Protein AF-A0A078AT38-F1 (afdb_monomer)

InterPro domains:
  IPR005821 Ion transport domain [PF00520] (234-382)
  IPR024862 Transient receptor potential cation channel subfamily V [PTHR10582] (185-376)

Structure (mmCIF, N/CA/C/O backbone):
data_AF-A0A078AT38-F1
#
_entry.id   AF-A0A078AT38-F1
#
loop_
_atom_site.group_PDB
_atom_site.id
_atom_site.type_symbol
_atom_site.label_atom_id
_atom_site.label_alt_id
_atom_site.label_comp_id
_atom_site.label_asym_id
_atom_site.label_entity_id
_atom_site.label_seq_id
_atom_site.pdbx_PDB_ins_code
_atom_site.Cartn_x
_atom_site.Cartn_y
_atom_site.Cartn_z
_atom_site.occupancy
_atom_site.B_iso_or_equiv
_atom_site.auth_seq_id
_atom_site.auth_comp_id
_atom_site.auth_asym_id
_atom_site.auth_atom_id
_atom_site.pdbx_PDB_model_num
ATOM 1 N N . MET A 1 1 ? -23.028 19.043 56.232 1.00 36.66 1 MET A N 1
ATOM 2 C CA . MET A 1 1 ? -24.016 18.112 56.811 1.00 36.66 1 MET A CA 1
ATOM 3 C C . MET A 1 1 ? -25.369 18.535 56.250 1.00 36.66 1 MET A C 1
ATOM 5 O O . MET A 1 1 ? -26.002 19.415 56.812 1.00 36.66 1 MET A O 1
ATOM 9 N N . PHE A 1 2 ? -25.711 18.061 55.050 1.00 38.19 2 PHE A N 1
ATOM 10 C CA . PHE A 1 2 ? -26.997 18.354 54.404 1.00 38.19 2 PHE A CA 1
ATOM 11 C C . PHE A 1 2 ? -27.932 17.172 54.669 1.00 38.19 2 PHE A C 1
ATOM 13 O O . PHE A 1 2 ? -27.467 16.034 54.644 1.00 38.19 2 PHE A O 1
ATOM 20 N N . ASN A 1 3 ? -29.206 17.438 54.970 1.00 40.91 3 ASN A N 1
ATOM 21 C CA . ASN A 1 3 ? -30.216 16.391 55.152 1.00 40.91 3 ASN A CA 1
ATOM 22 C C . ASN A 1 3 ? -30.311 15.562 53.863 1.00 40.91 3 ASN A C 1
ATOM 24 O O . ASN A 1 3 ? -30.430 16.143 52.784 1.00 40.91 3 ASN A O 1
ATOM 28 N N . GLU A 1 4 ? -30.290 14.229 53.957 1.00 50.06 4 GLU A N 1
ATOM 29 C CA . GLU A 1 4 ? -30.397 13.343 52.784 1.00 50.06 4 GLU A CA 1
ATOM 30 C C . GLU A 1 4 ? -31.671 13.606 51.969 1.00 50.06 4 GLU A C 1
ATOM 32 O O . GLU A 1 4 ? -31.640 13.516 50.748 1.00 50.06 4 GLU A O 1
ATOM 37 N N . GLU A 1 5 ? -32.752 14.054 52.615 1.00 51.94 5 GLU A N 1
ATOM 38 C CA . GLU A 1 5 ? -33.999 14.465 51.954 1.00 51.94 5 GLU A CA 1
ATOM 39 C C . GLU A 1 5 ? -33.836 15.686 51.031 1.00 51.94 5 GLU A C 1
ATOM 41 O O . GLU A 1 5 ? -34.562 15.824 50.048 1.00 51.94 5 GLU A O 1
ATOM 46 N N . GLN A 1 6 ? -32.871 16.571 51.305 1.00 48.66 6 GLN A N 1
ATOM 47 C CA . GLN A 1 6 ? -32.630 17.767 50.492 1.00 48.66 6 GLN A CA 1
ATOM 48 C C . GLN A 1 6 ? -31.823 17.451 49.227 1.00 48.66 6 GLN A C 1
ATOM 50 O O . GLN A 1 6 ? -32.064 18.064 48.192 1.00 48.66 6 GLN A O 1
ATOM 55 N N . LEU A 1 7 ? -30.946 16.437 49.261 1.00 48.28 7 LEU A N 1
ATOM 56 C CA . LEU A 1 7 ? -30.176 15.972 48.093 1.00 48.28 7 LEU A CA 1
ATOM 57 C C . LEU A 1 7 ? -31.060 15.403 46.970 1.00 48.28 7 LEU A C 1
ATOM 59 O O . LEU A 1 7 ? -30.596 15.234 45.843 1.00 48.28 7 LEU A O 1
ATOM 63 N N . ILE A 1 8 ? -32.329 15.118 47.275 1.00 49.50 8 ILE A N 1
ATOM 64 C CA . ILE A 1 8 ? -33.303 14.550 46.339 1.00 49.50 8 ILE A CA 1
ATOM 65 C C . ILE A 1 8 ? -33.916 15.638 45.436 1.00 49.50 8 ILE A C 1
ATOM 67 O O . ILE A 1 8 ? -34.501 15.342 44.395 1.00 49.50 8 ILE A O 1
ATOM 71 N N . GLN A 1 9 ? -33.760 16.917 45.794 1.00 60.25 9 GLN A N 1
ATOM 72 C CA . GLN A 1 9 ? -34.300 18.020 45.006 1.00 60.25 9 GLN A CA 1
ATOM 73 C C . GLN A 1 9 ? -33.390 18.324 43.801 1.00 60.25 9 GLN A C 1
ATOM 75 O O . GLN A 1 9 ? -32.193 18.534 44.002 1.00 60.25 9 GLN A O 1
ATOM 80 N N . PRO A 1 10 ? -33.926 18.448 42.568 1.00 58.12 10 PRO A N 1
ATOM 81 C CA . PRO A 1 10 ? -33.158 18.744 41.342 1.00 58.12 10 PRO A CA 1
ATOM 82 C C . PRO A 1 10 ? -32.270 19.996 41.416 1.00 58.12 10 PRO A C 1
ATOM 84 O O . PRO A 1 10 ? -31.294 20.130 40.679 1.00 58.12 10 PRO A O 1
ATOM 87 N N . ILE A 1 11 ? -32.589 20.892 42.350 1.00 63.44 11 ILE A N 1
ATOM 88 C CA . ILE A 1 11 ? -31.832 22.097 42.687 1.00 63.44 11 ILE A CA 1
ATOM 89 C C . ILE A 1 11 ? -30.407 21.766 43.172 1.00 63.44 11 ILE A C 1
ATOM 91 O O . ILE A 1 11 ? -29.470 22.476 42.821 1.00 63.44 11 ILE A O 1
ATOM 95 N N . TYR A 1 12 ? -30.205 20.683 43.928 1.00 63.12 12 TYR A N 1
ATOM 96 C CA . TYR A 1 12 ? -28.884 20.330 44.465 1.00 63.12 12 TYR A CA 1
ATOM 97 C C . TYR A 1 12 ? -27.907 19.811 43.399 1.00 63.12 12 TYR A C 1
ATOM 99 O O . TYR A 1 12 ? -26.797 20.342 43.326 1.00 63.12 12 TYR A O 1
ATOM 107 N N . PRO A 1 13 ? -28.291 18.868 42.513 1.00 61.19 13 PRO A N 1
ATOM 108 C CA . PRO A 1 13 ? -27.490 18.499 41.346 1.00 61.19 13 PRO A CA 1
ATOM 109 C C . PRO A 1 13 ? -27.089 19.697 40.478 1.00 61.19 13 PRO A C 1
ATOM 111 O O . PRO A 1 13 ? -25.979 19.716 39.952 1.00 61.19 13 PRO A O 1
ATOM 114 N N . ALA A 1 14 ? -27.943 20.724 40.373 1.00 62.25 14 ALA A N 1
ATOM 115 C CA . ALA A 1 14 ? -27.639 21.924 39.598 1.00 62.25 14 ALA A CA 1
ATOM 116 C C . ALA A 1 14 ? -26.412 22.694 40.128 1.00 62.25 14 ALA A C 1
ATOM 118 O O . ALA A 1 14 ? -25.627 23.223 39.344 1.00 62.25 14 ALA A O 1
ATOM 119 N N . PHE A 1 15 ? -26.182 22.699 41.444 1.00 60.78 15 PHE A N 1
ATOM 120 C CA . PHE A 1 15 ? -25.005 23.341 42.040 1.00 60.78 15 PHE A CA 1
ATOM 121 C C . PHE A 1 15 ? -23.693 22.579 41.800 1.00 60.78 15 PHE A C 1
ATOM 123 O O . PHE A 1 15 ? -22.619 23.132 42.030 1.00 60.78 15 PHE A O 1
ATOM 130 N N . HIS A 1 16 ? 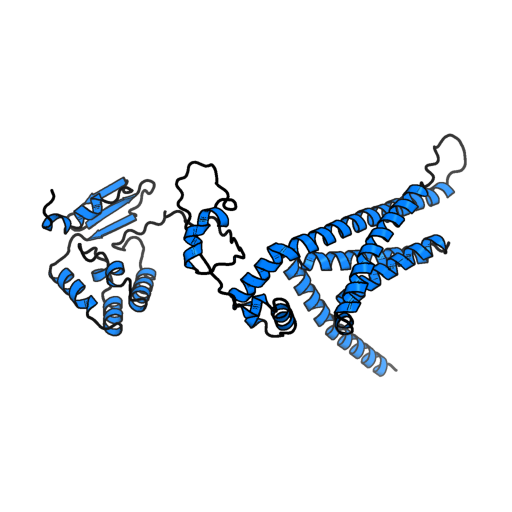-23.753 21.336 41.312 1.00 59.78 16 HIS A N 1
ATOM 131 C CA . HIS A 1 16 ? -22.569 20.533 40.999 1.00 59.78 16 HIS A CA 1
ATOM 132 C C . HIS A 1 16 ? -22.031 20.751 39.576 1.00 59.78 16 HIS A C 1
ATOM 134 O O . HIS A 1 16 ? -20.967 20.226 39.240 1.00 59.78 16 HIS A O 1
ATOM 140 N N . PHE A 1 17 ? -22.693 21.559 38.740 1.00 68.62 17 PHE A N 1
ATOM 141 C CA . PHE A 1 17 ? -22.174 21.905 37.415 1.00 68.62 17 PHE A CA 1
ATOM 142 C C . PHE A 1 17 ? -21.104 22.996 37.517 1.00 68.62 17 PHE A C 1
ATOM 144 O O . PHE A 1 17 ? -21.368 24.168 37.269 1.00 68.62 17 PHE A O 1
ATOM 151 N N . GLY A 1 18 ? -19.865 22.599 37.827 1.00 61.06 18 GLY A N 1
ATOM 152 C CA . GLY A 1 18 ? -18.714 23.510 37.930 1.00 61.06 18 GLY A CA 1
ATOM 153 C C . GLY A 1 18 ? -18.397 24.305 36.652 1.00 61.06 18 GLY A C 1
ATOM 154 O O . GLY A 1 18 ? -17.646 25.275 36.703 1.00 61.06 18 GLY A O 1
ATOM 155 N N . PHE A 1 19 ? -18.988 23.925 35.515 1.00 67.12 19 PHE A N 1
ATOM 156 C CA . PHE A 1 19 ? -18.857 24.610 34.225 1.00 67.12 19 PHE A CA 1
ATOM 157 C C . PHE A 1 19 ? -20.019 25.568 33.904 1.00 67.12 19 PHE A C 1
ATOM 159 O O . PHE A 1 19 ? -19.957 26.289 32.905 1.00 67.12 19 PHE A O 1
ATOM 166 N N . ALA A 1 20 ? -21.075 25.609 34.722 1.00 70.00 20 ALA A N 1
ATOM 167 C CA . ALA A 1 20 ? -22.190 26.525 34.513 1.00 70.00 20 ALA A CA 1
ATOM 168 C C . ALA A 1 20 ? -21.769 27.973 34.827 1.00 70.00 20 ALA A C 1
ATOM 170 O O . ALA A 1 20 ? -21.250 28.275 35.897 1.00 70.00 20 ALA A O 1
ATOM 171 N N . ASN A 1 21 ? -22.008 28.883 33.885 1.00 79.56 21 ASN A N 1
ATOM 172 C CA . ASN A 1 21 ? -21.775 30.319 34.045 1.00 79.56 21 ASN A CA 1
ATOM 173 C C . ASN A 1 21 ? -22.956 31.013 34.731 1.00 79.56 21 ASN A C 1
ATOM 175 O O . ASN A 1 21 ? -22.781 31.947 35.508 1.00 79.56 21 ASN A O 1
ATOM 179 N N . LYS A 1 22 ? -24.175 30.561 34.427 1.00 82.12 22 LYS A N 1
ATOM 180 C CA . LYS A 1 22 ? -25.408 31.089 35.005 1.00 82.12 22 LYS A CA 1
ATOM 181 C C . LYS A 1 22 ? -26.420 29.957 35.132 1.00 82.12 22 LYS A C 1
ATOM 183 O O . LYS A 1 22 ? -26.585 29.167 34.209 1.00 82.12 22 LYS A O 1
ATOM 188 N N . ILE A 1 23 ? -27.095 29.895 36.272 1.00 80.88 23 ILE A N 1
ATOM 189 C CA . ILE A 1 23 ? -28.192 28.961 36.530 1.00 80.88 23 ILE A CA 1
ATOM 190 C C . ILE A 1 23 ? -29.406 29.807 36.904 1.00 80.88 23 ILE A C 1
ATOM 192 O O . ILE A 1 23 ? -29.315 30.645 37.802 1.00 80.88 23 ILE A O 1
ATOM 196 N N . LEU A 1 24 ? -30.520 29.631 36.196 1.00 82.50 24 LEU A N 1
ATOM 197 C CA . LEU A 1 24 ? -31.794 30.268 36.524 1.00 82.50 24 LEU A CA 1
ATOM 198 C C . LEU A 1 24 ? -32.727 29.216 37.115 1.00 82.50 24 LEU A C 1
ATOM 200 O O . LEU A 1 24 ? -32.993 28.195 36.491 1.00 82.50 24 LEU A O 1
ATOM 204 N N . ILE A 1 25 ? -33.206 29.459 38.331 1.00 79.62 25 ILE A N 1
ATOM 205 C CA . ILE A 1 25 ? -34.115 28.553 39.035 1.00 79.62 25 ILE A CA 1
ATOM 206 C C . ILE A 1 25 ? -35.500 29.195 39.031 1.00 79.62 25 ILE A C 1
ATOM 208 O O . ILE A 1 25 ? -35.715 30.217 39.681 1.00 79.62 25 ILE A O 1
ATOM 212 N N . ASN A 1 26 ? -36.425 28.582 38.302 1.00 80.06 26 ASN A N 1
ATOM 213 C CA . ASN A 1 26 ? -37.847 28.906 38.309 1.00 80.06 26 ASN A CA 1
ATOM 214 C C . ASN A 1 26 ? -38.605 27.886 39.174 1.00 80.06 26 ASN A C 1
ATOM 216 O O . ASN A 1 26 ? -38.059 26.856 39.567 1.00 80.06 26 ASN A O 1
ATOM 220 N N . SER A 1 27 ? -39.886 28.144 39.452 1.00 75.69 27 SER A N 1
ATOM 221 C CA . SER A 1 27 ? -40.718 27.249 40.272 1.00 75.69 27 SER A CA 1
ATOM 222 C C . SER A 1 27 ? -40.890 25.845 39.683 1.00 75.69 27 SER A C 1
ATOM 224 O O . SER A 1 27 ? -41.098 24.910 40.444 1.00 75.69 27 SER A O 1
ATOM 226 N N . SER A 1 28 ? -40.786 25.695 38.360 1.00 76.56 28 SER A N 1
ATOM 227 C CA . SER A 1 28 ? -40.982 24.426 37.643 1.00 76.56 28 SER A CA 1
ATOM 228 C C . SER A 1 28 ? -39.733 23.906 36.921 1.00 76.56 28 SER A C 1
ATOM 230 O O . SER A 1 28 ? -39.684 22.730 36.553 1.00 76.56 28 SER A O 1
ATOM 232 N N . GLN A 1 29 ? -38.710 24.743 36.703 1.00 83.12 29 GLN A N 1
ATOM 233 C CA . GLN A 1 29 ? -37.529 24.369 35.918 1.00 83.12 29 GLN A CA 1
ATOM 234 C C . GLN A 1 29 ? -36.234 25.038 36.386 1.00 83.12 29 GLN A C 1
ATOM 236 O O . GLN A 1 29 ? -36.244 26.174 36.852 1.00 83.12 29 GLN A O 1
ATOM 241 N N . VAL A 1 30 ? -35.114 24.340 36.213 1.00 81.50 30 VAL A N 1
ATOM 242 C CA . VAL A 1 30 ? -33.756 24.857 36.405 1.00 81.50 30 VAL A CA 1
ATOM 243 C C . VAL A 1 30 ? -33.079 24.949 35.047 1.00 81.50 30 VAL A C 1
ATOM 245 O O . VAL A 1 30 ? -32.790 23.932 34.431 1.00 81.50 30 VAL A O 1
ATOM 248 N N . GLU A 1 31 ? -32.820 26.159 34.582 1.00 84.38 31 GLU A N 1
ATOM 249 C CA . GLU A 1 31 ? -32.165 26.461 33.310 1.00 84.38 31 GLU A CA 1
ATOM 250 C C . GLU A 1 31 ? -30.663 26.672 33.508 1.00 84.38 31 GLU A C 1
ATOM 252 O O . GLU A 1 31 ? -30.244 27.366 34.440 1.00 84.38 31 GLU A O 1
ATOM 257 N N . ILE A 1 32 ? -29.843 26.106 32.621 1.00 81.00 32 ILE A N 1
ATOM 258 C CA . ILE A 1 32 ? -28.382 26.142 32.734 1.00 81.00 32 ILE A CA 1
ATOM 259 C C . ILE A 1 32 ? -27.754 26.783 31.498 1.00 81.00 32 ILE A C 1
ATOM 261 O O . ILE A 1 32 ? -28.019 26.407 30.354 1.00 81.00 32 ILE A O 1
ATOM 265 N N . PHE A 1 33 ? -26.856 27.727 31.764 1.00 80.31 33 PHE A N 1
ATOM 266 C CA . PHE A 1 33 ? -26.045 28.435 30.782 1.00 80.31 33 PHE A CA 1
ATOM 267 C C . PHE A 1 33 ? -24.569 28.159 31.070 1.00 80.31 33 PHE A C 1
ATOM 269 O O . PHE A 1 33 ? -24.124 28.284 32.214 1.00 80.31 33 PHE A O 1
ATOM 276 N N . ILE A 1 34 ? -23.792 27.812 30.045 1.00 76.12 34 ILE A N 1
ATOM 277 C CA . ILE A 1 34 ? -22.366 27.480 30.177 1.00 76.12 34 ILE A CA 1
ATOM 278 C C . ILE A 1 34 ? -21.498 28.650 29.709 1.00 76.12 34 ILE A C 1
ATOM 280 O O . ILE A 1 34 ? -21.913 29.500 28.923 1.00 76.12 34 ILE A O 1
ATOM 284 N N . LYS A 1 35 ? -20.283 28.743 30.253 1.00 66.25 35 LYS A N 1
ATOM 285 C CA . LYS A 1 35 ? -19.336 29.821 29.961 1.00 66.25 35 LYS A CA 1
ATOM 286 C C . LYS A 1 35 ? -18.927 29.789 28.484 1.00 66.25 35 LYS A C 1
ATOM 288 O O . LYS A 1 35 ? -18.294 28.836 28.048 1.00 66.25 35 LYS A O 1
ATOM 293 N N . GLY A 1 36 ? -19.262 30.849 27.746 1.00 68.19 36 GLY A N 1
ATOM 294 C CA . GLY A 1 36 ? -18.954 30.992 26.316 1.00 68.19 36 GLY A CA 1
ATOM 295 C C . GLY A 1 36 ? -20.154 30.827 25.378 1.00 68.19 36 GLY A C 1
ATOM 296 O O . GLY A 1 36 ? -20.022 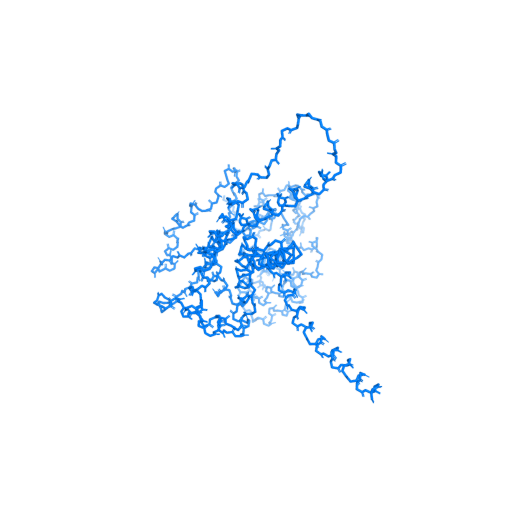31.126 24.197 1.00 68.19 36 GLY A O 1
ATOM 297 N N . GLU A 1 37 ? -21.321 30.425 25.888 1.00 68.31 37 GLU A N 1
ATOM 298 C CA . GLU A 1 37 ? -22.551 30.317 25.099 1.00 68.31 37 GLU A CA 1
ATOM 299 C C . GLU A 1 37 ? -23.601 31.321 25.603 1.00 68.31 37 GLU A C 1
ATOM 301 O O . GLU A 1 37 ? -23.902 31.385 26.794 1.00 68.31 37 GLU A O 1
ATOM 306 N N . GLU A 1 38 ? -24.165 32.132 24.699 1.00 68.69 38 GLU A N 1
ATOM 307 C CA . GLU A 1 38 ? -25.246 33.081 25.029 1.00 68.69 38 GLU A CA 1
ATOM 308 C C . GLU A 1 38 ? -26.623 32.401 25.135 1.00 68.69 38 GLU A C 1
ATOM 310 O O . GLU A 1 38 ? -27.581 32.995 25.630 1.00 68.69 38 GLU A O 1
ATOM 315 N N . LYS A 1 39 ? -26.739 31.154 24.661 1.00 76.25 39 LYS A N 1
ATOM 316 C CA . LYS A 1 39 ? -27.995 30.399 24.590 1.00 76.25 39 LYS A CA 1
ATOM 317 C C . LYS A 1 39 ? -28.100 29.377 25.723 1.00 76.25 39 LYS A C 1
ATOM 319 O O . LYS A 1 39 ? -27.099 28.924 26.269 1.00 76.25 39 LYS A O 1
ATOM 324 N N . LEU A 1 40 ? -29.339 29.026 26.063 1.00 77.94 40 LEU A N 1
ATOM 325 C CA . LEU A 1 40 ? -29.663 27.951 26.999 1.00 77.94 40 LEU A CA 1
ATOM 326 C C . LEU A 1 40 ? -29.079 26.624 26.488 1.00 77.94 40 LEU A C 1
ATOM 328 O O . LEU A 1 40 ? -29.369 26.232 25.358 1.00 77.94 40 LEU A O 1
ATOM 332 N N . VAL A 1 41 ? -28.293 25.937 27.322 1.00 74.00 41 VAL A N 1
ATOM 333 C CA . VAL A 1 41 ? -27.657 24.650 26.964 1.00 74.00 41 VAL A CA 1
ATOM 334 C C . VAL A 1 41 ? -28.533 23.458 27.354 1.00 74.00 41 VAL A C 1
ATOM 336 O O . VAL A 1 41 ? -28.465 22.387 26.755 1.00 74.00 41 VAL A O 1
ATOM 339 N N . GLY A 1 42 ? -29.386 23.646 28.357 1.00 77.44 42 GLY A N 1
ATOM 340 C CA . GLY A 1 42 ? -30.379 22.668 28.774 1.00 77.44 42 GLY A CA 1
ATOM 341 C C . GLY A 1 42 ? -31.110 23.126 30.027 1.00 77.44 42 GLY A C 1
ATOM 342 O O . GLY A 1 42 ? -30.725 24.108 30.669 1.00 77.44 42 GLY A O 1
ATOM 343 N N . TYR A 1 43 ? -32.170 22.407 30.376 1.00 82.38 43 TYR A N 1
ATOM 344 C CA . TYR A 1 43 ? -32.932 22.657 31.592 1.00 82.38 43 TYR A CA 1
ATOM 345 C C . TYR A 1 43 ? -33.342 21.348 32.269 1.00 82.38 43 TYR A C 1
ATOM 347 O O . TYR A 1 43 ? -33.456 20.308 31.629 1.00 82.38 43 TYR A O 1
ATOM 355 N N . PHE A 1 44 ? -33.585 21.408 33.572 1.00 79.06 44 PHE A N 1
ATOM 356 C CA . PHE A 1 44 ? -34.171 20.329 34.356 1.00 79.06 44 PHE A CA 1
ATOM 357 C C . PHE A 1 44 ? -35.575 20.715 34.787 1.00 79.06 44 PHE A C 1
ATOM 359 O O . PHE A 1 44 ? -35.805 21.857 35.169 1.00 79.06 44 PHE A O 1
ATOM 366 N N . GLN A 1 45 ? -36.507 19.769 34.783 1.00 79.31 45 GLN A N 1
ATOM 367 C CA . GLN A 1 45 ? -37.817 19.971 35.399 1.00 79.31 45 GLN A CA 1
ATOM 368 C C . GLN A 1 45 ? -37.736 19.645 36.893 1.00 79.31 45 GLN A C 1
ATOM 370 O O . GLN A 1 45 ? -37.196 18.607 37.274 1.00 79.31 45 GLN A O 1
ATOM 375 N N . VAL A 1 46 ? -38.262 20.541 37.729 1.00 72.31 46 VAL A N 1
ATOM 376 C CA . VAL A 1 46 ? -38.260 20.409 39.198 1.00 72.31 46 VAL A CA 1
ATOM 377 C C . VAL A 1 46 ? -39.502 19.663 39.694 1.00 72.31 46 VAL A C 1
ATOM 379 O O . VAL A 1 46 ? -39.480 19.071 40.771 1.00 72.31 46 VAL A O 1
ATOM 382 N N . ASP A 1 47 ? -40.556 19.621 38.874 1.00 77.31 47 ASP A N 1
ATOM 383 C CA . ASP A 1 47 ? -41.827 18.964 39.180 1.00 77.31 47 ASP A CA 1
ATOM 384 C C . ASP A 1 47 ? -41.706 17.435 39.068 1.00 77.31 47 ASP A C 1
ATOM 386 O O . ASP A 1 47 ? -42.040 16.817 38.045 1.00 77.31 47 ASP A O 1
ATOM 390 N N . ILE A 1 48 ? -41.197 16.828 40.140 1.00 75.88 48 ILE A N 1
ATOM 391 C CA . ILE A 1 48 ? -41.123 15.380 40.331 1.00 75.88 48 ILE A CA 1
ATOM 392 C C . ILE A 1 48 ? -42.158 14.990 41.374 1.00 75.88 48 ILE A C 1
ATOM 394 O O . ILE A 1 48 ? -42.118 15.451 42.513 1.00 75.88 48 ILE A O 1
ATOM 398 N N . THR A 1 49 ? -43.090 14.129 40.981 1.00 81.94 49 THR A N 1
ATOM 399 C CA . THR A 1 49 ? -44.113 13.599 41.884 1.00 81.94 49 THR A CA 1
ATOM 400 C C . THR A 1 49 ? -43.702 12.232 42.429 1.00 81.94 49 THR A C 1
ATOM 402 O O . THR A 1 49 ? -42.971 11.484 41.778 1.00 81.94 49 THR A O 1
ATOM 405 N N . ASP A 1 50 ? -44.243 11.834 43.584 1.00 80.75 50 ASP A N 1
ATOM 406 C CA . ASP A 1 50 ? -44.045 10.477 44.128 1.00 80.75 50 ASP A CA 1
ATOM 407 C C . ASP A 1 50 ? -44.477 9.378 43.143 1.00 80.75 50 ASP A C 1
ATOM 409 O O . ASP A 1 50 ? -43.943 8.265 43.150 1.00 80.75 50 ASP A O 1
ATOM 413 N N . SER A 1 51 ? -45.444 9.686 42.270 1.00 83.56 51 SER A N 1
ATOM 414 C CA . SER A 1 51 ? -45.864 8.781 41.201 1.00 83.56 51 SER A CA 1
ATOM 415 C C . SER A 1 51 ? -44.758 8.554 40.172 1.00 83.56 51 SER A C 1
ATOM 417 O O . SER A 1 51 ? -44.659 7.449 39.644 1.00 83.56 51 SER A O 1
ATOM 419 N N . ASP A 1 52 ? -43.943 9.564 39.871 1.00 82.25 52 ASP A N 1
ATOM 420 C CA . ASP A 1 52 ? -42.847 9.445 38.909 1.00 82.25 52 ASP A CA 1
ATOM 421 C C . ASP A 1 52 ? -41.752 8.532 39.472 1.00 82.25 52 ASP A C 1
ATOM 423 O O . ASP A 1 52 ? -41.299 7.609 38.797 1.00 82.25 52 ASP A O 1
ATOM 427 N N . ILE A 1 53 ? -41.420 8.693 40.756 1.00 81.88 53 ILE A N 1
ATOM 428 C CA . ILE A 1 53 ? -40.429 7.859 41.453 1.00 81.88 53 ILE A CA 1
ATOM 429 C C . ILE A 1 53 ? -40.866 6.388 41.487 1.00 81.88 53 ILE A C 1
ATOM 431 O O . ILE A 1 53 ? -40.066 5.490 41.210 1.00 81.88 53 ILE A O 1
ATOM 435 N N . LYS A 1 54 ? -42.143 6.118 41.798 1.00 85.38 54 LYS A N 1
ATOM 436 C CA . LYS A 1 54 ? -42.682 4.747 41.788 1.00 85.38 54 LYS A CA 1
ATOM 437 C C . LYS A 1 54 ? -42.572 4.108 40.407 1.00 85.38 54 LYS A C 1
ATOM 439 O O . LYS A 1 54 ? -42.137 2.966 40.305 1.00 85.38 54 LYS A O 1
ATOM 444 N N . GLN A 1 55 ? -42.876 4.857 39.352 1.00 85.00 55 GLN A N 1
ATOM 445 C CA . GLN A 1 55 ? -42.792 4.344 37.987 1.00 85.00 55 GLN A CA 1
ATOM 446 C C . GLN A 1 55 ? -41.354 4.082 37.533 1.00 85.00 55 GLN A C 1
ATOM 448 O O . GLN A 1 55 ? -41.108 3.075 36.874 1.00 85.00 55 GLN A O 1
ATOM 453 N N . TYR A 1 56 ? -40.390 4.917 37.932 1.00 85.12 56 TYR A N 1
ATOM 454 C CA . TYR A 1 56 ? -38.965 4.648 37.693 1.00 85.12 56 TYR A CA 1
ATOM 455 C C . TYR A 1 56 ? -38.491 3.365 38.385 1.00 85.12 56 TYR A C 1
ATOM 457 O O . TYR A 1 56 ? -37.668 2.630 37.843 1.00 85.12 56 TYR A O 1
ATOM 465 N N . ARG A 1 57 ? -39.028 3.052 39.569 1.00 85.00 57 ARG A N 1
ATOM 466 C CA . ARG A 1 57 ? -38.739 1.782 40.242 1.00 85.00 57 ARG A CA 1
ATOM 467 C C . ARG A 1 57 ? -39.383 0.607 39.509 1.00 85.00 57 ARG A C 1
ATOM 469 O O . ARG A 1 57 ? -38.723 -0.399 39.272 1.00 85.00 57 ARG A O 1
ATOM 476 N N . GLU A 1 58 ? -40.648 0.732 39.128 1.00 89.19 58 GLU A N 1
ATOM 477 C CA . GLU A 1 58 ? -41.395 -0.344 38.473 1.00 89.19 58 GLU A CA 1
ATOM 47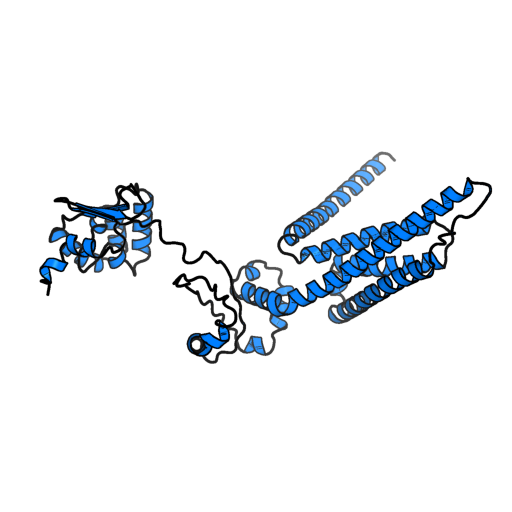8 C C . GLU A 1 58 ? -40.854 -0.678 37.078 1.00 89.19 58 GLU A C 1
ATOM 480 O O . GLU A 1 58 ? -40.727 -1.860 36.758 1.00 89.19 58 GLU A O 1
ATOM 485 N N . ILE A 1 59 ? -40.452 0.317 36.279 1.00 88.38 59 ILE A N 1
ATOM 486 C CA . ILE A 1 59 ? -39.989 0.089 34.900 1.00 88.38 59 ILE A CA 1
ATOM 487 C C . ILE A 1 59 ? -38.720 -0.770 34.828 1.00 88.38 59 ILE A C 1
ATOM 489 O O . ILE A 1 59 ? -38.549 -1.526 33.874 1.00 88.38 59 ILE A O 1
ATOM 493 N N . THR A 1 60 ? -37.867 -0.746 35.861 1.00 83.69 60 THR A N 1
ATOM 494 C CA . THR A 1 60 ? -36.686 -1.631 35.938 1.00 83.69 60 THR A CA 1
ATOM 495 C C . THR A 1 60 ? -37.037 -3.116 36.011 1.00 83.69 60 THR A C 1
ATOM 497 O O . THR A 1 60 ? -36.210 -3.957 35.671 1.00 83.69 60 THR A O 1
ATOM 500 N N . SER A 1 61 ? -38.263 -3.448 36.427 1.00 88.94 61 SER A N 1
ATOM 501 C CA . SER A 1 61 ? -38.750 -4.828 36.526 1.00 88.94 61 SER A CA 1
ATOM 502 C C . SER A 1 61 ? -39.491 -5.309 35.274 1.00 88.94 61 SER A C 1
ATOM 504 O O . SER A 1 61 ? -39.922 -6.462 35.209 1.00 88.94 61 SER A O 1
ATOM 506 N N . TRP A 1 62 ? -39.685 -4.438 34.280 1.00 92.31 62 TRP A N 1
ATOM 507 C CA . TRP A 1 62 ? -40.458 -4.763 33.086 1.00 92.31 62 TRP A CA 1
ATOM 508 C C . TRP A 1 62 ? -39.626 -5.518 32.044 1.00 92.31 62 TRP A C 1
ATOM 510 O O . TRP A 1 62 ? -38.404 -5.429 31.985 1.00 92.31 62 TRP A O 1
ATOM 520 N N . SER A 1 63 ? -40.313 -6.259 31.175 1.00 93.12 63 SER A N 1
ATOM 521 C CA . SER A 1 63 ? -39.706 -6.886 29.999 1.00 93.12 63 SER A CA 1
ATOM 522 C C . SER A 1 63 ? -39.368 -5.845 28.927 1.00 93.12 63 SER A C 1
ATOM 524 O O . SER A 1 63 ? -40.130 -4.894 28.740 1.00 93.12 63 SER A O 1
ATOM 526 N N . ASN A 1 64 ? -38.314 -6.087 28.141 1.00 90.62 64 ASN A N 1
ATOM 527 C CA . ASN A 1 64 ? -37.846 -5.182 27.078 1.00 90.62 64 ASN A CA 1
ATOM 528 C C . ASN A 1 64 ? -38.960 -4.696 26.137 1.00 90.62 64 ASN A C 1
ATOM 530 O O . ASN A 1 64 ? -39.022 -3.511 25.839 1.00 90.62 64 ASN A O 1
ATOM 534 N N . GLU A 1 65 ? -39.884 -5.567 25.725 1.00 91.50 65 GLU A N 1
ATOM 535 C CA . GLU A 1 65 ? -40.999 -5.191 24.838 1.00 91.50 65 GLU A CA 1
ATOM 536 C C . GLU A 1 65 ? -41.924 -4.129 25.451 1.00 91.50 65 GLU A C 1
ATOM 538 O O . GLU A 1 65 ? -42.347 -3.194 24.772 1.00 91.50 65 GLU A O 1
ATOM 543 N N . LYS A 1 66 ? -42.210 -4.245 26.753 1.00 93.06 66 LYS A N 1
ATOM 544 C CA . LYS A 1 66 ? -43.042 -3.278 27.481 1.00 93.06 66 LYS A CA 1
ATOM 545 C C . LYS A 1 66 ? -42.305 -1.960 27.673 1.00 93.06 66 LYS A C 1
ATOM 547 O O . LYS A 1 66 ? -42.914 -0.911 27.512 1.00 93.06 66 LYS A O 1
ATOM 552 N N . ILE A 1 67 ? -41.005 -2.026 27.968 1.00 91.88 67 ILE A N 1
ATOM 553 C CA . ILE A 1 67 ? -40.146 -0.844 28.105 1.00 91.88 67 ILE A CA 1
ATOM 554 C C . ILE A 1 67 ? -40.102 -0.070 26.786 1.00 91.88 67 ILE A C 1
ATOM 556 O O . ILE A 1 67 ? -40.315 1.135 26.783 1.00 91.88 67 ILE A O 1
ATOM 560 N N . ILE A 1 68 ? -39.879 -0.754 25.660 1.00 90.94 68 ILE A N 1
ATOM 561 C CA . ILE A 1 68 ? -39.829 -0.120 24.336 1.00 90.94 68 ILE A CA 1
ATOM 562 C C . ILE A 1 68 ? -41.158 0.566 24.019 1.00 90.94 68 ILE A C 1
ATOM 564 O O . ILE A 1 68 ? -41.151 1.713 23.583 1.00 90.94 68 ILE A O 1
ATOM 568 N N . LYS A 1 69 ? -42.287 -0.106 24.269 1.00 93.19 69 LYS A N 1
ATOM 569 C CA . LYS A 1 69 ? -43.614 0.469 24.027 1.00 93.19 69 LYS A CA 1
ATOM 570 C C . LYS A 1 69 ? -43.865 1.709 24.892 1.00 93.19 69 LYS A C 1
ATOM 572 O O . LYS A 1 69 ? -44.265 2.742 24.374 1.00 93.19 69 LYS A O 1
ATOM 577 N N . GLU A 1 70 ? -43.545 1.634 26.181 1.00 92.56 70 GLU A N 1
ATOM 578 C CA . GLU A 1 70 ? -43.696 2.769 27.097 1.00 92.56 70 GLU A CA 1
ATOM 579 C C . GLU A 1 70 ? -42.795 3.951 26.711 1.00 92.56 70 GLU A C 1
ATOM 581 O O . GLU A 1 70 ? -43.227 5.100 26.735 1.00 92.56 70 GLU A O 1
ATOM 586 N N . LEU A 1 71 ? -41.549 3.686 26.304 1.00 89.69 71 LEU A N 1
ATOM 587 C CA . LEU A 1 71 ? -40.615 4.723 25.862 1.00 89.69 71 LEU A CA 1
ATOM 588 C C . LEU A 1 71 ? -41.022 5.352 24.526 1.00 89.69 71 LEU A C 1
ATOM 590 O O . LEU A 1 71 ? -40.696 6.510 24.287 1.00 89.69 71 LEU A O 1
ATOM 594 N N . GLN A 1 72 ? -41.722 4.623 23.656 1.00 90.31 72 GLN A N 1
ATOM 595 C CA . GLN A 1 72 ? -42.278 5.187 22.424 1.00 90.31 72 GLN A CA 1
ATOM 596 C C . GLN A 1 72 ? -43.440 6.141 22.709 1.00 90.31 72 GLN A C 1
ATOM 598 O O . GLN A 1 72 ? -43.534 7.174 22.049 1.00 90.31 72 GLN A O 1
ATOM 603 N N . ASP A 1 73 ? -44.273 5.818 23.698 1.00 89.81 73 ASP A N 1
ATOM 604 C CA . ASP A 1 73 ? -45.474 6.588 24.017 1.00 89.81 73 ASP A CA 1
ATOM 605 C C . ASP A 1 73 ? -45.177 7.787 24.947 1.00 89.81 73 ASP A C 1
ATOM 607 O O . ASP A 1 73 ? -45.732 8.866 24.751 1.00 89.81 73 ASP A O 1
ATOM 611 N N . ASN A 1 74 ? -44.273 7.637 25.930 1.00 87.56 74 ASN A N 1
ATOM 612 C CA . ASN A 1 74 ? -44.104 8.582 27.048 1.00 87.56 74 ASN A CA 1
ATOM 613 C C . ASN A 1 74 ? -42.638 8.938 27.382 1.00 87.56 74 ASN A C 1
ATOM 615 O O . ASN A 1 74 ? -42.293 9.105 28.557 1.00 87.56 74 ASN A O 1
ATOM 619 N N . VAL A 1 75 ? -41.751 9.088 26.388 1.00 86.44 75 VAL A N 1
ATOM 620 C CA . VAL A 1 75 ? -40.311 9.339 26.637 1.00 86.44 75 VAL A CA 1
ATOM 621 C C . VAL A 1 75 ? -40.045 10.524 27.580 1.00 86.44 75 VAL A C 1
ATOM 623 O O . VAL A 1 75 ? -39.181 10.422 28.447 1.00 86.44 75 VAL A O 1
ATOM 626 N N . ASP A 1 76 ? -40.830 11.605 27.479 1.00 84.81 76 ASP A N 1
ATOM 627 C CA . ASP A 1 76 ? -40.683 12.843 28.267 1.00 84.81 76 ASP A CA 1
ATOM 628 C C . ASP A 1 76 ? -40.646 12.612 29.768 1.00 84.81 76 ASP A C 1
ATOM 630 O O . ASP A 1 76 ? -39.872 13.238 30.495 1.00 84.81 76 ASP A O 1
ATOM 634 N N . LYS A 1 77 ? -41.471 11.673 30.227 1.00 84.31 77 LYS A N 1
ATOM 635 C CA . LYS A 1 77 ? -41.564 11.328 31.636 1.00 84.31 77 LYS A CA 1
ATOM 636 C C . LYS A 1 77 ? -40.237 10.812 32.179 1.00 84.31 77 LYS A C 1
ATOM 638 O O . LYS A 1 77 ? -39.900 11.089 33.327 1.00 84.31 77 LYS A O 1
ATOM 643 N N . TYR A 1 78 ? -39.496 10.099 31.335 1.00 84.44 78 TYR A N 1
ATOM 644 C CA . TYR A 1 78 ? -38.251 9.430 31.683 1.00 84.44 78 TYR A CA 1
ATOM 645 C C . TYR A 1 78 ? -37.000 10.279 31.392 1.00 84.44 78 TYR A C 1
ATOM 647 O O . TYR A 1 78 ? -35.883 9.913 31.768 1.00 84.44 78 TYR A O 1
ATOM 655 N N . LEU A 1 79 ? -37.157 11.436 30.740 1.00 84.31 79 LEU A N 1
ATOM 656 C CA . LEU A 1 79 ? -36.066 12.402 30.569 1.00 84.31 79 LEU A CA 1
ATOM 657 C C . LEU A 1 79 ? -35.840 13.248 31.831 1.00 84.31 79 LEU A C 1
ATOM 659 O O . LEU A 1 79 ? -34.775 13.844 31.978 1.00 84.31 79 LEU A O 1
ATOM 663 N N . LYS A 1 80 ? -36.807 13.272 32.760 1.00 82.75 80 LYS A N 1
ATOM 664 C CA . LYS A 1 80 ? -36.683 13.970 34.044 1.00 82.75 80 LYS A CA 1
ATOM 665 C C . LYS A 1 80 ? -35.535 13.388 34.877 1.00 82.75 80 LYS A C 1
ATOM 667 O O . LYS A 1 80 ? -35.318 12.175 34.927 1.00 82.75 80 LYS A O 1
ATOM 672 N N . LEU A 1 81 ? -34.806 14.264 35.563 1.00 79.06 81 LEU A N 1
ATOM 673 C CA . LEU A 1 81 ? -33.743 13.870 36.483 1.00 79.06 81 LEU A CA 1
ATOM 674 C C . LEU A 1 81 ? -34.353 13.491 37.835 1.00 79.06 81 LEU A C 1
ATOM 676 O O . LEU A 1 81 ? -34.679 14.371 38.622 1.00 79.06 81 LEU A O 1
ATOM 680 N N . VAL A 1 82 ? -34.479 12.197 38.125 1.00 76.06 82 VAL A N 1
ATOM 681 C CA . VAL A 1 82 ? -34.952 11.717 39.429 1.00 76.06 82 VAL A CA 1
ATOM 682 C C . VAL A 1 82 ? -33.748 11.428 40.315 1.00 76.06 82 VAL A C 1
ATOM 684 O O . VAL A 1 82 ? -32.899 10.601 39.983 1.00 76.06 82 VAL A O 1
ATOM 687 N N . ALA A 1 83 ? -33.649 12.096 41.460 1.00 68.62 83 ALA A N 1
ATOM 688 C CA . ALA A 1 83 ? -32.525 11.878 42.359 1.00 68.62 83 ALA A CA 1
ATOM 689 C C . ALA A 1 83 ? -32.464 10.423 42.865 1.00 68.62 83 ALA A C 1
ATOM 691 O O . ALA A 1 83 ? -33.482 9.791 43.146 1.00 68.62 83 ALA A O 1
ATOM 692 N N . GLY A 1 84 ? -31.249 9.873 42.920 1.00 70.19 84 GLY A N 1
ATOM 693 C CA . GLY A 1 84 ? -30.986 8.461 43.225 1.00 70.19 84 GLY A CA 1
ATOM 694 C C . GLY A 1 84 ? -31.104 7.504 42.031 1.00 70.19 84 GLY A C 1
ATOM 695 O O . GLY A 1 84 ? -30.432 6.478 42.032 1.00 70.19 84 GLY A O 1
ATOM 696 N N . PHE A 1 85 ? -31.877 7.845 40.994 1.00 70.88 85 PHE A N 1
ATOM 697 C CA . PHE A 1 85 ? -32.017 7.034 39.771 1.00 70.88 85 PHE A CA 1
ATOM 698 C C . PHE A 1 85 ? -31.333 7.657 38.543 1.00 70.88 85 PHE A C 1
ATOM 700 O O . PHE A 1 85 ? -30.980 6.944 37.606 1.00 70.88 85 PHE A O 1
ATOM 707 N N . GLY A 1 86 ? -31.119 8.975 38.546 1.00 74.56 86 GLY A N 1
ATOM 708 C CA . GLY A 1 86 ? -30.616 9.723 37.398 1.00 74.56 86 GLY A CA 1
ATOM 709 C C . GLY A 1 86 ? -31.709 9.983 36.356 1.00 74.56 86 GLY A C 1
ATOM 710 O O . GLY A 1 86 ? -32.877 10.183 36.688 1.00 74.56 86 GLY A O 1
ATOM 711 N N . THR A 1 87 ? -31.323 10.021 35.084 1.00 78.50 87 THR A N 1
ATOM 712 C CA . THR A 1 87 ? -32.248 10.073 33.937 1.00 78.50 87 THR A CA 1
ATOM 713 C C . THR A 1 87 ? -32.519 8.660 33.407 1.00 78.50 87 THR A C 1
ATOM 715 O O . THR A 1 87 ? -31.891 7.695 33.852 1.00 78.50 87 THR A O 1
ATOM 718 N N . CYS A 1 88 ? -33.403 8.514 32.413 1.00 79.50 88 CYS A N 1
ATOM 719 C CA . CYS A 1 88 ? -33.611 7.242 31.704 1.00 79.50 88 CYS A CA 1
ATOM 720 C C . CYS A 1 88 ? -32.310 6.550 31.271 1.00 79.50 88 CYS A C 1
ATOM 722 O O . CYS A 1 88 ? -32.235 5.326 31.313 1.00 79.50 88 CYS A O 1
ATOM 724 N N . PHE A 1 89 ? -31.271 7.306 30.908 1.00 81.56 89 PHE A N 1
ATOM 725 C CA . PHE A 1 89 ? -29.984 6.742 30.501 1.00 81.56 89 PHE A CA 1
ATOM 726 C C . PHE A 1 89 ? -29.308 5.945 31.619 1.00 81.56 89 PHE A C 1
ATOM 728 O O . PHE A 1 89 ? -28.752 4.885 31.349 1.00 81.56 89 PHE A O 1
ATOM 735 N N . GLY A 1 90 ? -29.399 6.409 32.869 1.00 79.25 90 GLY A N 1
ATOM 736 C CA . GLY A 1 90 ? -28.871 5.670 34.019 1.00 79.25 90 GLY A CA 1
ATOM 737 C C . GLY A 1 90 ? -29.669 4.396 34.288 1.00 79.25 90 GLY A C 1
ATOM 738 O O . GLY A 1 90 ? -29.098 3.330 34.508 1.00 79.25 90 GLY A O 1
ATOM 739 N N . VAL A 1 91 ? -30.998 4.488 34.189 1.00 83.38 91 VAL A N 1
ATOM 740 C CA . VAL A 1 91 ? -31.913 3.357 34.411 1.00 83.38 91 VAL A CA 1
ATOM 741 C C . VAL A 1 91 ? -31.721 2.256 33.359 1.00 83.38 91 VAL A C 1
ATOM 743 O O . VAL A 1 91 ? -31.734 1.073 33.695 1.00 83.38 91 VAL A O 1
ATOM 746 N N . PHE A 1 92 ? -31.504 2.629 32.095 1.00 86.81 92 PHE A N 1
ATOM 747 C CA . PHE A 1 92 ? -31.411 1.696 30.967 1.00 86.81 92 PHE A CA 1
ATOM 748 C C . PHE A 1 92 ? -29.988 1.460 30.455 1.00 86.81 92 PHE A C 1
ATOM 750 O O . PHE A 1 92 ? -29.829 0.895 29.377 1.00 86.81 92 PHE A O 1
ATOM 757 N N . GLN A 1 93 ? -28.951 1.819 31.218 1.00 83.81 93 GLN A N 1
ATOM 758 C CA . GLN A 1 93 ? -27.547 1.697 30.790 1.00 83.81 93 GLN A CA 1
ATOM 759 C C . GLN A 1 93 ? -27.165 0.293 30.276 1.00 83.81 93 GLN A C 1
ATOM 761 O O . GLN A 1 93 ? -26.360 0.163 29.361 1.00 83.81 93 GLN A O 1
ATOM 766 N N . ASN A 1 94 ? -27.789 -0.758 30.820 1.00 83.06 94 ASN A N 1
ATOM 767 C CA . ASN A 1 94 ? -27.526 -2.155 30.457 1.00 83.06 94 ASN A CA 1
ATOM 768 C C . ASN A 1 94 ? -28.529 -2.725 29.432 1.00 83.06 94 ASN A C 1
ATOM 770 O O . ASN A 1 94 ? -28.527 -3.928 29.177 1.00 83.06 94 ASN A O 1
ATOM 774 N N . ASN A 1 95 ? -29.411 -1.897 28.863 1.00 86.50 95 ASN A N 1
ATOM 775 C CA . ASN A 1 95 ? -30.463 -2.318 27.940 1.00 86.50 95 ASN A CA 1
ATOM 776 C C . ASN A 1 95 ? -30.349 -1.585 26.597 1.00 86.50 95 ASN A C 1
ATOM 778 O O . ASN A 1 95 ? -30.963 -0.539 26.380 1.00 86.50 95 ASN A O 1
ATOM 782 N N . LEU A 1 96 ? -29.577 -2.172 25.678 1.00 87.38 96 LEU A N 1
ATOM 783 C CA . LEU A 1 96 ? -29.277 -1.581 24.371 1.00 87.38 96 LEU A CA 1
ATOM 784 C C . LEU A 1 96 ? -30.540 -1.247 23.560 1.00 87.38 96 LEU A C 1
ATOM 786 O O . LEU A 1 96 ? -30.614 -0.180 22.960 1.00 87.38 96 LEU A O 1
ATOM 790 N N . ALA A 1 97 ? -31.553 -2.116 23.585 1.00 86.81 97 ALA A N 1
ATOM 791 C CA . ALA A 1 97 ? -32.782 -1.920 22.814 1.00 86.81 97 ALA A CA 1
ATOM 792 C C . ALA A 1 97 ? -33.610 -0.723 23.321 1.00 86.81 97 ALA A C 1
ATOM 794 O O . ALA A 1 97 ? -34.196 0.028 22.534 1.00 86.81 97 ALA A O 1
ATOM 795 N N . ALA A 1 98 ? -33.635 -0.513 24.641 1.00 87.12 98 ALA A N 1
ATOM 796 C CA . ALA A 1 98 ? -34.263 0.661 25.239 1.00 87.12 98 ALA A CA 1
ATOM 797 C C . ALA A 1 98 ? -33.487 1.943 24.893 1.00 87.12 98 ALA A C 1
ATOM 799 O O . ALA A 1 98 ? -34.097 2.937 24.502 1.00 87.12 98 ALA A O 1
ATOM 800 N N . LEU A 1 99 ? -32.150 1.904 24.958 1.00 86.38 99 LEU A N 1
ATOM 801 C CA . LEU A 1 99 ? -31.291 3.038 24.600 1.00 86.38 99 LEU A CA 1
ATOM 802 C C . LEU A 1 99 ? -31.436 3.437 23.128 1.00 86.38 99 LEU A C 1
ATOM 804 O O . LEU A 1 99 ? -31.586 4.619 22.833 1.00 86.38 99 LEU A O 1
ATOM 808 N N . GLU A 1 100 ? -31.463 2.472 22.209 1.00 87.75 100 GLU A N 1
ATOM 809 C CA . GLU A 1 100 ? -31.677 2.733 20.782 1.00 87.75 100 GLU A CA 1
ATOM 810 C C . GLU A 1 100 ? -33.037 3.403 20.534 1.00 87.75 100 GLU A C 1
ATOM 812 O O . GLU A 1 100 ? -33.138 4.379 19.787 1.00 87.75 100 GLU A O 1
ATOM 817 N N . THR A 1 101 ? -34.079 2.938 21.229 1.00 88.38 101 THR A N 1
ATOM 818 C CA . THR A 1 101 ? -35.421 3.532 21.158 1.00 88.38 101 THR A CA 1
ATOM 819 C C . THR A 1 101 ? -35.422 4.976 21.666 1.00 88.38 101 THR A C 1
ATOM 821 O O . THR A 1 101 ? -35.997 5.850 21.014 1.00 88.38 101 THR A O 1
ATOM 824 N N . ILE A 1 102 ? -34.739 5.251 22.783 1.00 87.44 102 ILE A N 1
ATOM 825 C CA . ILE A 1 102 ? -34.594 6.604 23.343 1.00 87.44 102 ILE A CA 1
ATOM 826 C C . ILE A 1 102 ? -33.861 7.514 22.357 1.00 87.44 102 ILE A C 1
ATOM 828 O O . ILE A 1 102 ? -34.348 8.600 22.053 1.00 87.44 102 ILE A O 1
ATOM 832 N N . VAL A 1 103 ? -32.730 7.069 21.803 1.00 86.12 103 VAL A N 1
ATOM 833 C CA . VAL A 1 103 ? -31.953 7.847 20.824 1.00 86.12 103 VAL A CA 1
ATOM 834 C C . VAL A 1 103 ? -32.796 8.165 19.591 1.00 86.12 103 VAL A C 1
ATOM 836 O O . VAL A 1 103 ? -32.807 9.309 19.135 1.00 86.12 103 VAL A O 1
ATOM 839 N N . LYS A 1 104 ? -33.562 7.194 19.086 1.00 87.88 104 LYS A N 1
ATOM 840 C CA . LYS A 1 104 ? -34.458 7.399 17.945 1.00 87.88 104 LYS A CA 1
ATOM 841 C C . LYS A 1 104 ? -35.520 8.462 18.241 1.00 87.88 104 LYS A C 1
ATOM 843 O O . LYS A 1 104 ? -35.694 9.368 17.431 1.00 87.88 104 LYS A O 1
ATOM 848 N N . GLN A 1 105 ? -36.165 8.406 19.407 1.00 85.56 105 GLN A N 1
ATOM 849 C CA . GLN A 1 105 ? -37.167 9.398 19.825 1.00 85.56 105 GLN A CA 1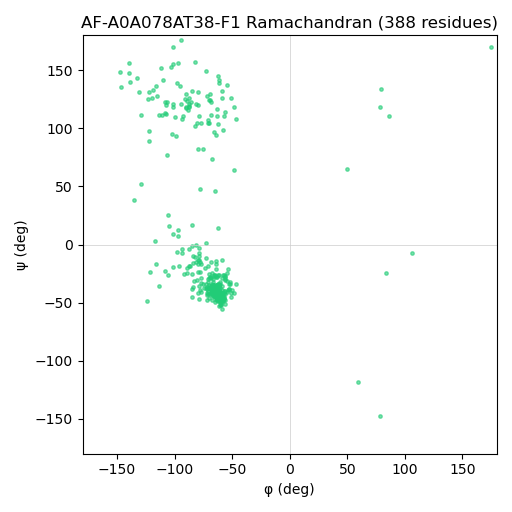
ATOM 850 C C . GLN A 1 105 ? -36.567 10.794 20.059 1.00 85.56 105 GLN A C 1
ATOM 852 O O . GLN A 1 105 ? -37.182 11.811 19.736 1.00 85.56 105 GLN A O 1
ATOM 857 N N . LEU A 1 106 ? -35.342 10.868 20.583 1.00 83.50 106 LEU A N 1
ATOM 858 C CA . LEU A 1 106 ? -34.637 12.134 20.784 1.00 83.50 106 LEU A CA 1
ATOM 859 C C . LEU A 1 106 ? -34.157 12.749 19.465 1.00 83.50 106 LEU A C 1
ATOM 861 O O . LEU A 1 106 ? -34.182 13.968 19.326 1.00 83.50 106 LEU A O 1
ATOM 865 N N . SER A 1 107 ? -33.774 11.930 18.481 1.00 82.81 107 SER A N 1
ATOM 866 C CA . SER A 1 107 ? -33.315 12.407 17.168 1.00 82.81 107 SER A CA 1
ATOM 867 C C . SER A 1 107 ? -34.387 13.178 16.394 1.00 82.81 107 SER A C 1
ATOM 869 O O . SER A 1 107 ? -34.065 14.043 15.584 1.00 82.81 107 SER A O 1
ATOM 871 N N . THR A 1 108 ? -35.663 12.898 16.674 1.00 82.56 108 THR A N 1
ATOM 872 C CA . THR A 1 108 ? -36.808 13.573 16.054 1.00 82.56 108 THR A CA 1
ATOM 873 C C . THR A 1 108 ? -37.203 14.884 16.737 1.00 82.56 108 THR A C 1
ATOM 875 O O . THR A 1 108 ? -38.149 15.528 16.291 1.00 82.56 108 THR A O 1
ATOM 878 N N . ARG A 1 109 ? -36.525 15.286 17.821 1.00 80.31 109 ARG A N 1
ATOM 879 C CA . ARG A 1 109 ? -36.903 16.445 18.643 1.00 80.31 109 ARG A CA 1
ATOM 880 C C . ARG A 1 109 ? -35.911 17.596 18.536 1.00 80.31 109 ARG A C 1
ATOM 882 O O . ARG A 1 109 ? -34.710 17.399 18.359 1.00 80.31 109 ARG A O 1
ATOM 889 N N . ASP A 1 110 ? -36.424 18.808 18.728 1.00 75.50 110 ASP A N 1
ATOM 890 C CA . ASP A 1 110 ? -35.601 20.012 18.797 1.00 75.50 110 ASP A CA 1
ATOM 891 C C . ASP A 1 110 ? -34.755 20.031 20.071 1.00 75.50 110 ASP A C 1
ATOM 893 O O . ASP A 1 110 ? -35.268 19.904 21.185 1.00 75.50 110 ASP A O 1
ATOM 897 N N . ARG A 1 111 ? -33.449 20.267 19.905 1.00 68.81 111 ARG A N 1
ATOM 898 C CA . ARG A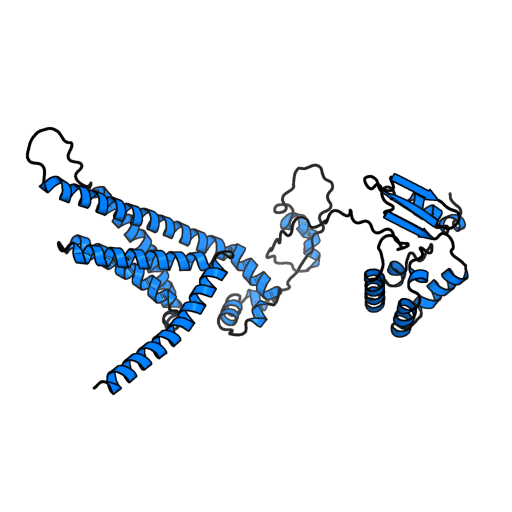 1 111 ? -32.457 20.252 20.995 1.00 68.81 111 ARG A CA 1
ATOM 899 C C . ARG A 1 111 ? -32.785 21.205 22.149 1.00 68.81 111 ARG A C 1
ATOM 901 O O . ARG A 1 111 ? -32.434 20.911 23.282 1.00 68.81 111 ARG A O 1
ATOM 908 N N . LEU A 1 112 ? -33.461 22.321 21.867 1.00 68.25 112 LEU A N 1
ATOM 909 C CA . LEU A 1 112 ? -33.814 23.345 22.859 1.00 68.25 112 LEU A CA 1
ATOM 910 C C . LEU A 1 112 ? -34.953 22.922 23.801 1.00 68.25 112 LEU A C 1
ATOM 912 O O . LEU A 1 112 ? -35.084 23.490 24.879 1.00 68.25 112 LEU A O 1
ATOM 916 N N . ASN A 1 113 ? -35.752 21.926 23.410 1.00 74.12 113 ASN A N 1
ATOM 917 C CA . ASN A 1 113 ? -36.921 21.463 24.165 1.00 74.12 113 ASN A CA 1
ATOM 918 C C . ASN A 1 113 ? -36.644 20.169 24.945 1.00 74.12 113 ASN A C 1
ATOM 920 O O . ASN A 1 113 ? -37.570 19.533 25.446 1.00 74.12 113 ASN A O 1
ATOM 924 N N . LEU A 1 114 ? -35.385 19.730 25.000 1.00 75.56 114 LEU A N 1
ATOM 925 C CA . LEU A 1 114 ? -35.010 18.520 25.714 1.00 75.56 114 LEU A CA 1
ATOM 926 C C . LEU A 1 114 ? -34.637 18.880 27.157 1.00 75.56 114 LEU A C 1
ATOM 928 O O . LEU A 1 114 ? -33.742 19.704 27.355 1.00 75.56 114 LEU A O 1
ATOM 932 N N . PRO A 1 115 ? -35.259 18.250 28.173 1.00 68.50 115 PRO A N 1
ATOM 933 C CA . PRO A 1 115 ? -34.931 18.480 29.579 1.00 68.50 115 PRO A CA 1
ATOM 934 C C . PRO A 1 115 ? -33.639 17.736 29.976 1.00 68.50 115 PRO A C 1
ATOM 936 O O . PRO A 1 115 ? -33.597 16.985 30.949 1.00 68.50 115 PRO A O 1
ATOM 939 N N . ILE A 1 116 ? -32.595 17.870 29.153 1.00 67.00 116 ILE A N 1
ATOM 940 C CA . ILE A 1 116 ? -31.288 17.229 29.291 1.00 67.00 116 ILE A CA 1
ATOM 941 C C . ILE A 1 116 ? -30.224 18.268 28.941 1.00 67.00 116 ILE A C 1
ATOM 943 O O . ILE A 1 116 ? -30.363 19.024 27.983 1.00 67.00 116 ILE A O 1
ATOM 947 N N . LEU A 1 117 ? -29.127 18.278 29.693 1.00 61.31 117 LEU A N 1
ATOM 948 C CA . LEU A 1 117 ? -27.927 19.017 29.317 1.00 61.31 117 LEU A CA 1
ATOM 949 C C . LEU A 1 117 ? -27.249 18.332 28.126 1.00 61.31 117 LEU A C 1
ATOM 951 O O . LEU A 1 117 ? -26.632 17.279 28.287 1.00 61.31 117 LEU A O 1
ATOM 955 N N . ILE A 1 118 ? -27.335 18.931 26.940 1.00 55.22 118 ILE A N 1
ATOM 956 C CA . ILE A 1 118 ? -26.579 18.478 25.768 1.00 55.22 118 ILE A CA 1
ATOM 957 C C . ILE A 1 118 ? -25.347 19.365 25.650 1.00 55.22 118 ILE A C 1
ATOM 959 O O . ILE A 1 118 ? -25.387 20.438 25.054 1.00 55.22 118 ILE A O 1
ATOM 963 N N . TYR A 1 119 ? -24.239 18.922 26.240 1.00 53.75 119 TYR A N 1
ATOM 964 C CA . TYR A 1 119 ? -22.978 19.639 26.119 1.00 53.75 119 TYR A CA 1
ATOM 965 C C . TYR A 1 119 ? -22.311 19.314 24.780 1.00 53.75 119 TYR A C 1
ATOM 967 O O . TYR A 1 119 ? -21.763 18.229 24.598 1.00 53.75 119 TYR A O 1
ATOM 975 N N . THR A 1 120 ? -22.356 20.246 23.827 1.00 47.50 120 THR A N 1
ATOM 976 C CA . THR A 1 120 ? -21.707 20.088 22.512 1.00 47.50 120 THR A CA 1
ATOM 977 C C . THR A 1 120 ? -20.201 20.347 22.539 1.00 47.50 120 THR A C 1
ATOM 979 O O . THR A 1 120 ? -19.524 20.116 21.542 1.00 47.50 120 THR A O 1
ATOM 982 N N . THR A 1 121 ? -19.670 20.825 23.664 1.00 46.53 121 THR A N 1
ATOM 983 C CA . THR A 1 121 ? -18.285 21.288 23.825 1.00 46.53 121 THR A CA 1
ATOM 984 C C . THR A 1 121 ? -17.407 20.309 24.606 1.00 46.53 121 THR A C 1
ATOM 986 O O . THR A 1 121 ? -16.379 20.701 25.157 1.00 46.53 121 THR A O 1
ATOM 989 N N . PHE A 1 122 ? -17.736 19.012 24.622 1.00 44.97 122 PHE A N 1
ATOM 990 C CA . PHE A 1 122 ? -16.669 18.035 24.825 1.00 44.97 122 PHE A CA 1
ATOM 991 C C . PHE A 1 122 ? -15.722 18.164 23.633 1.00 44.97 122 PHE A C 1
ATOM 993 O O . PHE A 1 122 ? -16.087 17.837 22.504 1.00 44.97 122 PHE A O 1
ATOM 1000 N N . LYS A 1 123 ? -14.506 18.677 23.871 1.00 44.25 123 LYS A N 1
ATOM 1001 C CA . LYS A 1 123 ? -13.415 18.479 22.915 1.00 44.25 123 LYS A CA 1
ATOM 1002 C C . LYS A 1 123 ? -13.366 16.979 22.640 1.00 44.25 123 LYS A C 1
ATOM 1004 O O . LYS A 1 123 ? -13.326 16.203 23.596 1.00 44.25 123 LYS A O 1
ATOM 1009 N N . SER A 1 124 ? -13.419 16.587 21.367 1.00 43.59 124 SER A N 1
ATOM 1010 C CA . SER A 1 124 ? -13.130 15.205 20.988 1.00 43.59 124 SER A CA 1
ATOM 1011 C C . SER A 1 124 ? -11.824 14.820 21.676 1.00 43.59 124 SER A C 1
ATOM 1013 O O . SER A 1 124 ? -10.809 15.478 21.451 1.00 43.59 124 SER A O 1
ATOM 1015 N N . GLN A 1 125 ? -11.858 13.812 22.549 1.00 51.06 125 GLN A N 1
ATOM 1016 C CA . GLN A 1 125 ? -10.635 13.256 23.140 1.00 51.06 125 GLN A CA 1
ATOM 1017 C C . GLN A 1 125 ? -9.748 12.620 22.058 1.00 51.06 125 GLN A C 1
ATOM 1019 O O . GLN A 1 125 ? -8.555 12.439 22.262 1.00 51.06 125 GLN A O 1
ATOM 1024 N N . HIS A 1 126 ? -10.333 12.350 20.889 1.00 50.31 126 HIS A N 1
ATOM 1025 C CA . HIS A 1 126 ? -9.688 11.831 19.695 1.00 50.31 126 HIS A CA 1
ATOM 1026 C C . HIS A 1 126 ? -9.574 12.967 18.670 1.00 50.31 126 HIS A C 1
ATOM 1028 O O . HIS A 1 126 ? -10.413 13.109 17.779 1.00 50.31 126 HIS A O 1
ATOM 1034 N N . GLN A 1 127 ? -8.617 13.877 18.858 1.00 50.19 127 GLN A N 1
ATOM 1035 C CA . GLN A 1 127 ? -8.146 14.714 17.743 1.00 50.19 127 GLN A CA 1
ATOM 1036 C C . GLN A 1 127 ? -7.038 14.014 16.949 1.00 50.19 127 GLN A C 1
ATOM 1038 O O . GLN A 1 127 ? -6.796 14.385 15.803 1.00 50.19 127 GLN A O 1
ATOM 1043 N N . ASP A 1 128 ? -6.402 13.006 17.549 1.00 57.69 128 ASP A N 1
ATOM 1044 C CA . ASP A 1 128 ? -5.372 12.188 16.925 1.00 57.69 128 ASP A CA 1
ATOM 1045 C C . ASP A 1 128 ? -5.922 10.780 16.649 1.00 57.69 128 ASP A C 1
ATOM 1047 O O . ASP A 1 128 ? -6.212 10.023 17.576 1.00 57.69 128 ASP A O 1
ATOM 1051 N N . ASP A 1 129 ? -6.068 10.444 15.366 1.00 58.28 129 ASP A N 1
ATOM 1052 C CA . ASP A 1 129 ? -6.427 9.103 14.875 1.00 58.28 129 ASP A CA 1
ATOM 1053 C C . ASP A 1 129 ? -5.183 8.190 14.747 1.00 58.28 129 ASP A C 1
ATOM 1055 O O . ASP A 1 129 ? -5.192 7.184 14.030 1.00 58.28 129 ASP A O 1
ATOM 1059 N N . GLY A 1 130 ? -4.070 8.558 15.390 1.00 65.19 130 GLY A N 1
ATOM 1060 C CA . GLY A 1 130 ? -2.813 7.823 15.366 1.00 65.19 130 GLY A CA 1
ATOM 1061 C C . GLY A 1 130 ? -2.949 6.376 15.851 1.00 65.19 130 GLY A C 1
ATOM 1062 O O . GLY A 1 130 ? -3.115 6.101 17.036 1.00 65.19 130 GLY A O 1
ATOM 1063 N N . GLU A 1 131 ? -2.809 5.421 14.932 1.00 73.12 131 GLU A N 1
ATOM 1064 C CA . GLU A 1 131 ? -2.778 3.988 15.241 1.00 73.12 131 GLU A CA 1
ATOM 1065 C C . GLU A 1 131 ? -1.329 3.531 15.501 1.00 73.12 131 GLU A C 1
ATOM 1067 O O . GLU A 1 131 ? -0.483 3.557 14.601 1.00 73.12 131 GLU A O 1
ATOM 1072 N N . LEU A 1 132 ? -1.033 3.062 16.720 1.00 76.12 132 LEU A N 1
ATOM 1073 C CA . LEU A 1 132 ? 0.241 2.416 17.051 1.00 76.12 132 LEU A CA 1
ATOM 1074 C C . LEU A 1 132 ? 0.071 0.894 17.083 1.00 76.12 132 LEU A C 1
ATOM 1076 O O . LEU A 1 132 ? -0.645 0.353 17.920 1.00 76.12 132 LEU A O 1
ATOM 1080 N N . ILE A 1 133 ? 0.788 0.189 16.206 1.00 79.19 133 ILE A N 1
ATOM 1081 C CA . ILE A 1 133 ? 0.792 -1.279 16.165 1.00 79.19 133 ILE A CA 1
ATOM 1082 C C . ILE A 1 133 ? 2.139 -1.793 16.675 1.00 79.19 133 ILE A C 1
ATOM 1084 O O . ILE A 1 133 ? 3.185 -1.477 16.105 1.00 79.19 133 ILE A O 1
ATOM 1088 N N . GLN A 1 134 ? 2.120 -2.623 17.720 1.00 74.81 134 GLN A N 1
ATOM 1089 C CA . GLN A 1 134 ? 3.323 -3.214 18.305 1.00 74.81 134 GLN A CA 1
ATOM 1090 C C . GLN A 1 134 ? 3.168 -4.724 18.498 1.00 74.81 134 GLN A C 1
ATOM 1092 O O . GLN A 1 134 ? 2.178 -5.197 19.049 1.00 74.81 134 GLN A O 1
ATOM 1097 N N . GLY A 1 135 ? 4.170 -5.481 18.050 1.00 74.19 135 GLY A N 1
ATOM 1098 C CA . GLY A 1 135 ? 4.257 -6.919 18.286 1.00 74.19 135 GLY A CA 1
ATOM 1099 C C . GLY A 1 135 ? 4.992 -7.197 19.591 1.00 74.19 135 GLY A C 1
ATOM 1100 O O . GLY A 1 135 ? 6.131 -6.756 19.749 1.00 74.19 135 GLY A O 1
ATOM 1101 N N . ILE A 1 136 ? 4.350 -7.923 20.507 1.00 75.50 136 ILE A N 1
ATOM 1102 C CA . ILE A 1 136 ? 4.926 -8.308 21.798 1.00 75.50 136 ILE A CA 1
ATOM 1103 C C . ILE A 1 136 ? 4.567 -9.737 22.171 1.00 75.50 136 ILE A C 1
ATOM 1105 O O . ILE A 1 136 ? 3.477 -10.216 21.866 1.00 75.50 136 ILE A O 1
ATOM 1109 N N . ASN A 1 137 ? 5.487 -10.392 22.877 1.00 75.62 137 ASN A N 1
ATOM 1110 C CA . ASN A 1 137 ? 5.222 -11.666 23.526 1.00 75.62 137 ASN A CA 1
ATOM 1111 C C . ASN A 1 137 ? 4.783 -11.381 24.960 1.00 75.62 137 ASN A C 1
ATOM 1113 O O . ASN A 1 137 ? 5.578 -10.907 25.777 1.00 75.62 137 ASN A O 1
ATOM 1117 N N . LEU A 1 138 ? 3.509 -11.638 25.236 1.00 75.75 138 LEU A N 1
ATOM 1118 C CA . LEU A 1 138 ? 2.943 -11.596 26.576 1.00 75.75 138 LEU A CA 1
ATOM 1119 C C . LEU A 1 138 ? 2.476 -12.992 26.957 1.00 75.75 138 LEU A C 1
ATOM 1121 O O . LEU A 1 138 ? 1.826 -13.660 26.153 1.00 75.75 138 LEU A O 1
ATOM 1125 N N . ASP A 1 139 ? 2.767 -13.394 28.190 1.00 77.69 139 ASP A N 1
ATOM 1126 C CA . ASP A 1 139 ? 2.252 -14.641 28.749 1.00 77.69 139 ASP A CA 1
ATOM 1127 C C . ASP A 1 139 ? 0.767 -14.472 29.106 1.00 77.69 139 ASP A C 1
ATOM 1129 O O . ASP A 1 139 ? -0.054 -15.364 28.859 1.00 77.69 139 ASP A O 1
ATOM 1133 N N . HIS A 1 140 ? 0.386 -13.286 29.604 1.00 77.94 140 HIS A N 1
ATOM 1134 C CA . HIS A 1 140 ? -0.999 -12.918 29.867 1.00 77.94 140 HIS A CA 1
ATOM 1135 C C . HIS A 1 140 ? -1.383 -11.530 29.319 1.00 77.94 140 HIS A C 1
ATOM 1137 O O . HIS A 1 140 ? -0.621 -10.574 29.431 1.00 77.94 140 HIS A O 1
ATOM 1143 N N . PRO A 1 141 ? -2.619 -11.345 28.801 1.00 76.62 141 PRO A N 1
ATOM 1144 C CA . PRO A 1 141 ? -3.096 -10.045 28.306 1.00 76.62 141 PRO A CA 1
ATOM 1145 C C . PRO A 1 141 ? -3.020 -8.899 29.326 1.00 76.62 141 PRO A C 1
ATOM 1147 O O . PRO A 1 141 ? -2.906 -7.738 28.949 1.00 76.62 141 PRO A O 1
ATOM 1150 N N . LYS A 1 142 ? -3.081 -9.214 30.627 1.00 78.31 142 LYS A N 1
ATOM 1151 C CA . LYS A 1 142 ? -2.999 -8.220 31.709 1.00 78.31 142 LYS A CA 1
ATOM 1152 C C . LYS A 1 142 ? -1.601 -7.618 31.864 1.00 78.31 142 LYS A C 1
ATOM 1154 O O . LYS A 1 142 ? -1.473 -6.536 32.436 1.00 78.31 142 LYS A O 1
ATOM 1159 N N . ASP A 1 143 ? -0.582 -8.276 31.322 1.00 80.69 143 ASP A N 1
ATOM 1160 C CA . ASP A 1 143 ? 0.812 -7.844 31.414 1.00 80.69 143 ASP A CA 1
ATOM 1161 C C . ASP A 1 143 ? 1.064 -6.556 30.611 1.00 80.69 143 ASP A C 1
ATOM 1163 O O . ASP A 1 143 ? 2.052 -5.868 30.858 1.00 80.69 143 ASP A O 1
ATOM 1167 N N . VAL A 1 144 ? 0.140 -6.168 29.714 1.00 77.88 144 VAL A N 1
ATOM 1168 C CA . VAL A 1 144 ? 0.156 -4.862 29.026 1.00 77.88 144 VAL A CA 1
ATOM 1169 C C . VAL A 1 144 ? 0.206 -3.711 30.027 1.00 77.88 144 VAL A C 1
ATOM 1171 O O . VAL A 1 144 ? 0.952 -2.761 29.820 1.00 77.88 144 VAL A O 1
ATOM 1174 N N . HIS A 1 145 ? -0.544 -3.799 31.131 1.00 75.69 145 HIS A N 1
ATOM 1175 C CA . HIS A 1 145 ? -0.554 -2.746 32.149 1.00 75.69 145 HIS A CA 1
ATOM 1176 C C . HIS A 1 145 ? 0.754 -2.691 32.937 1.00 75.69 145 HIS A C 1
ATOM 1178 O O . HIS A 1 145 ? 1.173 -1.620 33.356 1.00 75.69 145 HIS A O 1
ATOM 1184 N N . GLN A 1 146 ? 1.407 -3.839 33.131 1.00 78.25 146 GLN A N 1
ATOM 1185 C CA . GLN A 1 146 ? 2.671 -3.915 33.865 1.00 78.25 146 GLN A CA 1
ATOM 1186 C C . GLN A 1 146 ? 3.850 -3.430 33.018 1.00 78.25 146 GLN A C 1
ATOM 1188 O O . GLN A 1 146 ? 4.783 -2.840 33.549 1.00 78.25 146 GLN A O 1
ATOM 1193 N N . LYS A 1 147 ? 3.799 -3.663 31.702 1.00 75.19 147 LYS A N 1
ATOM 1194 C CA . LYS A 1 147 ? 4.820 -3.228 30.742 1.00 75.19 147 LYS A CA 1
ATOM 1195 C C . LYS A 1 147 ? 4.459 -1.924 30.031 1.00 75.19 147 LYS A C 1
ATOM 1197 O O . LYS A 1 147 ? 5.105 -1.582 29.049 1.00 75.19 147 LYS A O 1
ATOM 1202 N N . TYR A 1 148 ? 3.446 -1.197 30.504 1.00 74.62 148 TYR A N 1
ATOM 1203 C CA . TYR A 1 148 ? 2.937 0.005 29.839 1.00 74.62 148 TYR A CA 1
ATOM 1204 C C . TYR A 1 148 ? 4.060 1.001 29.510 1.00 74.62 148 TYR A C 1
ATOM 1206 O O . TYR A 1 148 ? 4.165 1.463 28.372 1.00 74.62 148 TYR A O 1
ATOM 1214 N N . ASP A 1 149 ? 4.954 1.235 30.471 1.00 73.31 149 ASP A N 1
ATOM 1215 C CA . ASP A 1 149 ? 6.059 2.181 30.316 1.00 73.31 149 ASP A CA 1
ATOM 1216 C C . ASP A 1 149 ? 7.053 1.757 29.218 1.00 73.31 149 ASP A C 1
ATOM 1218 O O . ASP A 1 149 ? 7.543 2.578 28.447 1.00 73.31 149 ASP A O 1
ATOM 1222 N N . GLU A 1 150 ? 7.321 0.457 29.081 1.00 74.69 150 GLU A N 1
ATOM 1223 C CA . GLU A 1 150 ? 8.198 -0.079 28.031 1.00 74.69 150 GLU A CA 1
ATOM 1224 C C . GLU A 1 150 ? 7.538 -0.003 26.644 1.00 74.69 150 GLU A C 1
ATOM 1226 O O . GLU A 1 150 ? 8.197 0.241 25.629 1.00 74.69 150 GLU A O 1
ATOM 1231 N N . LEU A 1 151 ? 6.223 -0.222 26.593 1.00 72.38 151 LEU A N 1
ATOM 1232 C CA . LEU A 1 151 ? 5.465 -0.328 25.351 1.00 72.38 151 LEU A CA 1
ATOM 1233 C C . LEU A 1 151 ? 5.168 1.039 24.735 1.00 72.38 151 LEU A C 1
ATOM 1235 O O . LEU A 1 151 ? 5.383 1.235 23.537 1.00 72.38 151 LEU A O 1
ATOM 1239 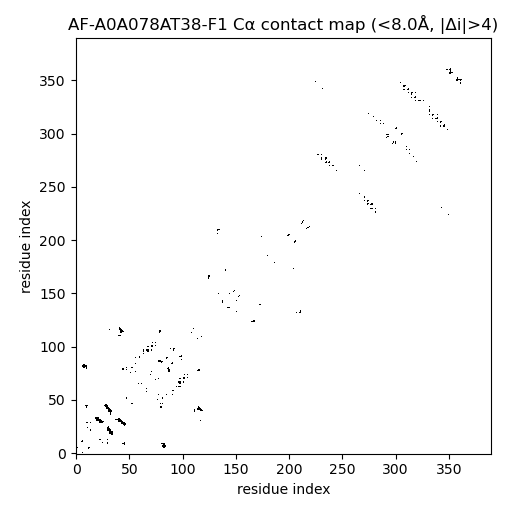N N . PHE A 1 152 ? 4.700 1.980 25.554 1.00 74.44 152 PHE A N 1
ATOM 1240 C CA . PHE A 1 152 ? 4.073 3.206 25.070 1.00 74.44 152 PHE A CA 1
ATOM 1241 C C . PHE A 1 152 ? 4.878 4.468 25.394 1.00 74.44 152 PHE A C 1
ATOM 1243 O O . PHE A 1 152 ? 4.952 5.355 24.548 1.00 74.44 152 PHE A O 1
ATOM 1250 N N . LEU A 1 153 ? 5.549 4.540 26.550 1.00 69.56 153 LEU A N 1
ATOM 1251 C CA . LEU A 1 153 ? 6.157 5.784 27.058 1.00 69.56 153 LEU A CA 1
ATOM 1252 C C . LEU A 1 153 ? 7.227 6.376 26.128 1.00 69.56 153 LEU A C 1
ATOM 1254 O O . LEU A 1 153 ? 7.354 7.585 26.011 1.00 69.56 153 LEU A O 1
ATOM 1258 N N . SER A 1 154 ? 7.991 5.530 25.433 1.00 66.50 154 SER A N 1
ATOM 1259 C CA . SER A 1 154 ? 9.039 5.984 24.502 1.00 66.50 154 SER A CA 1
ATOM 1260 C C . SER A 1 154 ? 8.526 6.365 23.108 1.00 66.50 154 SER A C 1
ATOM 1262 O O . SER A 1 154 ? 9.290 6.884 22.292 1.00 66.50 154 SER A O 1
ATOM 1264 N N . LYS A 1 155 ? 7.262 6.057 22.799 1.00 68.00 155 LYS A N 1
ATOM 1265 C CA . LYS A 1 155 ? 6.691 6.139 21.443 1.00 68.00 155 LYS A CA 1
ATOM 1266 C C . LYS A 1 155 ? 5.494 7.069 21.342 1.00 68.00 155 LYS A C 1
ATOM 1268 O O . LYS A 1 155 ? 5.209 7.551 20.247 1.00 68.00 155 LYS A O 1
ATOM 1273 N N . LEU A 1 156 ? 4.806 7.309 22.453 1.00 69.88 156 LEU A N 1
ATOM 1274 C CA . LEU A 1 156 ? 3.864 8.406 22.573 1.00 69.88 156 LEU A CA 1
ATOM 1275 C C . LEU A 1 156 ? 4.682 9.698 22.563 1.00 69.88 156 LEU A C 1
ATOM 1277 O O . LEU A 1 156 ? 5.645 9.841 23.314 1.00 69.88 156 LEU A O 1
ATOM 1281 N N . LYS A 1 157 ? 4.356 10.608 21.646 1.00 64.62 157 LYS A N 1
ATOM 1282 C CA . LYS A 1 157 ? 4.939 11.945 21.682 1.00 64.62 157 LYS A CA 1
ATOM 1283 C C . LYS A 1 157 ? 4.378 12.629 22.922 1.00 64.62 157 LYS A C 1
ATOM 1285 O O . LYS A 1 157 ? 3.186 12.912 22.959 1.00 64.62 157 LYS A O 1
ATOM 1290 N N . ASP A 1 158 ? 5.226 12.877 23.911 1.00 57.34 158 ASP A N 1
ATOM 1291 C CA . ASP A 1 158 ? 4.918 13.863 24.939 1.00 57.34 158 ASP A CA 1
ATOM 1292 C C . ASP A 1 158 ? 4.875 15.222 24.239 1.00 57.34 158 ASP A C 1
ATOM 1294 O O . ASP A 1 158 ? 5.909 15.849 23.977 1.00 57.34 158 ASP A O 1
ATOM 1298 N N . ASP A 1 159 ? 3.675 15.668 23.876 1.00 54.97 159 ASP A N 1
ATOM 1299 C CA . ASP A 1 159 ? 3.471 17.075 23.589 1.00 54.97 159 ASP A CA 1
ATOM 1300 C C . ASP A 1 159 ? 3.768 17.817 24.895 1.00 54.97 159 ASP A C 1
ATOM 1302 O O . ASP A 1 159 ? 2.990 17.809 25.844 1.00 54.97 159 ASP A O 1
ATOM 1306 N N . ASN A 1 160 ? 4.940 18.453 24.952 1.00 49.44 160 ASN A N 1
ATOM 1307 C CA . ASN A 1 160 ? 5.406 19.294 26.060 1.00 49.44 160 ASN A CA 1
ATOM 1308 C C . ASN A 1 160 ? 4.521 20.541 26.295 1.00 49.44 160 ASN A C 1
ATOM 1310 O O . ASN A 1 160 ? 4.935 21.481 26.978 1.00 49.44 160 ASN A O 1
ATOM 1314 N N . GLU A 1 161 ? 3.321 20.594 25.721 1.00 49.00 161 GLU A N 1
ATOM 1315 C CA . GLU A 1 161 ? 2.354 21.645 25.975 1.00 49.00 161 GLU A CA 1
ATOM 1316 C C . GLU A 1 161 ? 1.503 21.261 27.179 1.00 49.00 161 GLU A C 1
ATOM 1318 O O . GLU A 1 161 ? 0.781 20.269 27.173 1.00 49.00 161 GLU A O 1
ATOM 1323 N N . THR A 1 162 ? 1.607 22.099 28.209 1.00 47.69 162 THR A N 1
ATOM 1324 C CA . THR A 1 162 ? 0.868 22.167 29.477 1.00 47.69 162 THR A CA 1
ATOM 1325 C C . THR A 1 162 ? -0.654 22.082 29.316 1.00 47.69 162 THR A C 1
ATOM 1327 O O . THR A 1 162 ? -1.393 23.024 29.606 1.00 47.69 162 THR A O 1
ATOM 1330 N N . THR A 1 163 ? -1.141 20.957 28.829 1.00 47.97 163 THR A N 1
ATOM 1331 C CA . THR A 1 163 ? -2.547 20.624 28.730 1.00 47.97 163 THR A CA 1
ATOM 1332 C C . THR A 1 163 ? -2.695 19.259 29.367 1.00 47.97 163 THR A C 1
ATOM 1334 O O . THR A 1 163 ? -2.206 18.268 28.837 1.00 47.97 163 THR A O 1
ATOM 1337 N N . ASP A 1 164 ? -3.369 19.215 30.520 1.00 48.59 164 ASP A N 1
ATOM 1338 C CA . ASP A 1 164 ? -3.820 17.997 31.213 1.00 48.59 164 ASP A CA 1
ATOM 1339 C C . ASP A 1 164 ? -4.870 17.241 30.368 1.00 48.59 164 ASP A C 1
ATOM 1341 O O . ASP A 1 164 ? -5.960 16.891 30.828 1.00 48.59 164 ASP A O 1
ATOM 1345 N N . SER A 1 165 ? -4.607 17.065 29.074 1.00 54.59 165 SER A N 1
ATOM 1346 C CA . SER A 1 165 ? -5.469 16.324 28.179 1.00 54.59 165 SER A CA 1
ATOM 1347 C C . SER A 1 165 ? -5.250 14.842 28.451 1.00 54.59 165 SER A C 1
ATOM 1349 O O . SER A 1 165 ? -4.224 14.251 28.131 1.00 54.59 165 SER A O 1
ATOM 1351 N N . VAL A 1 166 ? -6.221 14.242 29.133 1.00 56.97 166 VAL A N 1
ATOM 1352 C CA . VAL A 1 166 ? -6.280 12.794 29.305 1.00 56.97 166 VAL A CA 1
ATOM 1353 C C . VAL A 1 166 ? -6.637 12.201 27.943 1.00 56.97 166 VAL A C 1
ATOM 1355 O O . VAL A 1 166 ? -7.785 12.299 27.508 1.00 56.97 166 VAL A O 1
ATOM 1358 N N . VAL A 1 167 ? -5.648 11.624 27.261 1.00 59.69 167 VAL A N 1
ATOM 1359 C CA . VAL A 1 167 ? -5.848 10.895 26.004 1.00 59.69 167 VAL A CA 1
ATOM 1360 C C . VAL A 1 167 ? -6.318 9.480 26.337 1.00 59.69 167 VAL A C 1
ATOM 1362 O O . VAL A 1 167 ? -5.647 8.737 27.057 1.00 59.69 167 VAL A O 1
ATOM 1365 N N . SER A 1 168 ? -7.494 9.101 25.844 1.00 61.25 168 SER A N 1
ATOM 1366 C CA . SER A 1 168 ? -8.009 7.737 25.956 1.00 61.25 168 SER A CA 1
ATOM 1367 C C . SER A 1 168 ? -7.357 6.852 24.889 1.00 61.25 168 SER A C 1
ATOM 1369 O O . SER A 1 168 ? -7.474 7.103 23.693 1.00 61.25 168 SER A O 1
ATOM 1371 N N . ILE A 1 169 ? -6.653 5.806 25.329 1.00 68.50 169 ILE A N 1
ATOM 1372 C CA . ILE A 1 169 ? -6.019 4.816 24.449 1.00 68.50 169 ILE A CA 1
ATOM 1373 C C . ILE A 1 169 ? -6.891 3.558 24.418 1.00 68.50 169 ILE A C 1
ATOM 1375 O O . ILE A 1 169 ? -7.120 2.926 25.452 1.00 68.50 169 ILE A O 1
ATOM 1379 N N . GLU A 1 170 ? -7.359 3.174 23.230 1.00 69.88 170 GLU A N 1
ATOM 1380 C CA . GLU A 1 170 ? -8.085 1.919 23.021 1.00 69.88 170 GLU A CA 1
ATOM 1381 C C . GLU A 1 170 ? -7.128 0.776 22.660 1.00 69.88 170 GLU A C 1
ATOM 1383 O O . GLU A 1 170 ? -6.469 0.787 21.618 1.00 69.88 170 GLU A O 1
ATOM 1388 N N . TYR A 1 171 ? -7.082 -0.263 23.497 1.00 73.12 171 TYR A N 1
ATOM 1389 C CA . TYR A 1 171 ? -6.228 -1.425 23.255 1.00 73.12 171 TYR A CA 1
ATOM 1390 C C . TYR A 1 171 ? -6.940 -2.482 22.412 1.00 73.12 171 TYR A C 1
ATOM 1392 O O . TYR A 1 171 ? -7.878 -3.138 22.866 1.00 73.12 171 TYR A O 1
ATOM 1400 N N . HIS A 1 172 ? -6.421 -2.725 21.212 1.00 75.75 172 HIS A N 1
ATOM 1401 C CA . HIS A 1 172 ? -6.839 -3.836 20.363 1.00 75.75 172 HIS A CA 1
ATOM 1402 C C . HIS A 1 172 ? -5.807 -4.967 20.442 1.00 75.75 172 HIS A C 1
ATOM 1404 O O . HIS A 1 172 ? -4.805 -4.964 19.728 1.00 75.75 172 HIS A O 1
ATOM 1410 N N . LEU A 1 173 ? -6.039 -5.948 21.324 1.00 79.44 173 LEU A N 1
ATOM 1411 C CA . LEU A 1 173 ? -5.167 -7.120 21.436 1.00 79.44 173 LEU A CA 1
ATOM 1412 C C . LEU A 1 173 ? -5.593 -8.223 20.469 1.00 79.44 173 LEU A C 1
ATOM 1414 O O . LEU A 1 173 ? -6.686 -8.780 20.567 1.00 79.44 173 LEU A O 1
ATOM 1418 N N . ILE A 1 174 ? -4.673 -8.596 19.585 1.00 79.12 174 ILE A N 1
ATOM 1419 C CA . ILE A 1 174 ? -4.821 -9.746 18.697 1.00 79.12 174 ILE A CA 1
ATOM 1420 C C . ILE A 1 174 ? -4.035 -10.906 19.298 1.00 79.12 174 ILE A C 1
ATOM 1422 O O . ILE A 1 174 ? -2.805 -10.899 19.303 1.00 79.12 174 ILE A O 1
ATOM 1426 N N . ASN A 1 175 ? -4.747 -11.919 19.789 1.00 78.38 175 ASN A N 1
ATOM 1427 C CA . ASN A 1 175 ? -4.113 -13.150 20.241 1.00 78.38 175 ASN A CA 1
ATOM 1428 C C . ASN A 1 175 ? -3.770 -14.026 19.029 1.00 78.38 175 ASN A C 1
ATOM 1430 O O . ASN A 1 175 ? -4.663 -14.556 18.364 1.00 78.38 175 ASN A O 1
ATOM 1434 N N . LEU A 1 176 ? -2.477 -14.163 18.736 1.00 78.06 176 LEU A N 1
ATOM 1435 C CA . LEU A 1 176 ? -1.993 -15.025 17.664 1.00 78.06 176 LEU A CA 1
ATOM 1436 C C . LEU A 1 176 ? -1.725 -16.432 18.218 1.00 78.06 176 LEU A C 1
ATOM 1438 O O . LEU A 1 176 ? -1.012 -16.569 19.212 1.00 78.06 176 LEU A O 1
ATOM 1442 N N . PRO A 1 177 ? -2.244 -17.499 17.587 1.00 75.50 177 PRO A N 1
ATOM 1443 C CA . PRO A 1 177 ? -1.975 -18.858 18.034 1.00 75.50 177 PRO A CA 1
ATOM 1444 C C . PRO A 1 177 ? -0.480 -19.179 17.928 1.00 75.50 177 PRO A C 1
ATOM 1446 O O . PRO A 1 177 ? 0.194 -18.784 16.979 1.00 75.50 177 PRO A O 1
ATOM 1449 N N . VAL A 1 178 ? 0.035 -19.980 18.862 1.00 70.06 178 VAL A N 1
ATOM 1450 C CA . VAL A 1 178 ? 1.454 -20.392 18.904 1.00 70.06 178 VAL A CA 1
ATOM 1451 C C . VAL A 1 178 ? 1.893 -21.093 17.605 1.00 70.06 178 VAL A C 1
ATOM 1453 O O . VAL A 1 178 ? 3.050 -21.010 17.193 1.00 70.06 178 VAL A O 1
ATOM 1456 N N . THR A 1 179 ? 0.952 -21.720 16.892 1.00 65.81 179 THR A N 1
ATOM 1457 C CA . THR A 1 179 ? 1.176 -22.333 15.573 1.00 65.81 179 THR A CA 1
ATOM 1458 C C . THR A 1 179 ? 1.639 -21.324 14.520 1.00 65.81 179 THR A C 1
ATOM 1460 O O . THR A 1 179 ? 2.469 -21.666 13.678 1.00 65.81 179 THR A O 1
ATOM 1463 N N . LEU A 1 180 ? 1.194 -20.065 14.601 1.00 67.88 180 LEU A N 1
ATOM 1464 C CA . LEU A 1 180 ? 1.659 -18.986 13.729 1.00 67.88 180 LEU A CA 1
ATOM 1465 C C . LEU A 1 180 ? 3.115 -18.605 14.002 1.00 67.88 180 LEU A C 1
ATOM 1467 O O . LEU A 1 180 ? 3.797 -18.197 13.071 1.00 67.88 180 LEU A O 1
ATOM 1471 N N . GLY A 1 181 ? 3.620 -18.793 15.226 1.00 67.12 181 GLY A N 1
ATOM 1472 C CA . GLY A 1 181 ? 5.024 -18.542 15.566 1.00 67.12 181 GLY A CA 1
ATOM 1473 C C . GLY A 1 181 ? 6.001 -19.480 14.850 1.00 67.12 181 GLY A C 1
ATOM 1474 O O . GLY A 1 181 ? 7.078 -19.045 14.453 1.00 67.12 181 GLY A O 1
ATOM 1475 N N . SER A 1 182 ? 5.608 -20.738 14.631 1.00 69.44 182 SER A N 1
ATOM 1476 C CA . SER A 1 182 ? 6.452 -21.750 13.973 1.00 69.44 182 SER A CA 1
ATOM 1477 C C . SER A 1 182 ? 6.411 -21.691 12.440 1.00 69.44 182 SER A C 1
ATOM 1479 O O . SER A 1 182 ? 7.427 -21.949 11.806 1.00 69.44 182 SER A O 1
ATOM 1481 N N . ASN A 1 183 ? 5.281 -21.294 11.839 1.00 73.00 183 ASN A N 1
ATOM 1482 C CA . ASN A 1 183 ? 5.081 -21.258 10.382 1.00 73.00 183 ASN A CA 1
ATOM 1483 C C . ASN A 1 183 ? 4.547 -19.896 9.887 1.00 73.00 183 ASN A C 1
ATOM 1485 O O . ASN A 1 183 ? 3.560 -19.818 9.154 1.00 73.00 183 ASN A O 1
ATOM 1489 N N . GLN A 1 184 ? 5.214 -18.799 10.264 1.00 71.88 184 GLN A N 1
ATOM 1490 C CA . GLN A 1 184 ? 4.800 -17.420 9.940 1.00 71.88 184 GLN A CA 1
ATOM 1491 C C . GLN A 1 184 ? 4.665 -17.126 8.433 1.00 71.88 184 GLN A C 1
ATOM 1493 O O . GLN A 1 184 ? 3.947 -16.200 8.041 1.00 71.88 184 GLN A O 1
ATOM 1498 N N . GLN A 1 185 ? 5.395 -17.866 7.594 1.00 77.62 185 GLN A N 1
ATOM 1499 C CA . GLN A 1 185 ? 5.403 -17.694 6.139 1.00 77.62 185 GLN A CA 1
ATOM 1500 C C . GLN A 1 185 ? 4.174 -18.330 5.482 1.00 77.62 185 GLN A C 1
ATOM 1502 O O . GLN A 1 185 ? 3.604 -17.725 4.580 1.00 77.62 185 GLN A O 1
ATOM 1507 N N . ASN A 1 186 ? 3.694 -19.470 5.992 1.00 81.62 186 ASN A N 1
ATOM 1508 C CA . ASN A 1 186 ? 2.559 -20.189 5.407 1.00 81.62 186 ASN A CA 1
ATOM 1509 C C . ASN A 1 186 ? 1.280 -19.354 5.402 1.00 81.62 186 ASN A C 1
ATOM 1511 O O . ASN A 1 186 ? 0.551 -19.384 4.421 1.00 81.62 186 ASN A O 1
ATOM 1515 N N . LEU A 1 187 ? 1.025 -18.563 6.450 1.00 83.38 187 LEU A N 1
ATOM 1516 C CA . LEU A 1 187 ? -0.135 -17.667 6.454 1.00 83.38 187 LEU A CA 1
ATOM 1517 C C . LEU A 1 187 ? -0.060 -16.650 5.311 1.00 83.38 187 LEU A C 1
ATOM 1519 O O . LEU A 1 187 ? -1.067 -16.383 4.671 1.00 83.38 187 LEU A O 1
ATOM 1523 N N . MET A 1 188 ? 1.120 -16.080 5.055 1.00 83.75 188 MET A N 1
ATOM 1524 C CA . MET A 1 188 ? 1.272 -15.098 3.978 1.00 83.75 188 MET A CA 1
ATOM 1525 C C . MET A 1 188 ? 1.143 -15.750 2.605 1.00 83.75 188 MET A C 1
ATOM 1527 O O . MET A 1 188 ? 0.532 -15.152 1.731 1.00 83.75 188 MET A O 1
ATOM 1531 N N . ILE A 1 189 ? 1.671 -16.967 2.445 1.00 81.56 189 ILE A N 1
ATOM 1532 C CA . ILE A 1 189 ? 1.541 -17.754 1.213 1.00 81.56 189 ILE A CA 1
ATOM 1533 C C . ILE A 1 189 ? 0.060 -18.039 0.938 1.00 81.56 189 ILE A C 1
ATOM 1535 O O . ILE A 1 189 ? -0.457 -17.647 -0.104 1.00 81.56 189 ILE A O 1
ATOM 1539 N N . VAL A 1 190 ? -0.659 -18.593 1.920 1.00 84.69 190 VAL A N 1
ATOM 1540 C CA . VAL A 1 190 ? -2.091 -18.904 1.790 1.00 84.69 190 VAL A CA 1
ATOM 1541 C C . VAL A 1 190 ? -2.916 -17.646 1.513 1.00 84.69 190 VAL A C 1
ATOM 1543 O O . VAL A 1 190 ? -3.806 -17.675 0.668 1.00 84.69 190 VAL A O 1
ATOM 1546 N N . LEU A 1 191 ? -2.619 -16.525 2.181 1.00 84.88 191 LEU A N 1
ATOM 1547 C CA . LEU A 1 191 ? -3.293 -15.257 1.894 1.00 84.88 191 LEU A CA 1
ATOM 1548 C C . LEU A 1 191 ? -2.988 -14.759 0.476 1.00 84.88 191 LEU A C 1
ATOM 1550 O O . LEU A 1 191 ? -3.897 -14.267 -0.180 1.00 84.88 191 LEU A O 1
ATOM 1554 N N . SER A 1 192 ? -1.754 -14.906 -0.016 1.00 82.81 192 SER A N 1
ATOM 1555 C CA . SER A 1 192 ? -1.394 -14.483 -1.377 1.00 82.81 192 SER A CA 1
ATOM 1556 C C . SER A 1 192 ? -2.015 -15.342 -2.480 1.00 82.81 192 SER A C 1
ATOM 1558 O O . SER A 1 192 ? -2.271 -14.830 -3.562 1.00 82.81 192 SER A O 1
ATOM 1560 N N . GLU A 1 193 ? -2.286 -16.617 -2.200 1.00 83.88 193 GLU A N 1
ATOM 1561 C CA . GLU A 1 193 ? -2.938 -17.553 -3.126 1.00 83.88 193 GLU A CA 1
ATOM 1562 C C . GLU A 1 193 ? -4.471 -17.442 -3.106 1.00 83.88 193 GLU A C 1
ATOM 1564 O O . GLU A 1 193 ? -5.156 -18.053 -3.924 1.00 83.88 193 GLU A O 1
ATOM 1569 N N . THR A 1 194 ? -5.040 -16.703 -2.149 1.00 85.44 194 THR A N 1
ATOM 1570 C CA . THR A 1 194 ? -6.489 -16.646 -1.978 1.00 85.44 194 THR A CA 1
ATOM 1571 C C . THR A 1 194 ? -7.132 -15.590 -2.877 1.00 85.44 194 THR A C 1
ATOM 1573 O O . THR A 1 194 ? -6.901 -14.396 -2.718 1.00 85.44 194 THR A O 1
ATOM 1576 N N . ASP A 1 195 ? -8.068 -16.023 -3.722 1.00 76.75 195 ASP A N 1
ATOM 1577 C CA . ASP A 1 195 ? -8.849 -15.147 -4.610 1.00 76.75 195 ASP A CA 1
ATOM 1578 C C . ASP A 1 195 ? -10.012 -14.404 -3.920 1.00 76.75 195 ASP A C 1
ATOM 1580 O O . ASP A 1 195 ? -10.738 -13.643 -4.562 1.00 76.75 195 ASP A O 1
ATOM 1584 N N . ARG A 1 196 ? -10.257 -14.647 -2.624 1.00 83.00 196 ARG A N 1
ATOM 1585 C CA . ARG A 1 196 ? -11.391 -14.062 -1.888 1.00 83.00 196 ARG A CA 1
ATOM 1586 C C . ARG A 1 196 ? -10.984 -12.768 -1.173 1.00 83.00 196 ARG A C 1
ATOM 1588 O O . ARG A 1 196 ? -10.306 -12.856 -0.145 1.00 83.00 196 ARG A O 1
ATOM 1595 N N . PRO A 1 197 ? -11.429 -11.586 -1.646 1.00 82.31 197 PRO A N 1
ATOM 1596 C CA . PRO A 1 197 ? -11.079 -10.308 -1.028 1.00 82.31 197 PRO A CA 1
ATOM 1597 C C . PRO A 1 197 ? -11.666 -10.156 0.382 1.00 82.31 197 PRO A C 1
ATOM 1599 O O . PRO A 1 197 ? -11.055 -9.499 1.219 1.00 82.31 197 PRO A O 1
ATOM 1602 N N . ASP A 1 198 ? -12.781 -10.830 0.678 1.00 85.69 198 ASP A N 1
ATOM 1603 C CA . ASP A 1 198 ? -13.495 -10.766 1.961 1.00 85.69 198 ASP A CA 1
ATOM 1604 C C . ASP A 1 198 ? -12.592 -11.077 3.168 1.00 85.69 198 ASP A C 1
ATOM 1606 O O . ASP A 1 198 ? -12.765 -10.530 4.257 1.00 85.69 198 ASP A O 1
ATOM 1610 N N . TYR A 1 199 ? -11.583 -11.940 3.000 1.00 85.00 199 TYR A N 1
ATOM 1611 C CA . TYR A 1 199 ? -10.650 -12.246 4.086 1.00 85.00 199 TYR A CA 1
ATOM 1612 C C . TYR A 1 199 ? -9.754 -11.056 4.447 1.00 85.00 199 TYR A C 1
ATOM 1614 O O . TYR A 1 199 ? -9.374 -10.909 5.608 1.00 85.00 199 TYR A O 1
ATOM 1622 N N . PHE A 1 200 ? -9.459 -10.171 3.495 1.00 85.62 200 PHE A N 1
ATOM 1623 C CA . PHE A 1 200 ? -8.677 -8.960 3.732 1.00 85.62 200 PHE A CA 1
ATOM 1624 C C . PHE A 1 200 ? -9.492 -7.837 4.384 1.00 85.62 200 PHE A C 1
ATOM 1626 O O . PHE A 1 200 ? -8.904 -6.862 4.847 1.00 85.62 200 PHE A O 1
ATOM 1633 N N . GLU A 1 201 ? -10.817 -7.966 4.490 1.00 84.94 201 GLU A N 1
ATOM 1634 C CA . GLU A 1 201 ? -11.660 -7.042 5.265 1.00 84.94 201 GLU A CA 1
ATOM 1635 C C . GLU A 1 201 ? -11.569 -7.301 6.777 1.00 84.94 201 GLU A C 1
ATOM 1637 O O . GLU A 1 201 ? -11.921 -6.447 7.594 1.00 84.94 201 GLU A O 1
ATOM 1642 N N . ASN A 1 202 ? -11.062 -8.469 7.183 1.00 86.94 202 ASN A N 1
ATOM 1643 C CA . ASN A 1 202 ? -10.918 -8.802 8.591 1.00 86.94 202 ASN A CA 1
ATOM 1644 C C . ASN A 1 202 ? -9.839 -7.931 9.257 1.00 86.94 202 ASN A C 1
ATOM 1646 O O . ASN A 1 202 ? -8.662 -7.993 8.890 1.00 86.94 202 ASN A O 1
ATOM 1650 N N . LYS A 1 203 ? -10.226 -7.197 10.311 1.00 83.81 203 LYS A N 1
ATOM 1651 C CA . LYS A 1 203 ? -9.329 -6.331 11.096 1.00 83.81 203 LYS A CA 1
ATOM 1652 C C . LYS A 1 203 ? -8.050 -7.042 11.553 1.00 83.81 203 LYS A C 1
ATOM 1654 O O . LYS A 1 203 ? -6.981 -6.453 11.488 1.00 83.81 203 LYS A O 1
ATOM 1659 N N . VAL A 1 204 ? -8.125 -8.314 11.950 1.00 85.06 204 VAL A N 1
ATOM 1660 C CA . VAL A 1 204 ? -6.955 -9.094 12.391 1.00 85.06 204 VAL A CA 1
ATOM 1661 C C . VAL A 1 204 ? -5.941 -9.264 11.260 1.00 85.06 204 VAL A C 1
ATOM 1663 O O . VAL A 1 204 ? -4.748 -9.034 11.456 1.00 85.06 204 VAL A O 1
ATOM 1666 N N . ILE A 1 205 ? -6.409 -9.636 10.066 1.00 85.56 205 ILE A N 1
ATOM 1667 C CA . ILE A 1 205 ? -5.549 -9.821 8.891 1.00 85.56 205 ILE A CA 1
ATOM 1668 C C . ILE A 1 205 ? -4.953 -8.474 8.468 1.00 85.56 205 ILE A C 1
ATOM 1670 O O . ILE A 1 205 ? -3.745 -8.392 8.240 1.00 85.56 205 ILE A O 1
ATOM 1674 N N . GLN A 1 206 ? -5.755 -7.406 8.459 1.00 87.06 206 GLN A N 1
ATOM 1675 C CA . GLN A 1 206 ? -5.279 -6.052 8.164 1.00 87.06 206 GLN A CA 1
ATOM 1676 C C . GLN A 1 206 ? -4.196 -5.591 9.141 1.00 87.06 206 GLN A C 1
ATOM 1678 O O . GLN A 1 206 ? -3.160 -5.099 8.702 1.00 87.06 206 GLN A O 1
ATOM 1683 N N . SER A 1 207 ? -4.380 -5.788 10.448 1.00 86.06 207 SER A N 1
ATOM 1684 C CA . SER A 1 207 ? -3.383 -5.419 11.458 1.00 86.06 207 SER A CA 1
ATOM 1685 C C . SER A 1 207 ? -2.084 -6.216 11.308 1.00 86.06 207 SER A C 1
ATOM 1687 O O . SER A 1 207 ? -1.005 -5.639 11.430 1.00 86.06 207 SER A O 1
ATOM 1689 N N . ILE A 1 208 ? -2.149 -7.514 10.978 1.00 85.75 208 ILE A N 1
ATOM 1690 C CA . ILE A 1 208 ? -0.952 -8.333 10.702 1.00 85.75 208 ILE A CA 1
ATOM 1691 C C . ILE A 1 208 ? -0.207 -7.812 9.463 1.00 85.75 208 ILE A C 1
ATOM 1693 O O . ILE A 1 208 ? 1.022 -7.692 9.487 1.00 85.75 208 ILE A O 1
ATOM 1697 N N . ILE A 1 209 ? -0.932 -7.489 8.387 1.00 86.81 209 ILE A N 1
ATOM 1698 C CA . ILE A 1 209 ? -0.349 -6.945 7.153 1.00 86.81 209 ILE A CA 1
ATOM 1699 C C . ILE A 1 209 ? 0.272 -5.570 7.421 1.00 86.81 209 ILE A C 1
ATOM 1701 O O . ILE A 1 209 ? 1.442 -5.370 7.096 1.00 86.81 209 ILE A O 1
ATOM 1705 N N . LYS A 1 210 ? -0.455 -4.655 8.077 1.00 87.12 210 LYS A N 1
ATOM 1706 C CA . LYS A 1 210 ? 0.043 -3.328 8.476 1.00 87.12 210 LYS A CA 1
ATOM 1707 C C . LYS A 1 210 ? 1.288 -3.429 9.357 1.00 87.12 210 LYS A C 1
ATOM 1709 O O . LYS A 1 210 ? 2.246 -2.690 9.142 1.00 87.12 210 LYS A O 1
ATOM 1714 N N . PHE A 1 211 ? 1.317 -4.365 10.309 1.00 86.38 211 PHE A N 1
ATOM 1715 C CA . PHE A 1 211 ? 2.486 -4.602 11.155 1.00 86.38 211 PHE A CA 1
ATOM 1716 C C . PHE A 1 211 ? 3.710 -5.007 10.326 1.00 86.38 211 PHE A C 1
ATOM 1718 O O . PHE A 1 211 ? 4.762 -4.376 10.428 1.00 86.38 211 PHE A O 1
ATOM 1725 N N . LYS A 1 212 ? 3.578 -6.021 9.458 1.00 85.62 212 LYS A N 1
ATOM 1726 C CA . LYS A 1 212 ? 4.684 -6.462 8.591 1.00 85.62 212 LYS A CA 1
ATOM 1727 C C . LYS A 1 212 ? 5.129 -5.364 7.627 1.00 85.62 212 LYS A C 1
ATOM 1729 O O . LYS A 1 212 ? 6.332 -5.187 7.415 1.00 85.62 212 LYS A O 1
ATOM 1734 N N . TRP A 1 213 ? 4.166 -4.615 7.095 1.00 87.06 213 TRP A N 1
ATOM 1735 C CA . TRP A 1 213 ? 4.407 -3.478 6.222 1.00 87.06 213 TRP A CA 1
ATOM 1736 C C . TRP A 1 213 ? 5.270 -2.418 6.907 1.00 87.06 213 TRP A C 1
ATOM 1738 O O . TRP A 1 213 ? 6.342 -2.079 6.405 1.00 87.06 213 TRP A O 1
ATOM 1748 N N . ASN A 1 214 ? 4.840 -1.949 8.080 1.00 86.69 214 ASN A N 1
ATOM 1749 C CA . ASN A 1 214 ? 5.516 -0.891 8.826 1.00 86.69 214 ASN A CA 1
ATOM 1750 C C . ASN A 1 214 ? 6.884 -1.329 9.361 1.00 86.69 214 ASN A C 1
ATOM 1752 O O . ASN A 1 214 ? 7.822 -0.536 9.329 1.00 86.69 214 ASN A O 1
ATOM 1756 N N . GLN A 1 215 ? 7.011 -2.579 9.811 1.00 84.12 215 GLN A N 1
ATOM 1757 C CA . GLN A 1 215 ? 8.235 -3.067 10.441 1.00 84.12 215 GLN A CA 1
ATOM 1758 C C . GLN A 1 215 ? 9.334 -3.433 9.432 1.00 84.12 215 GLN A C 1
ATOM 1760 O O . GLN A 1 215 ? 10.505 -3.153 9.677 1.00 84.12 215 GLN A O 1
ATOM 1765 N N . TYR A 1 216 ? 8.982 -4.080 8.315 1.00 83.69 216 TYR A N 1
ATOM 1766 C CA . TYR A 1 216 ? 9.973 -4.688 7.416 1.00 83.69 216 TYR A CA 1
ATOM 1767 C C . TYR A 1 216 ? 9.861 -4.185 5.979 1.00 83.69 216 TYR A C 1
ATOM 1769 O O . TYR A 1 216 ? 10.857 -3.824 5.351 1.00 83.69 216 TYR A O 1
ATOM 1777 N N . THR A 1 217 ? 8.647 -4.173 5.434 1.00 84.50 217 THR A N 1
ATOM 1778 C CA . THR A 1 217 ? 8.446 -4.045 3.988 1.00 84.50 217 THR A CA 1
ATOM 1779 C C . THR A 1 217 ? 8.619 -2.606 3.498 1.00 84.50 217 THR A C 1
ATOM 1781 O O . THR A 1 217 ? 9.239 -2.384 2.458 1.00 84.50 217 THR A O 1
ATOM 1784 N N . LYS A 1 218 ? 8.153 -1.614 4.263 1.00 86.88 218 LYS A N 1
ATOM 1785 C CA . LYS A 1 218 ? 8.202 -0.194 3.889 1.00 86.88 218 LYS A CA 1
ATOM 1786 C C . LYS A 1 218 ? 9.631 0.299 3.654 1.00 86.88 218 LYS A C 1
ATOM 1788 O O . LYS A 1 218 ? 9.918 0.836 2.588 1.00 86.88 218 LYS A O 1
ATOM 1793 N N . SER A 1 219 ? 10.532 0.067 4.610 1.00 86.56 219 SER A N 1
ATOM 1794 C CA . SER A 1 219 ? 11.942 0.475 4.496 1.00 86.56 219 SER A CA 1
ATOM 1795 C C . SER A 1 219 ? 12.642 -0.220 3.321 1.00 86.56 219 SER A C 1
ATOM 1797 O O . SER A 1 219 ? 13.334 0.421 2.527 1.00 86.56 219 SER A O 1
ATOM 1799 N N . PHE A 1 220 ? 12.380 -1.520 3.138 1.00 87.75 220 PHE A N 1
ATOM 1800 C CA . PHE A 1 220 ? 12.925 -2.296 2.026 1.00 87.75 220 PHE A CA 1
ATOM 1801 C C . PHE A 1 220 ? 12.542 -1.711 0.656 1.00 87.75 220 PHE A C 1
ATOM 1803 O O . PHE A 1 220 ? 13.410 -1.519 -0.198 1.00 87.75 220 PHE A O 1
ATOM 1810 N N . TYR A 1 221 ? 11.265 -1.377 0.441 1.00 87.56 221 TYR A N 1
ATOM 1811 C CA . TYR A 1 221 ? 10.822 -0.786 -0.825 1.00 87.56 221 TYR A CA 1
ATOM 1812 C C . TYR A 1 221 ? 11.271 0.662 -1.006 1.00 87.56 221 TYR A C 1
ATOM 1814 O O . TYR A 1 221 ? 11.663 1.027 -2.113 1.00 87.56 221 TYR A O 1
ATOM 1822 N N . GLN A 1 222 ? 11.280 1.470 0.058 1.00 88.25 222 GLN A N 1
ATOM 1823 C CA . GLN A 1 222 ? 11.781 2.845 -0.001 1.00 88.25 222 GLN A CA 1
ATOM 1824 C C . GLN A 1 222 ? 13.247 2.884 -0.444 1.00 88.25 222 GLN A C 1
ATOM 1826 O O . GLN A 1 222 ? 13.587 3.632 -1.356 1.00 88.25 222 GLN A O 1
ATOM 1831 N N . ASN A 1 223 ? 14.105 2.024 0.114 1.00 89.38 223 ASN A N 1
ATOM 1832 C CA . ASN A 1 223 ? 15.510 1.957 -0.289 1.00 89.38 223 ASN A CA 1
ATOM 1833 C C . ASN A 1 223 ? 15.685 1.572 -1.772 1.00 89.38 223 ASN A C 1
ATOM 1835 O O . ASN A 1 223 ? 16.502 2.158 -2.487 1.00 89.38 223 ASN A O 1
ATOM 1839 N N . ARG A 1 224 ? 14.879 0.625 -2.271 1.00 89.56 224 ARG A N 1
ATOM 1840 C CA . ARG A 1 224 ? 14.885 0.243 -3.694 1.00 89.56 224 ARG A CA 1
ATOM 1841 C C . ARG A 1 224 ? 14.412 1.384 -4.587 1.00 89.56 224 ARG A C 1
ATOM 1843 O O . ARG A 1 224 ? 15.018 1.625 -5.627 1.00 89.56 224 ARG A O 1
ATOM 1850 N N . PHE A 1 225 ? 13.374 2.100 -4.167 1.00 91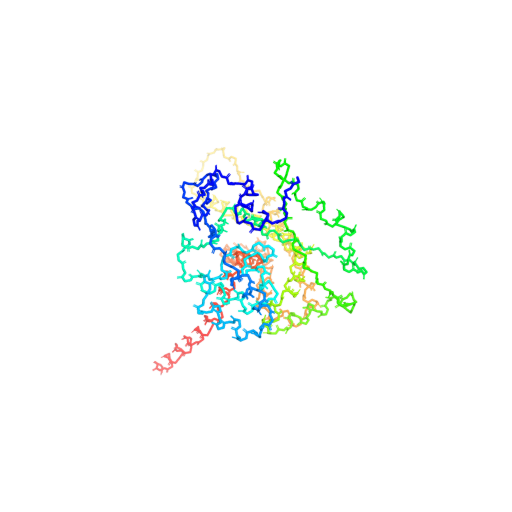.00 225 PHE A N 1
ATOM 1851 C CA . PHE A 1 225 ? 12.864 3.257 -4.890 1.00 91.00 225 PHE A CA 1
ATOM 1852 C C . PHE A 1 225 ? 13.904 4.379 -4.975 1.00 91.00 225 PHE A C 1
ATOM 1854 O O . PHE A 1 225 ? 14.169 4.870 -6.068 1.00 91.00 225 PHE A O 1
ATOM 1861 N N . TYR A 1 226 ? 14.572 4.727 -3.871 1.00 91.38 226 TYR A N 1
ATOM 1862 C CA . TYR A 1 226 ? 15.638 5.737 -3.886 1.00 91.38 226 TYR A CA 1
ATOM 1863 C C . TYR A 1 226 ? 16.823 5.321 -4.759 1.00 91.38 226 TYR A C 1
ATOM 1865 O O . TYR A 1 226 ? 17.315 6.124 -5.550 1.00 91.38 226 TYR A O 1
ATOM 1873 N N . THR A 1 227 ? 17.233 4.053 -4.685 1.00 91.38 227 THR A N 1
ATOM 1874 C CA . THR A 1 227 ? 18.279 3.507 -5.565 1.00 91.38 227 THR A CA 1
ATOM 1875 C C . THR A 1 227 ? 17.880 3.628 -7.042 1.00 91.38 227 THR A C 1
ATOM 1877 O O . THR A 1 227 ? 18.699 3.990 -7.886 1.00 91.38 227 THR A O 1
ATOM 1880 N N . TYR A 1 228 ? 16.605 3.392 -7.365 1.00 92.38 228 TYR A N 1
ATOM 1881 C CA . TYR A 1 228 ? 16.081 3.566 -8.719 1.00 92.38 228 TYR A CA 1
ATOM 1882 C C . TYR A 1 228 ? 16.006 5.038 -9.156 1.00 92.38 228 TYR A C 1
ATOM 1884 O O . TYR A 1 228 ? 16.288 5.351 -10.311 1.00 92.38 228 TYR A O 1
ATOM 1892 N N . LEU A 1 229 ? 15.684 5.964 -8.248 1.00 90.94 229 LEU A N 1
ATOM 1893 C CA . LEU A 1 229 ? 15.707 7.400 -8.543 1.00 90.94 229 LEU A CA 1
ATOM 1894 C C . LEU A 1 229 ? 17.115 7.902 -8.875 1.00 90.94 229 LEU A C 1
ATOM 1896 O O . LEU A 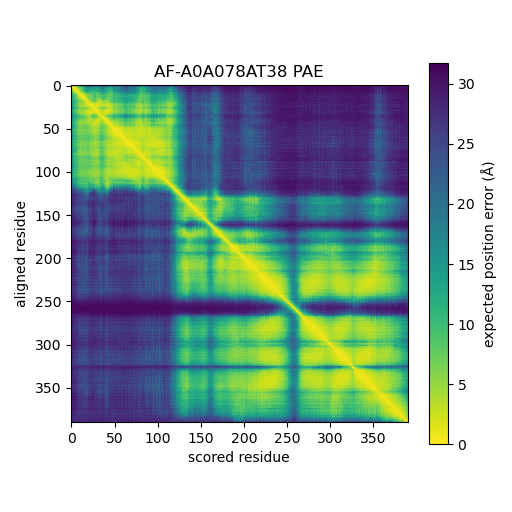1 229 ? 17.259 8.731 -9.771 1.00 90.94 229 LEU A O 1
ATOM 1900 N N . ILE A 1 230 ? 18.148 7.371 -8.212 1.00 91.19 230 ILE A N 1
ATOM 1901 C CA . ILE A 1 230 ? 19.547 7.661 -8.563 1.00 91.19 230 ILE A CA 1
ATOM 1902 C C . ILE A 1 230 ? 19.826 7.216 -10.002 1.00 91.19 230 ILE A C 1
ATOM 1904 O O . ILE A 1 230 ? 20.342 8.006 -10.789 1.00 91.19 230 ILE A O 1
ATOM 1908 N N . PHE A 1 231 ? 19.415 5.998 -10.376 1.00 92.50 231 PHE A N 1
ATOM 1909 C CA . PHE A 1 231 ? 19.515 5.527 -11.760 1.00 92.50 231 PHE A CA 1
ATOM 1910 C C . PHE A 1 231 ? 18.794 6.462 -12.741 1.00 92.50 231 PHE A C 1
ATOM 1912 O O . PHE A 1 231 ? 19.389 6.867 -13.736 1.00 92.50 231 PHE A O 1
ATOM 1919 N N . MET A 1 232 ? 17.551 6.855 -12.449 1.00 91.12 232 MET A N 1
ATOM 1920 C CA . MET A 1 232 ? 16.779 7.760 -13.308 1.00 91.12 232 MET A CA 1
ATOM 1921 C C . MET A 1 232 ? 17.475 9.108 -13.492 1.00 91.12 232 MET A C 1
ATOM 1923 O O . MET A 1 232 ? 17.582 9.589 -14.616 1.00 91.12 232 MET A O 1
ATOM 1927 N N . ALA A 1 233 ? 17.975 9.708 -12.410 1.00 91.50 233 ALA A N 1
ATOM 1928 C CA . ALA A 1 233 ? 18.685 10.980 -12.471 1.00 91.50 233 ALA A CA 1
ATOM 1929 C C . ALA A 1 233 ? 19.975 10.867 -13.298 1.00 91.50 233 ALA A C 1
ATOM 1931 O O . ALA A 1 233 ? 20.218 11.702 -14.169 1.00 91.50 233 ALA A O 1
ATOM 1932 N N . SER A 1 234 ? 20.771 9.813 -13.080 1.00 89.56 234 SER A N 1
ATOM 1933 C CA . SER A 1 234 ? 21.990 9.555 -13.855 1.00 89.56 234 SER A CA 1
ATOM 1934 C C . SER A 1 234 ? 21.701 9.289 -15.334 1.00 89.56 234 SER A C 1
ATOM 1936 O O . SER A 1 234 ? 22.431 9.779 -16.191 1.00 89.56 234 SER A O 1
ATOM 1938 N N . PHE A 1 235 ? 20.628 8.563 -15.650 1.00 89.12 235 PHE A N 1
ATOM 1939 C CA . PHE A 1 235 ? 20.238 8.258 -17.025 1.00 89.12 235 PHE A CA 1
ATOM 1940 C C . PHE A 1 235 ? 19.699 9.487 -17.766 1.00 89.12 235 PHE A C 1
ATOM 1942 O O . PHE A 1 235 ? 20.072 9.741 -18.909 1.00 89.12 235 PHE A O 1
ATOM 1949 N N . ILE A 1 236 ? 18.865 10.293 -17.106 1.00 89.44 236 ILE A N 1
ATOM 1950 C CA . ILE A 1 236 ? 18.387 11.568 -17.649 1.00 89.44 236 ILE A CA 1
ATOM 1951 C C . ILE A 1 236 ? 19.575 12.497 -17.924 1.00 89.44 236 ILE A C 1
ATOM 1953 O O . ILE A 1 236 ? 19.655 13.088 -19.000 1.00 89.44 236 ILE A O 1
ATOM 1957 N N . PHE A 1 237 ? 20.525 12.581 -16.989 1.00 87.81 237 PHE A N 1
ATOM 1958 C CA . PHE A 1 237 ? 21.750 13.354 -17.173 1.00 87.81 237 PHE A CA 1
ATOM 1959 C C . PHE A 1 237 ? 22.584 12.850 -18.366 1.00 87.81 237 PHE A C 1
ATOM 1961 O O . PHE A 1 237 ? 23.037 13.665 -19.167 1.00 87.81 237 PHE A O 1
ATOM 1968 N N . ASP A 1 238 ? 22.722 11.530 -18.542 1.00 86.19 238 ASP A N 1
ATOM 1969 C CA . ASP A 1 238 ? 23.398 10.926 -19.703 1.00 86.19 238 ASP A CA 1
ATOM 1970 C C . ASP A 1 238 ? 22.733 11.321 -21.033 1.00 86.19 238 ASP A C 1
ATOM 1972 O O . ASP A 1 238 ? 23.415 11.725 -21.978 1.00 86.19 238 ASP A O 1
ATOM 1976 N N . ILE A 1 239 ? 21.396 11.284 -21.097 1.00 85.75 239 ILE A N 1
ATOM 1977 C CA . ILE A 1 239 ? 20.636 11.695 -22.286 1.00 85.75 239 ILE A CA 1
ATOM 1978 C C . ILE A 1 239 ? 20.824 13.185 -22.574 1.00 85.75 239 ILE A C 1
ATOM 1980 O O . ILE A 1 239 ? 21.096 13.545 -23.722 1.00 85.75 239 ILE A O 1
ATOM 1984 N N . PHE A 1 240 ? 20.694 14.050 -21.564 1.00 84.75 240 PHE A N 1
ATOM 1985 C CA . PHE A 1 240 ? 20.866 15.495 -21.739 1.00 84.75 240 PHE A CA 1
ATOM 1986 C C . PHE A 1 240 ? 22.268 15.829 -22.237 1.00 84.75 240 PHE A C 1
ATOM 1988 O O . PHE A 1 240 ? 22.411 16.568 -23.211 1.00 84.75 240 PHE A O 1
ATOM 1995 N N . TYR A 1 241 ? 23.292 15.234 -21.624 1.00 81.44 241 TYR A N 1
ATOM 1996 C CA . TYR A 1 241 ? 24.677 15.433 -22.027 1.00 81.44 241 TYR A CA 1
ATOM 1997 C C . TYR A 1 241 ? 24.935 14.937 -23.454 1.00 81.44 241 TYR A C 1
ATOM 1999 O O . TYR A 1 241 ? 25.490 15.664 -24.275 1.00 81.44 241 TYR A O 1
ATOM 2007 N N . SER A 1 242 ? 24.467 13.728 -23.780 1.00 78.19 242 SER A N 1
ATOM 2008 C CA . SER A 1 242 ? 24.596 13.154 -25.121 1.00 78.19 242 SER A CA 1
ATOM 2009 C C . SER A 1 242 ? 23.879 13.982 -26.187 1.00 78.19 242 SER A C 1
ATOM 2011 O O . SER A 1 242 ? 24.361 14.042 -27.313 1.00 78.19 242 SER A O 1
ATOM 2013 N N . THR A 1 243 ? 22.734 14.583 -25.861 1.00 78.19 243 THR A N 1
ATOM 2014 C CA . THR A 1 243 ? 21.941 15.373 -26.814 1.00 78.19 243 THR A CA 1
ATOM 2015 C C . THR A 1 243 ? 22.553 16.754 -27.031 1.00 78.19 243 THR A C 1
ATOM 2017 O O . THR A 1 243 ? 22.624 17.214 -28.165 1.00 78.19 243 THR A O 1
ATOM 2020 N N . TYR A 1 244 ? 23.039 17.400 -25.966 1.00 75.88 244 TYR A N 1
ATOM 2021 C CA . TYR A 1 244 ? 23.705 18.699 -26.065 1.00 75.88 244 TYR A CA 1
ATOM 2022 C C . TYR A 1 244 ? 25.022 18.607 -26.845 1.00 75.88 244 TYR A C 1
ATOM 2024 O O . TYR A 1 244 ? 25.260 19.414 -27.739 1.00 75.88 244 TYR A O 1
ATOM 2032 N N . ALA A 1 245 ? 25.837 17.582 -26.568 1.00 68.00 245 ALA A N 1
ATOM 2033 C CA . ALA A 1 245 ? 27.066 17.333 -27.318 1.00 68.00 245 ALA A CA 1
ATOM 2034 C C . ALA A 1 245 ? 26.786 17.140 -28.820 1.00 68.00 245 ALA A C 1
ATOM 2036 O O . ALA A 1 245 ? 27.459 17.740 -29.651 1.00 68.00 245 ALA A O 1
ATOM 2037 N N . PHE A 1 246 ? 25.739 16.381 -29.162 1.00 66.88 246 PHE A N 1
ATOM 2038 C CA . PHE A 1 246 ? 25.333 16.152 -30.551 1.00 66.88 246 PHE A CA 1
ATOM 2039 C C . PHE A 1 246 ? 24.794 17.416 -31.243 1.00 66.88 246 PHE A C 1
ATOM 2041 O O . PHE A 1 246 ? 25.064 17.651 -32.419 1.00 66.88 246 PHE A O 1
ATOM 2048 N N . ALA A 1 247 ? 24.036 18.253 -30.529 1.00 63.62 247 ALA A N 1
ATOM 2049 C CA . ALA A 1 247 ? 23.533 19.514 -31.072 1.00 63.62 247 ALA A CA 1
ATOM 2050 C C . ALA A 1 247 ? 24.672 20.489 -31.414 1.00 63.62 247 ALA A C 1
ATOM 2052 O O . ALA A 1 247 ? 24.600 21.175 -32.427 1.00 63.62 247 ALA A O 1
ATOM 2053 N N . GLN A 1 248 ? 25.731 20.515 -30.602 1.00 58.78 248 GLN A N 1
ATOM 2054 C CA . GLN A 1 248 ? 26.885 21.385 -30.821 1.00 58.78 248 GLN A CA 1
ATOM 2055 C C . GLN A 1 248 ? 27.795 20.888 -31.958 1.00 58.78 248 GLN A C 1
ATOM 2057 O O . GLN A 1 248 ? 28.339 21.702 -32.702 1.00 58.78 248 GLN A O 1
ATOM 2062 N N . GLU A 1 249 ? 27.924 19.571 -32.142 1.00 58.56 249 GLU A N 1
ATOM 2063 C CA . GLU A 1 249 ? 28.696 18.975 -33.244 1.00 58.56 249 GLU A CA 1
ATOM 2064 C C . GLU A 1 249 ? 28.075 19.310 -34.614 1.00 58.56 249 GLU A C 1
ATOM 2066 O O . GLU A 1 249 ? 28.778 19.762 -35.513 1.00 58.56 249 GLU A O 1
ATOM 2071 N N . ASN A 1 250 ? 26.743 19.238 -34.739 1.00 56.38 250 ASN A N 1
ATOM 2072 C CA . ASN A 1 250 ? 26.037 19.581 -35.984 1.00 56.38 250 ASN A CA 1
ATOM 2073 C C . ASN A 1 250 ? 26.052 21.087 -36.325 1.00 56.38 250 ASN A C 1
ATOM 2075 O O . ASN A 1 250 ? 25.930 21.447 -37.493 1.00 56.38 250 ASN A O 1
ATOM 2079 N N . ASP A 1 251 ? 26.193 21.972 -35.330 1.00 54.81 251 ASP A N 1
ATOM 2080 C CA . ASP A 1 251 ? 26.270 23.433 -35.530 1.00 54.81 251 ASP A CA 1
ATOM 2081 C C . ASP A 1 251 ? 27.703 23.897 -35.886 1.00 54.81 251 ASP A C 1
ATOM 2083 O O . ASP A 1 251 ? 27.921 25.005 -36.386 1.00 54.81 251 ASP A O 1
ATOM 2087 N N . SER A 1 252 ? 28.698 23.029 -35.653 1.00 51.97 252 SER A N 1
ATOM 2088 C CA . SER A 1 252 ? 30.118 23.273 -35.947 1.00 51.97 252 SER A CA 1
ATOM 2089 C C . SER A 1 252 ? 30.455 23.112 -37.433 1.00 51.97 252 SER A C 1
ATOM 2091 O O . SER A 1 252 ? 31.390 23.748 -37.918 1.00 51.97 252 SER A O 1
ATOM 2093 N N . ASP A 1 253 ? 29.658 22.346 -38.182 1.00 49.88 253 ASP A N 1
ATOM 2094 C CA . ASP A 1 253 ? 29.853 22.108 -39.621 1.00 49.88 253 ASP A CA 1
ATOM 2095 C C . ASP A 1 253 ? 29.518 23.328 -40.510 1.00 49.88 253 ASP A C 1
ATOM 2097 O O . ASP A 1 253 ? 29.655 23.269 -41.734 1.00 49.88 253 ASP A O 1
ATOM 2101 N N . GLN A 1 254 ? 29.121 24.471 -39.925 1.00 46.56 254 GLN A N 1
ATOM 2102 C CA . GLN A 1 254 ? 28.836 25.714 -40.661 1.00 46.56 254 GLN A CA 1
ATOM 2103 C C . GLN A 1 254 ? 29.737 26.919 -40.345 1.00 46.56 254 GLN A C 1
ATOM 2105 O O . GLN A 1 254 ? 29.529 27.980 -40.939 1.00 46.56 254 GLN A O 1
ATOM 2110 N N . LYS A 1 255 ? 30.763 26.815 -39.489 1.00 40.78 255 LYS A N 1
ATOM 2111 C CA . LYS A 1 255 ? 31.656 27.962 -39.216 1.00 40.78 255 LYS A CA 1
ATOM 2112 C C . LYS A 1 255 ? 33.119 27.667 -39.522 1.00 40.78 255 LYS A C 1
ATOM 2114 O O . LYS A 1 255 ? 33.861 27.115 -38.721 1.00 40.78 255 LYS A O 1
ATOM 2119 N N . VAL A 1 256 ? 33.509 28.117 -40.713 1.00 46.16 256 VAL A N 1
ATOM 2120 C CA . VAL A 1 256 ? 34.892 28.286 -41.155 1.00 46.16 256 VAL A CA 1
ATOM 2121 C C . VAL A 1 256 ? 35.543 29.447 -40.390 1.00 46.16 256 VAL A C 1
ATOM 2123 O O . VAL A 1 256 ? 35.078 30.581 -40.456 1.00 46.16 256 VAL A O 1
ATOM 2126 N N . ASP A 1 257 ? 36.660 29.103 -39.756 1.00 43.38 257 ASP A N 1
ATOM 2127 C CA . ASP A 1 257 ? 37.837 29.907 -39.412 1.00 43.38 257 ASP A CA 1
ATOM 2128 C C . ASP A 1 257 ? 37.844 30.870 -38.205 1.00 43.38 257 ASP A C 1
ATOM 2130 O O . ASP A 1 257 ? 37.021 31.768 -38.048 1.00 43.38 257 ASP A O 1
ATOM 2134 N N . ASN A 1 258 ? 38.963 30.734 -37.483 1.00 37.22 258 ASN A N 1
ATOM 2135 C CA . ASN A 1 258 ? 39.654 31.666 -36.588 1.00 37.22 258 ASN A CA 1
ATOM 2136 C C . ASN A 1 258 ? 39.261 31.792 -35.099 1.00 37.22 258 ASN A C 1
ATOM 2138 O O . ASN A 1 258 ? 38.305 32.455 -34.714 1.00 37.22 258 ASN A O 1
ATOM 2142 N N . GLN A 1 259 ? 40.222 31.293 -34.308 1.00 38.88 259 GLN A N 1
ATOM 2143 C CA . GLN A 1 259 ? 40.728 31.763 -33.012 1.00 38.88 259 GLN A CA 1
ATOM 2144 C C . GLN A 1 259 ? 39.918 31.464 -31.740 1.00 38.88 259 GLN A C 1
ATOM 2146 O O . GLN A 1 259 ? 38.801 31.922 -31.533 1.00 38.88 259 GLN A O 1
ATOM 2151 N N . ASP A 1 260 ? 40.598 30.715 -30.864 1.00 37.56 260 ASP A N 1
ATOM 2152 C CA . ASP A 1 260 ? 40.424 30.616 -29.415 1.00 37.56 260 ASP A CA 1
ATOM 2153 C C . ASP A 1 260 ? 38.996 30.385 -28.923 1.00 37.56 260 ASP A C 1
ATOM 2155 O O . ASP A 1 260 ? 38.409 31.180 -28.194 1.00 37.56 260 ASP A O 1
ATOM 2159 N N . THR A 1 261 ? 38.450 29.223 -29.264 1.00 33.97 261 THR A N 1
ATOM 2160 C CA . THR A 1 261 ? 37.353 28.636 -28.494 1.00 33.97 261 THR A CA 1
ATOM 2161 C C . THR A 1 261 ? 37.874 27.365 -27.854 1.00 33.97 261 THR A C 1
ATOM 2163 O O . THR A 1 261 ? 38.214 26.407 -28.546 1.00 33.97 261 THR A O 1
ATOM 2166 N N . GLU A 1 262 ? 37.994 27.382 -26.525 1.00 38.81 262 GLU A N 1
ATOM 2167 C CA . GLU A 1 262 ? 38.223 26.192 -25.714 1.00 38.81 262 GLU A CA 1
ATOM 2168 C C . GLU A 1 262 ? 37.258 25.103 -26.176 1.00 38.81 262 GLU A C 1
ATOM 2170 O O . GLU A 1 262 ? 36.041 25.181 -25.995 1.00 38.81 262 GLU A O 1
ATOM 2175 N N . ILE A 1 263 ? 37.832 24.114 -26.851 1.00 40.22 263 ILE A N 1
ATOM 2176 C CA . ILE A 1 263 ? 37.141 22.948 -27.361 1.00 40.22 263 ILE A CA 1
ATOM 2177 C C . ILE A 1 263 ? 36.637 22.196 -26.128 1.00 40.22 263 ILE A C 1
ATOM 2179 O O . ILE A 1 263 ? 37.367 21.402 -25.534 1.00 40.22 263 ILE A O 1
ATOM 2183 N N . PHE A 1 264 ? 35.391 22.440 -25.723 1.00 44.25 264 PHE A N 1
ATOM 2184 C CA . PHE A 1 264 ? 34.648 21.529 -24.859 1.00 44.25 264 PHE A CA 1
ATOM 2185 C C . PHE A 1 264 ? 34.381 20.255 -25.668 1.00 44.25 264 PHE A C 1
ATOM 2187 O O . PHE A 1 264 ? 33.271 20.010 -26.134 1.00 44.25 264 PHE A O 1
ATOM 2194 N N . GLN A 1 265 ? 35.423 19.441 -25.871 1.00 48.66 265 GLN A N 1
ATOM 2195 C CA . GLN A 1 265 ? 35.231 18.058 -26.275 1.00 48.66 265 GLN A CA 1
ATOM 2196 C C . GLN A 1 265 ? 34.301 17.421 -25.241 1.00 48.66 265 GLN A C 1
ATOM 2198 O O . GLN A 1 265 ? 34.477 17.667 -24.040 1.00 48.66 265 GLN A O 1
ATOM 2203 N N . PRO A 1 266 ? 33.308 16.619 -25.657 1.00 55.31 266 PRO A N 1
ATOM 2204 C CA . PRO A 1 266 ? 32.514 15.880 -24.701 1.00 55.31 266 PRO A CA 1
ATOM 2205 C C . PRO A 1 266 ? 33.487 15.042 -23.872 1.00 55.31 266 PRO A C 1
ATOM 2207 O O . PRO A 1 266 ? 34.181 14.182 -24.407 1.00 55.31 266 PRO A O 1
ATOM 2210 N N . ASN A 1 267 ? 33.600 15.332 -22.576 1.00 66.38 267 ASN A N 1
ATOM 2211 C CA . ASN A 1 267 ? 34.451 14.604 -21.654 1.00 66.38 267 ASN A CA 1
ATOM 2212 C C . ASN A 1 267 ? 34.013 13.139 -21.697 1.00 66.38 267 ASN A C 1
ATOM 2214 O O . ASN A 1 267 ? 33.047 12.744 -21.043 1.00 66.38 267 ASN A O 1
ATOM 2218 N N . ILE A 1 268 ? 34.733 12.329 -22.473 1.00 70.00 268 ILE A N 1
ATOM 2219 C CA . ILE A 1 268 ? 34.499 10.891 -22.659 1.00 70.00 268 ILE A CA 1
ATOM 2220 C C . ILE A 1 268 ? 34.413 10.199 -21.292 1.00 70.00 268 ILE A C 1
ATOM 2222 O O . ILE A 1 268 ? 33.589 9.314 -21.078 1.00 70.00 268 ILE A O 1
ATOM 2226 N N . TRP A 1 269 ? 35.190 10.690 -20.327 1.00 76.12 269 TRP A N 1
ATOM 2227 C CA . TRP A 1 269 ? 35.148 10.285 -18.926 1.00 76.12 269 TRP A CA 1
ATOM 2228 C C . TRP A 1 269 ? 33.781 10.483 -18.260 1.00 76.12 269 TRP A C 1
ATOM 2230 O O . TRP A 1 269 ? 33.320 9.592 -17.547 1.00 76.12 269 TRP A O 1
ATOM 2240 N N . ILE A 1 270 ? 33.096 11.601 -18.516 1.00 78.06 270 ILE A N 1
ATOM 2241 C CA . ILE A 1 270 ? 31.753 11.859 -17.979 1.00 78.06 270 ILE A CA 1
ATOM 2242 C C . ILE A 1 270 ? 30.756 10.876 -18.603 1.00 78.06 270 ILE A C 1
ATOM 2244 O O . ILE A 1 270 ? 30.061 10.195 -17.858 1.00 78.06 270 ILE A O 1
ATOM 2248 N N . LYS A 1 271 ? 30.775 10.691 -19.931 1.00 78.06 271 LYS A N 1
ATOM 2249 C CA . LYS A 1 271 ? 29.910 9.719 -20.636 1.00 78.06 271 LYS A CA 1
ATOM 2250 C C . LYS A 1 271 ? 30.118 8.274 -20.154 1.00 78.06 271 LYS A C 1
ATOM 2252 O O . LYS A 1 271 ? 29.166 7.514 -20.003 1.00 78.06 271 LYS A O 1
ATOM 2257 N N . ILE A 1 272 ? 31.363 7.859 -19.921 1.00 82.81 272 ILE A N 1
ATOM 2258 C CA . ILE A 1 272 ? 31.663 6.501 -19.443 1.00 82.81 272 ILE A CA 1
ATOM 2259 C C . ILE A 1 272 ? 31.246 6.337 -17.977 1.00 82.81 272 ILE A C 1
ATOM 2261 O O . ILE A 1 272 ? 30.679 5.308 -17.612 1.00 82.81 272 ILE A O 1
ATOM 2265 N N . SER A 1 273 ? 31.495 7.342 -17.133 1.00 85.56 273 SER A N 1
ATOM 2266 C CA . SER A 1 273 ? 31.173 7.268 -15.702 1.00 85.56 273 SER A CA 1
ATOM 2267 C C . SER A 1 273 ? 29.667 7.226 -15.427 1.00 85.56 273 SER A C 1
ATOM 2269 O O . SER A 1 273 ? 29.231 6.396 -14.630 1.00 85.56 273 SER A O 1
ATOM 2271 N N . THR A 1 274 ? 28.853 8.027 -16.123 1.00 84.56 274 THR A N 1
ATOM 2272 C CA . THR A 1 274 ? 27.382 8.002 -16.003 1.00 84.56 274 THR A CA 1
ATOM 2273 C C . THR A 1 274 ? 26.817 6.637 -16.384 1.00 84.56 274 THR A C 1
ATOM 2275 O O . THR A 1 274 ? 25.980 6.082 -15.666 1.00 84.56 274 THR A O 1
ATOM 2278 N N . LYS A 1 275 ? 27.331 6.038 -17.463 1.00 86.25 275 LYS A N 1
ATOM 2279 C CA . LYS A 1 275 ? 26.945 4.694 -17.913 1.00 86.25 275 LYS A CA 1
ATOM 2280 C C . LYS A 1 275 ? 27.405 3.596 -16.970 1.00 86.25 275 LYS A C 1
ATOM 2282 O O . LYS A 1 275 ? 26.645 2.662 -16.720 1.00 86.25 275 LYS A O 1
ATOM 2287 N N . ALA A 1 276 ? 28.608 3.712 -16.410 1.00 87.69 276 ALA A N 1
ATOM 2288 C CA . ALA A 1 276 ? 29.105 2.775 -15.410 1.00 87.69 276 ALA A CA 1
ATOM 2289 C C . ALA A 1 276 ? 28.210 2.776 -14.161 1.00 87.69 276 ALA A C 1
ATOM 2291 O O . ALA A 1 276 ? 27.809 1.708 -13.703 1.00 87.69 276 ALA A O 1
ATOM 2292 N N . ILE A 1 277 ? 27.820 3.958 -13.668 1.00 89.62 277 ILE A N 1
ATOM 2293 C CA . ILE A 1 277 ? 26.891 4.098 -12.536 1.00 89.62 277 ILE A CA 1
ATOM 2294 C C . ILE A 1 277 ? 25.543 3.442 -12.860 1.00 89.62 277 ILE A C 1
ATOM 2296 O O . ILE A 1 277 ? 25.061 2.614 -12.086 1.00 89.62 277 ILE A O 1
ATOM 2300 N N . CYS A 1 278 ? 24.961 3.747 -14.024 1.00 88.00 278 CYS A N 1
ATOM 2301 C CA . CYS A 1 278 ? 23.685 3.161 -14.441 1.00 88.00 278 CYS A CA 1
ATOM 2302 C C . CYS A 1 278 ? 23.760 1.630 -14.565 1.00 88.00 278 CYS A C 1
ATOM 2304 O O . CYS A 1 278 ? 22.855 0.923 -14.122 1.00 88.00 278 CYS A O 1
ATOM 2306 N N . SER A 1 279 ? 24.862 1.114 -15.114 1.00 87.75 279 SER A N 1
ATOM 2307 C CA . SER A 1 279 ? 25.104 -0.322 -15.266 1.00 87.75 279 SER A CA 1
ATOM 2308 C C . SER A 1 279 ? 25.236 -1.027 -13.913 1.00 87.75 279 SER A C 1
ATOM 2310 O O . SER A 1 279 ? 24.612 -2.062 -13.702 1.00 87.75 279 SER A O 1
ATOM 2312 N N . ILE A 1 280 ? 25.960 -0.443 -12.949 1.00 91.75 280 ILE A N 1
ATOM 2313 C CA . ILE A 1 280 ? 26.085 -0.996 -11.589 1.00 91.75 280 ILE A CA 1
ATOM 2314 C C . ILE A 1 280 ? 24.712 -1.101 -10.914 1.00 91.75 280 ILE A C 1
ATOM 2316 O O . ILE A 1 280 ? 24.387 -2.144 -10.341 1.00 91.75 280 ILE A O 1
ATOM 2320 N N . VAL A 1 281 ? 23.884 -0.055 -11.011 1.00 91.31 281 VAL A N 1
ATOM 2321 C CA . VAL A 1 281 ? 22.538 -0.065 -10.419 1.00 91.31 281 VAL A CA 1
ATOM 2322 C C . VAL A 1 281 ? 21.644 -1.116 -11.082 1.00 91.31 281 VAL A C 1
ATOM 2324 O O . VAL A 1 281 ? 20.930 -1.845 -10.392 1.00 91.31 281 VAL A O 1
ATOM 2327 N N . LEU A 1 282 ? 21.692 -1.260 -12.407 1.00 88.94 282 LEU A N 1
ATOM 2328 C CA . LEU A 1 282 ? 20.907 -2.286 -13.096 1.00 88.94 282 LEU A CA 1
ATOM 2329 C C . LEU A 1 282 ? 21.410 -3.703 -12.824 1.00 88.94 282 LEU A C 1
ATOM 2331 O O . LEU A 1 282 ? 20.591 -4.606 -12.681 1.00 88.94 282 LEU A O 1
ATOM 2335 N N . CYS A 1 283 ? 22.718 -3.902 -12.666 1.00 89.38 283 CYS A N 1
ATOM 2336 C CA . CYS A 1 283 ? 23.280 -5.169 -12.205 1.00 89.38 283 CYS A CA 1
ATOM 2337 C C . CYS A 1 283 ? 22.776 -5.526 -10.802 1.00 89.38 283 CYS A C 1
ATOM 2339 O O . CYS A 1 283 ? 22.402 -6.673 -10.566 1.00 89.38 283 CYS A O 1
ATOM 2341 N N . TYR A 1 284 ? 22.691 -4.553 -9.887 1.00 92.19 284 TYR A N 1
ATOM 2342 C CA . TYR A 1 284 ? 22.055 -4.756 -8.583 1.00 92.19 284 TYR A CA 1
ATOM 2343 C C . TYR A 1 284 ? 20.611 -5.255 -8.752 1.00 92.19 284 TYR A C 1
ATOM 2345 O O . TYR A 1 284 ? 20.277 -6.312 -8.220 1.00 92.19 284 TYR A O 1
ATOM 2353 N N . PHE A 1 285 ? 19.779 -4.597 -9.567 1.00 91.00 285 PHE A N 1
ATOM 2354 C CA . PHE A 1 285 ? 18.408 -5.063 -9.823 1.00 91.00 285 PHE A CA 1
ATOM 2355 C C . PHE A 1 285 ? 18.350 -6.444 -10.492 1.00 91.00 285 PHE A C 1
ATOM 2357 O O . PHE A 1 285 ? 17.542 -7.273 -10.080 1.00 91.00 285 PHE A O 1
ATOM 2364 N N . LEU A 1 286 ? 19.243 -6.736 -11.440 1.00 89.31 286 LEU A N 1
ATOM 2365 C CA . LEU A 1 286 ? 19.348 -8.042 -12.093 1.00 89.31 286 LEU A CA 1
ATOM 2366 C C . LEU A 1 286 ? 19.565 -9.168 -11.070 1.00 89.31 286 LEU A C 1
ATOM 2368 O O . LEU A 1 286 ? 18.927 -10.214 -11.168 1.00 89.31 286 LEU A O 1
ATOM 2372 N N . THR A 1 287 ? 20.425 -8.970 -10.063 1.00 89.75 287 THR A N 1
ATOM 2373 C CA . THR A 1 287 ? 20.653 -10.004 -9.034 1.00 89.75 287 THR A CA 1
ATOM 2374 C C . THR A 1 287 ? 19.397 -10.324 -8.220 1.00 89.75 287 THR A C 1
ATOM 2376 O O . THR A 1 287 ? 19.177 -11.487 -7.862 1.00 89.75 287 THR A O 1
ATOM 2379 N N . TYR A 1 288 ? 18.538 -9.330 -7.976 1.00 88.44 288 TYR A N 1
ATOM 2380 C CA . TYR A 1 288 ? 17.253 -9.54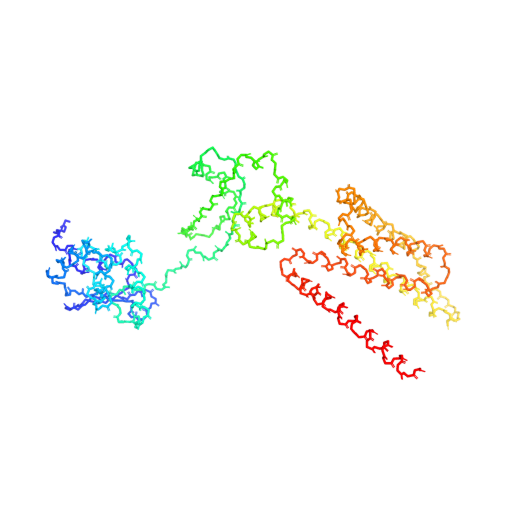5 -7.312 1.00 88.44 288 TYR A CA 1
ATOM 2381 C C . TYR A 1 288 ? 16.258 -10.259 -8.220 1.00 88.44 288 TYR A C 1
ATOM 2383 O O . TYR A 1 288 ? 15.636 -11.212 -7.760 1.00 88.44 288 TYR A O 1
ATOM 2391 N N . GLU A 1 289 ? 16.158 -9.876 -9.495 1.00 88.38 289 GLU A N 1
ATOM 2392 C CA . GLU A 1 289 ? 15.279 -10.554 -10.460 1.00 88.38 289 GLU A CA 1
ATOM 2393 C C . GLU A 1 289 ? 15.668 -12.027 -10.632 1.00 88.38 289 GLU A C 1
ATOM 2395 O O . GLU A 1 289 ? 14.821 -12.913 -10.564 1.00 88.38 289 GLU A O 1
ATOM 2400 N N . ILE A 1 290 ? 16.967 -12.329 -10.744 1.00 87.19 290 ILE A N 1
ATOM 2401 C CA . ILE A 1 290 ? 17.458 -13.714 -10.815 1.00 87.19 290 ILE A CA 1
ATOM 2402 C C . ILE A 1 290 ? 17.096 -14.488 -9.541 1.00 87.19 290 ILE A C 1
ATOM 2404 O O . ILE A 1 290 ? 16.682 -15.648 -9.608 1.00 87.19 290 ILE A O 1
ATOM 2408 N N . SER A 1 291 ? 17.230 -13.854 -8.374 1.00 87.19 291 SER A N 1
ATOM 2409 C CA . SER A 1 291 ? 16.849 -14.469 -7.099 1.00 87.19 291 SER A CA 1
ATOM 2410 C C . SER A 1 291 ? 15.339 -14.718 -7.025 1.00 87.19 291 SER A C 1
ATOM 2412 O O . SER A 1 291 ? 14.917 -15.776 -6.561 1.00 87.19 291 SER A O 1
ATOM 2414 N N . GLN A 1 292 ? 14.527 -13.793 -7.538 1.00 84.44 292 GLN A N 1
ATOM 2415 C CA . GLN A 1 292 ? 13.073 -13.911 -7.584 1.00 84.44 292 GLN A CA 1
ATOM 2416 C C . GLN A 1 292 ? 12.624 -15.031 -8.531 1.00 84.44 292 GLN A C 1
ATOM 2418 O O . GLN A 1 292 ? 11.813 -15.868 -8.133 1.00 84.44 292 GLN A O 1
ATOM 2423 N N . ILE A 1 293 ? 13.220 -15.125 -9.723 1.00 87.00 293 ILE A N 1
ATOM 2424 C CA . ILE A 1 293 ? 12.991 -16.221 -10.677 1.00 87.00 293 ILE A CA 1
ATOM 2425 C C . ILE A 1 293 ? 13.316 -17.573 -10.032 1.00 87.00 293 ILE A C 1
ATOM 2427 O O . ILE A 1 293 ? 12.583 -18.545 -10.215 1.00 87.00 293 ILE A O 1
ATOM 2431 N N . ARG A 1 294 ? 14.391 -17.649 -9.237 1.00 85.88 294 ARG A N 1
ATOM 2432 C CA . ARG A 1 294 ? 14.790 -18.890 -8.558 1.00 85.88 294 ARG A CA 1
ATOM 2433 C C . ARG A 1 294 ? 13.774 -19.354 -7.513 1.00 85.88 294 ARG A C 1
ATOM 2435 O O . ARG A 1 294 ? 13.617 -20.558 -7.340 1.00 85.88 294 ARG A O 1
ATOM 2442 N N . VAL A 1 295 ? 13.124 -18.422 -6.816 1.00 82.81 295 VAL A N 1
ATOM 2443 C CA . VAL A 1 295 ? 12.161 -18.729 -5.744 1.00 82.81 295 VAL A CA 1
ATOM 2444 C C . VAL A 1 295 ? 10.756 -18.986 -6.298 1.00 82.81 295 VAL A C 1
ATOM 2446 O O . VAL A 1 295 ? 10.127 -19.956 -5.896 1.00 82.81 295 VAL A O 1
ATOM 2449 N N . GLN A 1 296 ? 10.272 -18.155 -7.226 1.00 79.00 296 GLN A N 1
ATOM 2450 C CA . GLN A 1 296 ? 8.905 -18.231 -7.773 1.00 79.00 296 GLN A CA 1
ATOM 2451 C C . GLN A 1 296 ? 8.779 -19.187 -8.974 1.00 79.00 296 GLN A C 1
ATOM 2453 O O . GLN A 1 296 ? 7.683 -19.619 -9.331 1.00 79.00 296 GLN A O 1
ATOM 2458 N N . GLY A 1 297 ? 9.891 -19.545 -9.623 1.00 82.69 297 GLY A N 1
ATOM 2459 C CA . GLY A 1 297 ? 9.912 -20.524 -10.706 1.00 82.69 297 GLY A CA 1
ATOM 2460 C C . GLY A 1 297 ? 9.018 -20.137 -11.888 1.00 82.69 297 GLY A C 1
ATOM 2461 O O . GLY A 1 297 ? 9.258 -19.138 -12.562 1.00 82.69 297 GLY A O 1
ATOM 2462 N N . LYS A 1 298 ? 8.000 -20.961 -12.180 1.00 76.25 298 LYS A N 1
ATOM 2463 C CA . LYS A 1 298 ? 7.095 -20.762 -13.329 1.00 76.25 298 LYS A CA 1
ATOM 2464 C C . LYS A 1 298 ? 6.051 -19.672 -13.100 1.00 76.25 298 LYS A C 1
ATOM 2466 O O . LYS A 1 298 ? 5.637 -19.041 -14.068 1.00 76.25 298 LYS A O 1
ATOM 2471 N N . GLU A 1 299 ? 5.645 -19.436 -11.856 1.00 80.00 299 GLU A N 1
ATOM 2472 C CA . GLU A 1 299 ? 4.633 -18.423 -11.528 1.00 80.00 299 GLU A CA 1
ATOM 2473 C C . GLU A 1 299 ? 5.141 -17.004 -11.787 1.00 80.00 299 GLU A C 1
ATOM 2475 O O . GLU A 1 299 ? 4.358 -16.123 -12.137 1.00 80.00 299 GLU A O 1
ATOM 2480 N N . TYR A 1 300 ? 6.461 -16.806 -11.756 1.00 79.31 300 TYR A N 1
ATOM 2481 C CA . TYR A 1 300 ? 7.106 -15.552 -12.150 1.00 79.31 300 TYR A CA 1
ATOM 2482 C C . TYR A 1 300 ? 6.682 -15.079 -13.551 1.00 79.31 300 TYR A C 1
ATOM 2484 O O . TYR A 1 300 ? 6.469 -13.889 -13.765 1.00 79.31 300 TYR A O 1
ATOM 2492 N N . PHE A 1 301 ? 6.506 -16.006 -14.496 1.00 78.56 301 PHE A N 1
ATOM 2493 C CA . PHE A 1 301 ? 6.129 -15.704 -15.880 1.00 78.56 301 PHE A CA 1
ATOM 2494 C C . PHE A 1 301 ? 4.624 -15.470 -16.067 1.00 78.56 301 PHE A C 1
ATOM 2496 O O . PHE A 1 301 ? 4.175 -15.218 -17.181 1.00 78.56 301 PHE A O 1
ATOM 2503 N N . SER A 1 302 ? 3.823 -15.570 -15.005 1.00 78.62 302 SER A N 1
ATOM 2504 C CA . SER A 1 302 ? 2.395 -15.249 -15.078 1.00 78.62 302 SER A CA 1
ATOM 2505 C C . SER A 1 302 ? 2.125 -13.753 -14.894 1.00 78.62 302 SER A C 1
ATOM 2507 O O . SER A 1 302 ? 1.138 -13.242 -15.428 1.00 78.62 302 SER A O 1
ATOM 2509 N N . ASP A 1 303 ? 3.020 -13.037 -14.204 1.00 79.25 303 ASP A N 1
ATOM 2510 C CA . ASP A 1 303 ? 2.887 -11.602 -13.976 1.00 79.25 303 ASP A CA 1
ATOM 2511 C C . ASP A 1 303 ? 3.513 -10.796 -15.126 1.00 79.25 303 ASP A C 1
ATOM 2513 O O . ASP A 1 303 ? 4.715 -10.856 -15.395 1.00 79.25 303 ASP A O 1
ATOM 2517 N N . GLY A 1 304 ? 2.680 -9.996 -15.796 1.00 79.88 304 GLY A N 1
ATOM 2518 C CA . GLY A 1 304 ? 3.091 -9.097 -16.873 1.00 79.88 304 GLY A CA 1
ATOM 2519 C C . GLY A 1 304 ? 4.142 -8.067 -16.447 1.00 79.88 304 GLY A C 1
ATOM 2520 O O . GLY A 1 304 ? 4.960 -7.660 -17.270 1.00 79.88 304 GLY A O 1
ATOM 2521 N N . TRP A 1 305 ? 4.159 -7.663 -15.173 1.00 82.94 305 TRP A N 1
ATOM 2522 C CA . TRP A 1 305 ? 5.093 -6.649 -14.668 1.00 82.94 305 TRP A CA 1
ATOM 2523 C C . TRP A 1 305 ? 6.548 -7.123 -14.681 1.00 82.94 305 TRP A C 1
ATOM 2525 O O . TRP A 1 305 ? 7.438 -6.366 -15.066 1.00 82.94 305 TRP A O 1
ATOM 2535 N N . ASN A 1 306 ? 6.772 -8.402 -14.386 1.00 85.94 306 ASN A N 1
ATOM 2536 C CA . ASN A 1 306 ? 8.102 -9.007 -14.375 1.00 85.94 306 ASN A CA 1
ATOM 2537 C C . ASN A 1 306 ? 8.768 -8.969 -15.763 1.00 85.94 306 ASN A C 1
ATOM 2539 O O . ASN A 1 306 ? 9.975 -8.752 -15.889 1.00 85.94 306 ASN A O 1
ATOM 2543 N N . TYR A 1 307 ? 7.978 -9.112 -16.834 1.00 87.12 307 TYR A N 1
ATOM 2544 C CA . TYR A 1 307 ? 8.487 -8.983 -18.202 1.00 87.12 307 TYR A CA 1
ATOM 2545 C C . TYR A 1 307 ? 8.983 -7.572 -18.503 1.00 87.12 307 TYR A C 1
ATOM 2547 O O . TYR A 1 307 ? 10.017 -7.419 -19.154 1.00 87.12 307 TYR A O 1
ATOM 2555 N N . PHE A 1 308 ? 8.276 -6.546 -18.023 1.00 87.75 308 PHE A N 1
ATOM 2556 C CA . PHE A 1 308 ? 8.705 -5.163 -18.204 1.00 87.75 308 PHE A CA 1
ATOM 2557 C C . PHE A 1 308 ? 10.021 -4.892 -17.474 1.00 87.75 308 PHE A C 1
ATOM 2559 O O . PHE A 1 308 ? 10.930 -4.319 -18.077 1.00 87.75 308 PHE A O 1
ATOM 2566 N N . ASP A 1 309 ? 10.170 -5.378 -16.241 1.00 86.94 309 ASP A N 1
ATOM 2567 C CA . ASP A 1 309 ? 11.404 -5.227 -15.467 1.00 86.94 309 ASP A CA 1
ATOM 2568 C C . ASP A 1 309 ? 12.610 -5.896 -16.138 1.00 86.94 309 ASP A C 1
ATOM 2570 O O . ASP A 1 309 ? 13.668 -5.275 -16.276 1.00 86.94 309 ASP A O 1
ATOM 2574 N N . PHE A 1 310 ? 12.445 -7.124 -16.636 1.00 88.88 310 PHE A N 1
ATOM 2575 C CA . PHE A 1 310 ? 13.507 -7.807 -17.374 1.00 88.88 310 PHE A CA 1
ATOM 2576 C C . PHE A 1 310 ? 13.818 -7.112 -18.709 1.00 88.88 310 PHE A C 1
ATOM 2578 O O . PHE A 1 310 ? 14.985 -6.935 -19.070 1.00 88.88 310 PHE A O 1
ATOM 2585 N N . SER A 1 311 ? 12.783 -6.666 -19.431 1.00 90.69 311 SER A N 1
ATOM 2586 C CA . SER A 1 311 ? 12.945 -5.958 -20.705 1.00 90.69 311 SER A CA 1
ATOM 2587 C C . SER A 1 311 ? 13.685 -4.631 -20.546 1.00 90.69 311 SER A C 1
ATOM 2589 O O . SER A 1 311 ? 14.483 -4.281 -21.410 1.00 90.69 311 SER A O 1
ATOM 2591 N N . HIS A 1 312 ? 13.484 -3.921 -19.430 1.00 91.75 312 HIS A N 1
ATOM 2592 C CA . HIS A 1 312 ? 14.186 -2.676 -19.118 1.00 91.75 312 HIS A CA 1
ATOM 2593 C C . HIS A 1 312 ? 15.691 -2.905 -18.966 1.00 91.75 312 HIS A C 1
ATOM 2595 O O . HIS A 1 312 ? 16.488 -2.200 -19.587 1.00 91.75 312 HIS A O 1
ATOM 2601 N N . ILE A 1 313 ? 16.078 -3.941 -18.215 1.00 91.69 313 ILE A N 1
ATOM 2602 C CA . ILE A 1 313 ? 17.486 -4.308 -18.018 1.00 91.69 313 ILE A CA 1
ATOM 2603 C C . ILE A 1 313 ? 18.123 -4.721 -19.352 1.00 91.69 313 ILE A C 1
ATOM 2605 O O . ILE A 1 313 ? 19.215 -4.258 -19.689 1.00 91.69 313 ILE A O 1
ATOM 2609 N N . LEU A 1 314 ? 17.428 -5.548 -20.139 1.00 91.44 314 LEU A N 1
ATOM 2610 C CA . LEU A 1 314 ? 17.914 -6.004 -21.440 1.00 91.44 314 LEU A CA 1
ATOM 2611 C C . LEU A 1 314 ? 18.053 -4.849 -22.444 1.00 91.44 314 LEU A C 1
ATOM 2613 O O . LEU A 1 314 ? 19.068 -4.757 -23.134 1.00 91.44 314 LEU A O 1
ATOM 2617 N N . ALA A 1 315 ? 17.066 -3.953 -22.511 1.00 91.62 315 ALA A N 1
ATOM 2618 C CA . ALA A 1 315 ? 17.084 -2.797 -23.403 1.00 91.62 315 ALA A CA 1
ATOM 2619 C C . ALA A 1 315 ? 18.227 -1.836 -23.059 1.00 91.62 315 ALA A C 1
ATOM 2621 O O . ALA A 1 315 ? 18.899 -1.337 -23.961 1.00 91.62 315 ALA A O 1
ATOM 2622 N N . PHE A 1 316 ? 18.500 -1.616 -21.770 1.00 91.06 316 PHE A N 1
ATOM 2623 C CA . PHE A 1 316 ? 19.635 -0.796 -21.353 1.00 91.06 316 PHE A CA 1
ATOM 2624 C C . PHE A 1 316 ? 20.981 -1.459 -21.678 1.00 91.06 316 PHE A C 1
ATOM 2626 O O . PHE A 1 316 ? 21.897 -0.795 -22.161 1.00 91.06 316 PHE A O 1
ATOM 2633 N N . ALA A 1 317 ? 21.110 -2.773 -21.472 1.00 89.62 317 ALA A N 1
ATOM 2634 C CA . ALA A 1 317 ? 22.314 -3.504 -21.862 1.00 89.62 317 ALA A CA 1
ATOM 2635 C C . ALA A 1 317 ? 22.560 -3.417 -23.380 1.00 89.62 317 ALA A C 1
ATOM 2637 O O . ALA A 1 317 ? 23.682 -3.144 -23.810 1.00 89.62 317 ALA A O 1
ATOM 2638 N N . ALA A 1 318 ? 21.504 -3.569 -24.186 1.00 89.56 318 ALA A N 1
ATOM 2639 C CA . ALA A 1 318 ? 21.566 -3.389 -25.634 1.00 89.56 318 ALA A CA 1
ATOM 2640 C C . ALA A 1 318 ? 21.955 -1.953 -26.020 1.00 89.56 318 ALA A C 1
ATOM 2642 O O . ALA A 1 318 ? 22.794 -1.772 -26.898 1.00 89.56 318 ALA A O 1
ATOM 2643 N N . PHE A 1 319 ? 21.415 -0.940 -25.334 1.00 89.19 319 PHE A N 1
ATOM 2644 C CA . PHE A 1 319 ? 21.805 0.459 -25.524 1.00 89.19 319 PHE A CA 1
ATOM 2645 C C . PHE A 1 319 ? 23.304 0.678 -25.278 1.00 89.19 319 PHE A C 1
ATOM 2647 O O . PHE A 1 319 ? 23.971 1.298 -26.105 1.00 89.19 319 PHE A O 1
ATOM 2654 N N . CYS A 1 320 ? 23.853 0.131 -24.189 1.00 85.12 320 CYS A N 1
ATOM 2655 C CA . CYS A 1 320 ? 25.285 0.217 -23.910 1.00 85.12 320 CYS A CA 1
ATOM 2656 C C . CYS A 1 320 ? 26.124 -0.434 -25.016 1.00 85.12 320 CYS A C 1
ATOM 2658 O O . CYS A 1 320 ? 27.069 0.183 -25.490 1.00 85.12 320 CYS A O 1
ATOM 2660 N N . ILE A 1 321 ? 25.773 -1.647 -25.459 1.00 85.81 321 ILE A N 1
ATOM 2661 C CA . ILE A 1 321 ? 26.517 -2.355 -26.515 1.00 85.81 321 ILE A CA 1
ATOM 2662 C C . ILE A 1 321 ? 26.449 -1.590 -27.844 1.00 85.81 321 ILE A C 1
ATOM 2664 O O . ILE A 1 321 ? 27.473 -1.406 -28.502 1.00 85.81 321 ILE A O 1
ATOM 2668 N N . LEU A 1 322 ? 25.263 -1.115 -28.234 1.00 84.69 322 LEU A N 1
ATOM 2669 C CA . LEU A 1 322 ? 25.069 -0.395 -29.494 1.00 84.69 322 LEU A CA 1
ATOM 2670 C C . LEU A 1 322 ? 25.829 0.932 -29.531 1.00 84.69 322 LEU A C 1
ATOM 2672 O O . LEU A 1 322 ? 26.379 1.258 -30.580 1.00 84.69 322 LEU A O 1
ATOM 2676 N N . ASP A 1 323 ? 25.920 1.645 -28.406 1.00 82.00 323 ASP A N 1
ATOM 2677 C CA . ASP A 1 323 ? 26.702 2.885 -28.302 1.00 82.00 323 ASP A CA 1
ATOM 2678 C C . ASP A 1 323 ? 28.211 2.660 -28.487 1.00 82.00 323 ASP A C 1
ATOM 2680 O O . ASP A 1 323 ? 28.903 3.572 -28.926 1.00 82.00 323 ASP A O 1
ATOM 2684 N N . PHE A 1 324 ? 28.721 1.459 -28.186 1.00 78.50 324 PHE A N 1
ATOM 2685 C CA . PHE A 1 324 ? 30.126 1.103 -28.425 1.00 78.50 324 PHE A CA 1
ATOM 2686 C C . PHE A 1 324 ? 30.390 0.508 -29.814 1.00 78.50 324 PHE A C 1
ATOM 2688 O O . PHE A 1 324 ? 31.524 0.558 -30.280 1.00 78.50 324 PHE A O 1
ATOM 2695 N N . THR A 1 325 ? 29.381 -0.089 -30.454 1.00 79.38 325 THR A N 1
ATOM 2696 C CA . THR A 1 325 ? 29.583 -0.919 -31.659 1.00 79.38 325 THR A CA 1
ATOM 2697 C C . THR A 1 325 ? 29.131 -0.237 -32.952 1.00 79.38 325 THR A C 1
ATOM 2699 O O . THR A 1 325 ? 29.629 -0.577 -34.021 1.00 79.38 325 THR A O 1
ATOM 2702 N N . THR A 1 326 ? 28.172 0.690 -32.888 1.00 68.94 326 THR A N 1
ATOM 2703 C CA . THR A 1 326 ? 27.443 1.166 -34.076 1.00 68.94 326 THR A CA 1
ATOM 2704 C C . THR A 1 326 ? 27.622 2.664 -34.285 1.00 68.94 326 THR A C 1
ATOM 2706 O O . THR A 1 326 ? 27.271 3.452 -33.415 1.00 68.94 326 THR A O 1
ATOM 2709 N N . GLU A 1 327 ? 28.067 3.062 -35.479 1.00 63.00 327 GLU A N 1
ATOM 2710 C CA . GLU A 1 327 ? 28.099 4.471 -35.913 1.00 63.00 327 GLU A CA 1
ATOM 2711 C C . GLU A 1 327 ? 26.714 4.990 -36.359 1.00 63.00 327 GLU A C 1
ATOM 2713 O O . GLU A 1 327 ? 26.498 6.198 -36.448 1.00 63.00 327 GLU A O 1
ATOM 2718 N N . ASN A 1 328 ? 25.749 4.091 -36.606 1.00 72.06 328 ASN A N 1
ATOM 2719 C CA . ASN A 1 328 ? 24.393 4.454 -37.034 1.00 72.06 328 ASN A CA 1
ATOM 2720 C C . ASN A 1 328 ? 23.595 5.133 -35.908 1.00 72.06 328 ASN A C 1
ATOM 2722 O O . ASN A 1 328 ? 23.071 4.470 -35.007 1.00 72.06 328 ASN A O 1
ATOM 2726 N N . GLN A 1 329 ? 23.443 6.454 -36.022 1.00 74.25 329 GLN A N 1
ATOM 2727 C CA . GLN A 1 329 ? 22.758 7.318 -35.054 1.00 74.25 329 GLN A CA 1
ATOM 2728 C C . GLN A 1 329 ? 21.263 6.989 -34.891 1.00 74.25 329 GLN A C 1
ATOM 2730 O O . GLN A 1 329 ? 20.742 7.032 -33.776 1.00 74.25 329 GLN A O 1
ATOM 2735 N N . ASP A 1 330 ? 20.575 6.574 -35.958 1.00 80.44 330 ASP A N 1
ATOM 2736 C CA . ASP A 1 330 ? 19.125 6.321 -35.921 1.00 80.44 330 ASP A CA 1
ATOM 2737 C C . ASP A 1 330 ? 18.751 5.153 -34.995 1.00 80.44 330 ASP A C 1
ATOM 2739 O O . ASP A 1 330 ? 17.825 5.246 -34.184 1.00 80.44 330 ASP A O 1
ATOM 2743 N N . ASN A 1 331 ? 19.521 4.061 -35.048 1.00 82.69 331 ASN A N 1
ATOM 2744 C CA . ASN A 1 331 ? 19.311 2.898 -34.182 1.00 82.69 331 ASN A CA 1
ATOM 2745 C C . ASN A 1 331 ? 19.588 3.236 -32.710 1.00 82.69 331 ASN A C 1
ATOM 2747 O O . ASN A 1 331 ? 18.905 2.728 -31.817 1.00 82.69 331 ASN A O 1
ATOM 2751 N N . LEU A 1 332 ? 20.564 4.116 -32.459 1.00 83.38 332 LEU A N 1
ATOM 2752 C CA . LEU A 1 332 ? 20.892 4.603 -31.123 1.00 83.38 332 LEU A CA 1
ATOM 2753 C C . LEU A 1 332 ? 19.747 5.445 -30.540 1.00 83.38 332 LEU A C 1
ATOM 2755 O O . LEU A 1 332 ? 19.401 5.300 -29.368 1.00 83.38 332 LEU A O 1
ATOM 2759 N N . ILE A 1 333 ? 19.137 6.313 -31.349 1.00 85.81 333 ILE A N 1
ATOM 2760 C CA . ILE A 1 333 ? 17.992 7.128 -30.925 1.00 85.81 333 ILE A CA 1
ATOM 2761 C C . ILE A 1 333 ? 16.788 6.232 -30.614 1.00 85.81 333 ILE A C 1
ATOM 2763 O O . ILE A 1 333 ? 16.157 6.396 -29.568 1.00 85.81 333 ILE A O 1
ATOM 2767 N N . LEU A 1 334 ? 16.500 5.241 -31.464 1.00 88.50 334 LEU A N 1
ATOM 2768 C CA . LEU A 1 334 ? 15.373 4.328 -31.260 1.00 88.50 334 LEU A CA 1
ATOM 2769 C C . LEU A 1 334 ? 15.512 3.537 -29.954 1.00 88.50 334 LEU A C 1
ATOM 2771 O O . LEU A 1 334 ? 14.574 3.504 -29.152 1.00 88.50 334 LEU A O 1
ATOM 2775 N N . ILE A 1 335 ? 16.684 2.943 -29.695 1.00 89.25 335 ILE A N 1
ATOM 2776 C CA . ILE A 1 335 ? 16.901 2.191 -28.452 1.00 89.25 335 ILE A CA 1
ATOM 2777 C C . ILE A 1 335 ? 16.861 3.112 -27.223 1.00 89.25 335 ILE A C 1
ATOM 2779 O O . ILE A 1 335 ? 16.302 2.721 -26.199 1.00 89.25 335 ILE A O 1
ATOM 2783 N N . LYS A 1 336 ? 17.355 4.358 -27.322 1.00 88.50 336 LYS A N 1
ATOM 2784 C CA . LYS A 1 336 ? 17.234 5.359 -26.246 1.00 88.50 336 LYS A CA 1
ATOM 2785 C C . LYS A 1 336 ? 15.770 5.633 -25.904 1.00 88.50 336 LYS A C 1
ATOM 2787 O O . LYS A 1 336 ? 15.408 5.575 -24.731 1.00 88.50 336 LYS A O 1
ATOM 2792 N N . ILE A 1 337 ? 14.919 5.882 -26.903 1.00 90.75 337 ILE A N 1
ATOM 2793 C CA . ILE A 1 337 ? 13.479 6.118 -26.694 1.00 90.75 337 ILE A CA 1
ATOM 2794 C C . ILE A 1 337 ? 12.826 4.908 -26.016 1.00 90.75 337 ILE A C 1
ATOM 2796 O O . ILE A 1 337 ? 12.068 5.076 -25.059 1.00 90.75 337 ILE A O 1
ATOM 2800 N N . LEU A 1 338 ? 13.156 3.689 -26.456 1.00 92.50 338 LEU A N 1
ATOM 2801 C CA . LEU A 1 338 ? 12.634 2.466 -25.846 1.00 92.50 338 LEU A CA 1
ATOM 2802 C C . LEU A 1 338 ? 13.018 2.361 -24.361 1.00 92.50 338 LEU A C 1
ATOM 2804 O O . LEU A 1 338 ? 12.161 2.092 -23.520 1.00 92.50 338 LEU A O 1
ATOM 2808 N N . VAL A 1 339 ? 14.286 2.615 -24.025 1.00 92.50 339 VAL A N 1
ATOM 2809 C CA . VAL A 1 339 ? 14.765 2.597 -22.635 1.00 92.50 339 VAL A CA 1
ATOM 2810 C C . VAL A 1 339 ? 14.069 3.672 -21.799 1.00 92.50 339 VAL A C 1
ATOM 2812 O O . VAL A 1 339 ? 13.695 3.391 -20.661 1.00 92.50 339 VAL A O 1
ATOM 2815 N N . ILE A 1 340 ? 13.833 4.871 -22.342 1.00 92.25 340 ILE A N 1
ATOM 2816 C CA . ILE A 1 340 ? 13.096 5.938 -21.646 1.00 92.25 340 ILE A CA 1
ATOM 2817 C C . ILE A 1 340 ? 11.681 5.468 -21.294 1.00 92.25 340 ILE A C 1
ATOM 2819 O O . ILE A 1 340 ? 11.287 5.539 -20.129 1.00 92.25 340 ILE A O 1
ATOM 2823 N N . ILE A 1 341 ? 10.938 4.938 -22.270 1.00 92.44 341 ILE A N 1
ATOM 2824 C CA . ILE A 1 341 ? 9.566 4.452 -22.058 1.00 92.44 341 ILE A CA 1
ATOM 2825 C C . ILE A 1 341 ? 9.543 3.359 -20.981 1.00 92.44 341 ILE A C 1
ATOM 2827 O O . ILE A 1 341 ? 8.761 3.443 -20.033 1.00 92.44 341 ILE A O 1
ATOM 2831 N N . LEU A 1 342 ? 10.434 2.369 -21.078 1.00 91.94 342 LEU A N 1
ATOM 2832 C CA . LEU A 1 342 ? 10.530 1.285 -20.095 1.00 91.94 342 LEU A CA 1
ATOM 2833 C C . LEU A 1 342 ? 10.910 1.796 -18.695 1.00 91.94 342 LEU A C 1
ATOM 2835 O O . LEU A 1 342 ? 10.392 1.303 -17.693 1.00 91.94 342 LEU A O 1
ATOM 2839 N N . SER A 1 343 ? 11.749 2.830 -18.614 1.00 91.75 343 SER A N 1
ATOM 2840 C CA . SER A 1 343 ? 12.152 3.431 -17.340 1.00 91.75 343 SER A CA 1
ATOM 2841 C C . SER A 1 343 ? 10.987 4.138 -16.632 1.00 91.75 343 SER A C 1
ATOM 2843 O O . SER A 1 343 ? 10.834 4.018 -15.412 1.00 91.75 343 SER A O 1
ATOM 2845 N N . PHE A 1 344 ? 10.126 4.835 -17.380 1.00 90.81 344 PHE A N 1
ATOM 2846 C CA . PHE A 1 344 ? 8.905 5.434 -16.828 1.00 90.81 344 PHE A CA 1
ATOM 2847 C C . PHE A 1 344 ? 7.863 4.379 -16.439 1.00 90.81 344 PHE A C 1
ATOM 2849 O O . PHE A 1 344 ? 7.229 4.508 -15.392 1.00 90.81 344 PHE A O 1
ATOM 2856 N N . MET A 1 345 ? 7.731 3.297 -17.212 1.00 88.88 345 MET A N 1
ATOM 2857 C CA . MET A 1 345 ? 6.866 2.169 -16.840 1.00 88.88 345 MET A CA 1
ATOM 2858 C C . MET A 1 345 ? 7.274 1.556 -15.494 1.00 88.88 345 MET A C 1
ATOM 2860 O O . MET A 1 345 ? 6.425 1.323 -14.633 1.00 88.88 345 MET A O 1
ATOM 2864 N N . LYS A 1 346 ? 8.579 1.375 -15.266 1.00 89.88 346 LYS A N 1
ATOM 2865 C CA . LYS A 1 346 ? 9.113 0.901 -13.983 1.00 89.88 346 LYS A CA 1
ATOM 2866 C C . LYS A 1 346 ? 8.905 1.897 -12.838 1.00 89.88 346 LYS A C 1
ATOM 2868 O O . LYS A 1 346 ? 8.665 1.496 -11.701 1.00 89.88 346 LYS A O 1
ATOM 2873 N N . LEU A 1 347 ? 8.920 3.200 -13.118 1.00 90.31 347 LEU A N 1
ATOM 2874 C CA . LEU A 1 347 ? 8.574 4.219 -12.123 1.00 90.31 347 LEU A CA 1
ATOM 2875 C C . LEU A 1 347 ? 7.115 4.074 -11.656 1.00 90.31 347 LEU A C 1
ATOM 2877 O O . LEU A 1 347 ? 6.861 4.105 -10.452 1.00 90.31 347 LEU A O 1
ATOM 2881 N N . PHE A 1 348 ? 6.166 3.844 -12.571 1.00 86.94 348 PHE A N 1
ATOM 2882 C CA . PHE A 1 348 ? 4.764 3.604 -12.200 1.00 86.94 348 PHE A CA 1
ATOM 2883 C C . PHE A 1 348 ? 4.584 2.356 -11.332 1.00 86.94 348 PHE A C 1
ATOM 2885 O O . PHE A 1 348 ? 3.765 2.363 -10.411 1.00 86.94 348 PHE A O 1
ATOM 2892 N N . PHE A 1 349 ? 5.383 1.313 -11.565 1.00 85.81 349 PHE A N 1
ATOM 2893 C CA . PHE A 1 349 ? 5.381 0.125 -10.716 1.00 85.81 349 PHE A CA 1
ATOM 2894 C C . PHE A 1 349 ? 5.750 0.451 -9.260 1.00 85.81 349 PHE A C 1
ATOM 2896 O O . PHE A 1 349 ? 5.070 -0.007 -8.341 1.00 85.81 349 PHE A O 1
ATOM 2903 N N . PHE A 1 350 ? 6.765 1.291 -9.027 1.00 87.56 350 PHE A N 1
ATOM 2904 C CA . PHE A 1 350 ? 7.110 1.730 -7.670 1.00 87.56 350 PHE A CA 1
ATOM 2905 C C . PHE A 1 350 ? 6.041 2.633 -7.045 1.00 87.56 350 PHE A C 1
ATOM 2907 O O . PHE A 1 350 ? 5.788 2.536 -5.845 1.00 87.56 350 PHE A O 1
ATOM 2914 N N . LEU A 1 351 ? 5.372 3.474 -7.841 1.00 86.31 351 LEU A N 1
ATOM 2915 C CA . LEU A 1 351 ? 4.285 4.325 -7.343 1.00 86.31 351 LEU A CA 1
ATOM 2916 C C . LEU A 1 351 ? 3.072 3.523 -6.857 1.00 86.31 351 LEU A C 1
ATOM 2918 O O . LEU A 1 351 ? 2.394 3.965 -5.933 1.00 86.31 351 LEU A O 1
ATOM 2922 N N . ARG A 1 352 ? 2.842 2.315 -7.392 1.00 84.75 352 ARG A N 1
ATOM 2923 C CA . ARG A 1 352 ? 1.765 1.402 -6.957 1.00 84.75 352 ARG A CA 1
ATOM 2924 C C . ARG A 1 352 ? 1.787 1.099 -5.455 1.00 84.75 352 ARG A C 1
ATOM 2926 O O . ARG A 1 352 ? 0.768 0.721 -4.889 1.00 84.75 352 ARG A O 1
ATOM 2933 N N . ILE A 1 353 ? 2.951 1.219 -4.828 1.00 85.81 353 ILE A N 1
ATOM 2934 C CA . ILE A 1 353 ? 3.183 0.870 -3.427 1.00 85.81 353 ILE A CA 1
ATOM 2935 C C . ILE A 1 353 ? 2.688 1.963 -2.467 1.00 85.81 353 ILE A C 1
ATOM 2937 O O . ILE A 1 353 ? 2.403 1.688 -1.306 1.00 85.81 353 ILE A O 1
ATOM 2941 N N . TYR A 1 354 ? 2.592 3.206 -2.935 1.00 84.06 354 TYR A N 1
ATOM 2942 C CA . TYR A 1 354 ? 2.164 4.330 -2.113 1.00 84.06 354 TYR A CA 1
ATOM 2943 C C . TYR A 1 354 ? 0.644 4.450 -2.146 1.00 84.06 354 TYR A C 1
ATOM 2945 O O . TYR A 1 354 ? 0.078 4.588 -3.226 1.00 84.06 354 TYR A O 1
ATOM 2953 N N . ASP A 1 355 ? -0.008 4.474 -0.983 1.00 77.19 355 ASP A N 1
ATOM 2954 C CA . ASP A 1 355 ? -1.476 4.441 -0.870 1.00 77.19 355 ASP A CA 1
ATOM 2955 C C . ASP A 1 355 ? -2.185 5.493 -1.741 1.00 77.19 355 ASP A C 1
ATOM 2957 O O . ASP A 1 355 ? -3.150 5.177 -2.436 1.00 77.19 355 ASP A O 1
ATOM 2961 N N . GLY A 1 356 ? -1.657 6.722 -1.803 1.00 79.94 356 GLY A N 1
ATOM 2962 C CA . GLY A 1 356 ? -2.231 7.797 -2.624 1.00 79.94 356 GLY A CA 1
ATOM 2963 C C . GLY A 1 356 ? -2.160 7.560 -4.140 1.00 79.94 356 GLY A C 1
ATOM 2964 O O . GLY A 1 356 ? -3.028 8.022 -4.875 1.00 79.94 356 GLY A O 1
ATOM 2965 N N . PHE A 1 357 ? -1.155 6.822 -4.622 1.00 82.38 357 PHE A N 1
ATOM 2966 C CA . PHE A 1 357 ? -0.971 6.513 -6.047 1.00 82.38 357 PHE A CA 1
ATOM 2967 C C . PHE A 1 357 ? -1.426 5.095 -6.417 1.00 82.38 357 PHE A C 1
ATOM 2969 O O . PHE A 1 357 ? -1.689 4.826 -7.590 1.00 82.38 357 PHE A O 1
ATOM 2976 N N . SER A 1 358 ? -1.553 4.197 -5.437 1.00 83.12 358 SER A N 1
ATOM 2977 C CA . SER A 1 358 ? -1.907 2.791 -5.639 1.00 83.12 358 SER A CA 1
ATOM 2978 C C . SER A 1 358 ? -3.238 2.646 -6.363 1.00 83.12 358 SER A C 1
ATOM 2980 O O . SER A 1 358 ? -3.322 1.945 -7.373 1.00 83.12 358 SER A O 1
ATOM 2982 N N . PHE A 1 359 ? -4.245 3.404 -5.919 1.00 84.50 359 PHE A N 1
ATOM 2983 C CA . PHE A 1 359 ? -5.558 3.444 -6.554 1.00 84.50 359 PHE A CA 1
ATOM 2984 C C . PHE A 1 359 ? -5.470 3.836 -8.036 1.00 84.50 359 PHE A C 1
ATOM 2986 O O . PHE A 1 359 ? -6.040 3.165 -8.896 1.00 84.50 359 PHE A O 1
ATOM 2993 N N . LEU A 1 360 ? -4.705 4.882 -8.362 1.00 84.38 360 LEU A N 1
ATOM 2994 C CA . LEU A 1 360 ? -4.572 5.368 -9.736 1.00 84.38 360 LEU A CA 1
ATOM 2995 C C . LEU A 1 360 ? -3.914 4.323 -10.649 1.00 84.38 360 LEU A C 1
ATOM 2997 O O . LEU A 1 360 ? -4.385 4.086 -11.763 1.00 84.38 360 LEU A O 1
ATOM 3001 N N . VAL A 1 361 ? -2.862 3.654 -10.170 1.00 84.06 361 VAL A N 1
ATOM 3002 C CA . VAL A 1 361 ? -2.176 2.602 -10.935 1.00 84.06 361 VAL A CA 1
ATOM 3003 C C . VAL A 1 361 ? -3.071 1.370 -11.119 1.00 84.06 361 VAL A C 1
ATOM 3005 O O . VAL A 1 361 ? -3.096 0.793 -12.207 1.00 84.06 361 VAL A O 1
ATOM 3008 N N . GLN A 1 362 ? -3.847 0.983 -10.101 1.00 83.38 362 GLN A N 1
ATOM 3009 C CA . GLN A 1 362 ? -4.805 -0.127 -10.196 1.00 83.38 362 GLN A CA 1
ATOM 3010 C C . GLN A 1 362 ? -5.917 0.158 -11.212 1.00 83.38 362 GLN A C 1
ATOM 3012 O O . GLN A 1 362 ? -6.217 -0.700 -12.045 1.00 83.38 362 GLN A O 1
ATOM 3017 N N . MET A 1 363 ? -6.473 1.373 -11.205 1.00 85.75 363 MET A N 1
ATOM 3018 C CA . MET A 1 363 ? -7.473 1.795 -12.190 1.00 85.75 363 MET A CA 1
ATOM 3019 C C . MET A 1 363 ? -6.911 1.739 -13.614 1.00 85.75 363 MET A C 1
ATOM 3021 O O . MET A 1 363 ? -7.554 1.202 -14.514 1.00 85.75 363 MET A O 1
ATOM 3025 N N . MET A 1 364 ? -5.680 2.215 -13.818 1.00 85.31 364 MET A N 1
ATOM 3026 C CA . MET A 1 364 ? -5.010 2.149 -15.117 1.00 85.31 364 MET A CA 1
ATOM 3027 C C . MET A 1 364 ? -4.789 0.699 -15.583 1.00 85.31 364 MET A C 1
ATOM 3029 O O . MET A 1 364 ? -5.038 0.381 -16.746 1.00 85.31 364 MET A O 1
ATOM 3033 N N . ALA A 1 365 ? -4.379 -0.201 -14.685 1.00 82.44 365 ALA A N 1
ATOM 3034 C CA . ALA A 1 365 ? -4.231 -1.623 -14.998 1.00 82.44 365 ALA A CA 1
ATOM 3035 C C . ALA A 1 365 ? -5.569 -2.274 -15.402 1.00 82.44 365 ALA A C 1
ATOM 3037 O O . ALA A 1 365 ? -5.607 -3.061 -16.351 1.00 82.44 365 ALA A O 1
ATOM 3038 N N . GLY A 1 366 ? -6.668 -1.906 -14.732 1.00 83.38 366 GLY A N 1
ATOM 3039 C CA . GLY A 1 366 ? -8.024 -2.312 -15.114 1.00 83.38 366 GLY A CA 1
ATOM 3040 C C . GLY A 1 366 ? -8.386 -1.857 -16.529 1.00 83.38 366 GLY A C 1
ATOM 3041 O O . GLY A 1 366 ? -8.778 -2.674 -17.360 1.00 83.38 366 GLY A O 1
ATOM 3042 N N . VAL A 1 367 ? -8.135 -0.584 -16.849 1.00 86.50 367 VAL A N 1
ATOM 3043 C CA . VAL A 1 367 ? -8.385 -0.028 -18.190 1.00 86.50 367 VAL A CA 1
ATOM 3044 C C . VAL A 1 367 ? -7.583 -0.761 -19.269 1.00 86.50 367 VAL A C 1
ATOM 3046 O O . VAL A 1 367 ? -8.126 -1.074 -20.326 1.00 86.50 367 VAL A O 1
ATOM 3049 N N . PHE A 1 368 ? -6.312 -1.094 -19.024 1.00 82.94 368 PHE A N 1
ATOM 3050 C CA . PHE A 1 368 ? -5.513 -1.864 -19.986 1.00 82.94 368 PHE A CA 1
ATOM 3051 C C . PHE A 1 368 ? -6.048 -3.283 -20.210 1.00 82.94 368 PHE A C 1
ATOM 3053 O O . PHE A 1 368 ? -6.016 -3.784 -21.340 1.00 82.94 368 PHE A O 1
ATOM 3060 N N . LYS A 1 369 ? -6.572 -3.929 -19.161 1.00 84.38 369 LYS A N 1
ATOM 3061 C CA . LYS A 1 369 ? -7.220 -5.242 -19.276 1.00 84.38 369 LYS A CA 1
ATOM 3062 C C . LYS A 1 369 ? -8.450 -5.169 -20.182 1.00 84.38 369 LYS A C 1
ATOM 3064 O O . LYS A 1 369 ? -8.616 -6.037 -21.039 1.00 84.38 369 LYS A O 1
ATOM 3069 N N . ASP A 1 370 ? -9.249 -4.116 -20.051 1.00 86.38 370 ASP A N 1
ATOM 3070 C CA . ASP A 1 370 ? -10.440 -3.903 -20.877 1.00 86.38 370 ASP A CA 1
ATOM 3071 C C . ASP A 1 370 ? -10.079 -3.508 -22.319 1.00 86.38 370 ASP A C 1
ATOM 3073 O O . ASP A 1 370 ? -10.671 -4.011 -23.281 1.00 86.38 370 ASP A O 1
ATOM 3077 N N . LEU A 1 371 ? -9.032 -2.692 -22.494 1.00 88.69 371 LEU A N 1
ATOM 3078 C CA . LEU A 1 371 ? -8.518 -2.288 -23.803 1.00 88.69 371 LEU A CA 1
ATOM 3079 C C . LEU A 1 371 ? -8.085 -3.495 -24.649 1.00 88.69 371 LEU A C 1
ATOM 3081 O O . LEU A 1 371 ? -8.302 -3.502 -25.861 1.00 88.69 371 LEU A O 1
ATOM 3085 N N . LYS A 1 372 ? -7.528 -4.547 -24.033 1.00 86.94 372 LYS A N 1
ATOM 3086 C CA . LYS A 1 372 ? -7.150 -5.783 -24.738 1.00 86.94 372 LYS A CA 1
ATOM 3087 C C . LYS A 1 372 ? -8.340 -6.417 -25.466 1.00 86.94 372 LYS A C 1
ATOM 3089 O O . LYS A 1 372 ? -8.211 -6.806 -26.628 1.00 86.94 372 LYS A O 1
ATOM 3094 N N . TYR A 1 373 ? -9.497 -6.510 -24.810 1.00 88.56 373 TYR A N 1
ATOM 3095 C CA . TYR A 1 373 ? -10.707 -7.066 -25.425 1.00 88.56 373 TYR A CA 1
ATOM 3096 C C . TYR A 1 373 ? -11.247 -6.157 -26.528 1.00 88.56 373 TYR A C 1
ATOM 3098 O O . TYR A 1 373 ? -11.673 -6.642 -27.579 1.00 88.56 373 TYR A O 1
ATOM 3106 N N . PHE A 1 374 ? -11.177 -4.840 -26.315 1.00 89.50 374 PHE A N 1
ATOM 3107 C CA . PHE A 1 374 ? -11.559 -3.857 -27.322 1.00 89.50 374 PHE A CA 1
ATOM 3108 C C . PHE A 1 374 ? -10.702 -3.972 -28.591 1.00 89.50 374 PHE A C 1
ATOM 3110 O O . PHE A 1 374 ? -11.250 -4.086 -29.687 1.00 89.50 374 PHE A O 1
ATOM 3117 N N . LEU A 1 375 ? -9.373 -4.025 -28.457 1.00 88.81 375 LEU A N 1
ATOM 3118 C CA . LEU A 1 375 ? -8.446 -4.167 -29.585 1.00 88.81 375 LEU A CA 1
ATOM 3119 C C . LEU A 1 375 ? -8.643 -5.490 -30.329 1.00 88.81 375 LEU A C 1
ATOM 3121 O O . LEU A 1 375 ? -8.650 -5.501 -31.558 1.00 88.81 375 LEU A O 1
ATOM 3125 N N . PHE A 1 376 ? -8.868 -6.592 -29.608 1.00 91.81 376 PHE A N 1
ATOM 3126 C CA . PHE A 1 376 ? -9.169 -7.882 -30.232 1.00 91.81 376 PHE A CA 1
ATOM 3127 C C . PHE A 1 376 ? -10.441 -7.814 -31.091 1.00 91.81 376 PHE A C 1
ATOM 3129 O O . PHE A 1 376 ? -10.457 -8.269 -32.236 1.00 91.81 376 PHE A O 1
ATOM 3136 N N . LYS A 1 377 ? -11.502 -7.187 -30.571 1.00 89.81 377 LYS A N 1
ATOM 3137 C CA . LYS A 1 377 ? -12.750 -6.982 -31.316 1.00 89.81 377 LYS A CA 1
ATOM 3138 C C . LYS A 1 377 ? -12.553 -6.067 -32.528 1.00 89.81 377 LYS A C 1
ATOM 3140 O O . LYS A 1 377 ? -13.074 -6.363 -33.604 1.00 89.81 377 LYS A O 1
ATOM 3145 N N . LEU A 1 378 ? -11.799 -4.981 -32.370 1.00 90.81 378 LEU A N 1
ATOM 3146 C CA . LEU A 1 378 ? -11.482 -4.037 -33.441 1.00 90.81 378 LEU A CA 1
ATOM 3147 C C . LEU A 1 378 ? -10.714 -4.727 -34.580 1.00 90.81 378 LEU A C 1
ATOM 3149 O O . LEU A 1 378 ? -11.102 -4.609 -35.739 1.00 90.81 378 LEU A O 1
ATOM 3153 N N . MET A 1 379 ? -9.681 -5.504 -34.246 1.00 90.38 379 MET A N 1
ATOM 3154 C CA . MET A 1 379 ? -8.866 -6.236 -35.217 1.00 90.38 379 MET A CA 1
ATOM 3155 C C . MET A 1 379 ? -9.690 -7.282 -35.978 1.00 90.38 379 MET A C 1
ATOM 3157 O O . MET A 1 379 ? -9.609 -7.342 -37.203 1.00 90.38 379 MET A O 1
ATOM 3161 N N . ASN A 1 380 ? -10.545 -8.043 -35.286 1.00 89.69 380 ASN A N 1
ATOM 3162 C CA . ASN A 1 380 ? -11.457 -8.985 -35.945 1.00 89.69 380 ASN A CA 1
ATOM 3163 C C . ASN A 1 380 ? -12.440 -8.280 -36.882 1.00 89.69 380 ASN A C 1
ATOM 3165 O O . ASN A 1 380 ? -12.710 -8.776 -37.972 1.00 89.69 380 ASN A O 1
ATOM 3169 N N . THR A 1 381 ? -12.950 -7.112 -36.486 1.00 90.62 381 THR A N 1
ATOM 3170 C CA . THR A 1 381 ? -13.857 -6.326 -37.333 1.00 90.62 381 THR A CA 1
ATOM 3171 C C . THR A 1 381 ? -13.139 -5.846 -38.593 1.00 90.62 381 THR A C 1
ATOM 3173 O O . THR A 1 381 ? -13.673 -6.017 -39.685 1.00 90.62 381 THR A O 1
ATOM 3176 N N . MET A 1 382 ? -11.908 -5.331 -38.467 1.00 87.88 382 MET A N 1
ATOM 3177 C CA . MET A 1 382 ? -11.099 -4.937 -39.626 1.00 87.88 382 MET A CA 1
ATOM 3178 C C . MET A 1 382 ? -10.793 -6.120 -40.552 1.00 87.88 382 MET A C 1
ATOM 3180 O O . MET A 1 382 ? -10.914 -5.987 -41.770 1.00 87.88 382 MET A O 1
ATOM 3184 N N . ALA A 1 383 ? -10.450 -7.286 -39.995 1.00 87.25 383 ALA A N 1
ATOM 3185 C CA . ALA A 1 383 ? -10.193 -8.495 -40.772 1.00 87.25 383 ALA A CA 1
ATOM 3186 C C . ALA A 1 383 ? -11.438 -8.953 -41.553 1.00 87.25 383 ALA A C 1
ATOM 3188 O O . ALA A 1 383 ? -11.340 -9.241 -42.744 1.00 87.25 383 ALA A O 1
ATOM 3189 N N . LEU A 1 384 ? -12.620 -8.940 -40.924 1.00 84.56 384 LEU A N 1
ATOM 3190 C CA . LEU A 1 384 ? -13.895 -9.246 -41.583 1.00 84.56 384 LEU A CA 1
ATOM 3191 C C . LEU A 1 384 ? -14.246 -8.235 -42.681 1.00 84.56 384 LEU A C 1
ATOM 3193 O O . LEU A 1 384 ? -14.687 -8.635 -43.756 1.00 84.56 384 LEU A O 1
ATOM 3197 N N . THR A 1 385 ? -14.021 -6.939 -42.449 1.00 81.38 385 THR A N 1
ATOM 3198 C CA . THR A 1 385 ? -14.246 -5.924 -43.489 1.00 81.38 385 THR A CA 1
ATOM 3199 C C . THR A 1 385 ? -13.262 -6.061 -44.648 1.00 81.38 385 THR A C 1
ATOM 3201 O O . THR A 1 385 ? -13.671 -5.926 -45.793 1.00 81.38 385 THR A O 1
ATOM 3204 N N . SER A 1 386 ? -11.995 -6.402 -44.385 1.00 77.56 386 SER A N 1
ATOM 3205 C CA . SER A 1 386 ? -11.007 -6.654 -45.439 1.00 77.56 386 SER A CA 1
ATOM 3206 C C . SER A 1 386 ? -11.332 -7.916 -46.241 1.00 77.56 386 SER A C 1
ATOM 3208 O O . SER A 1 386 ? -11.077 -7.941 -47.439 1.00 77.56 386 SER A O 1
ATOM 3210 N N . TRP A 1 387 ? -11.908 -8.942 -45.607 1.00 74.25 387 TRP A N 1
ATOM 3211 C CA . TRP A 1 387 ? -12.338 -10.171 -46.280 1.00 74.25 387 TRP A CA 1
ATOM 3212 C C . TRP A 1 387 ? -13.571 -9.965 -47.166 1.00 74.25 387 TRP A C 1
ATOM 3214 O O . TRP A 1 387 ? -13.724 -10.654 -48.158 1.00 74.25 387 TRP A O 1
ATOM 3224 N N . HIS A 1 388 ? -14.452 -9.020 -46.834 1.00 66.50 388 HIS A N 1
ATOM 3225 C CA . HIS A 1 388 ? -15.615 -8.690 -47.667 1.00 66.50 388 HIS A CA 1
ATOM 3226 C C . HIS A 1 388 ? -15.291 -7.780 -48.864 1.00 66.50 388 HIS A C 1
ATOM 3228 O O . HIS A 1 388 ? -16.145 -7.596 -49.731 1.00 66.50 388 HIS A O 1
ATOM 3234 N N . ILE A 1 389 ? -14.099 -7.174 -48.878 1.00 65.12 389 ILE A N 1
ATOM 3235 C CA . ILE A 1 389 ? -13.625 -6.265 -49.934 1.00 65.12 389 ILE A CA 1
ATOM 3236 C C . ILE A 1 389 ? -12.760 -7.008 -50.978 1.00 65.12 389 ILE A C 1
ATOM 3238 O O . ILE A 1 389 ? -12.616 -6.508 -52.094 1.00 65.12 389 ILE A O 1
ATOM 3242 N N . PHE A 1 390 ? -12.230 -8.190 -50.643 1.00 53.91 390 PHE A N 1
ATOM 3243 C CA . PHE A 1 390 ? -11.591 -9.135 -51.572 1.00 53.91 390 PHE A CA 1
ATOM 3244 C C . PHE A 1 390 ? -12.583 -10.208 -52.024 1.00 53.91 390 PHE A C 1
ATOM 3246 O O . PHE A 1 390 ? -12.455 -10.655 -53.187 1.00 53.91 390 PHE A O 1
#

Solvent-accessible surface area (backbone atoms only — not comparable to full-atom values): 23466 Å² total; per-residue (Å²): 140,76,62,75,78,57,62,49,40,57,70,50,63,59,73,67,48,86,65,52,65,45,75,49,81,56,97,53,34,38,39,36,22,41,73,93,50,98,54,80,45,26,31,39,54,54,82,75,50,76,68,55,57,52,48,61,59,51,57,75,75,53,55,71,71,58,49,43,53,48,49,72,77,47,45,73,73,41,46,40,59,42,60,98,56,45,31,46,65,61,70,37,68,90,35,66,70,49,46,53,51,51,52,57,61,52,71,77,48,63,75,88,78,38,50,45,76,62,74,84,76,67,72,65,70,68,81,67,87,80,82,85,82,82,93,78,94,66,96,46,86,70,49,56,74,76,42,37,64,79,72,40,62,85,70,54,79,80,69,89,60,99,59,96,71,76,70,81,81,84,84,84,84,80,87,74,61,73,69,49,75,79,45,61,61,58,58,54,52,55,57,72,72,49,88,60,67,72,63,64,68,37,65,69,53,43,52,54,49,50,44,49,35,71,74,53,48,49,62,57,51,50,54,53,49,53,54,47,49,52,38,51,53,41,50,53,48,46,51,53,53,56,48,53,51,52,55,52,57,68,62,52,80,77,65,86,83,84,82,90,69,86,78,80,64,76,56,62,67,57,62,50,49,40,49,49,53,41,48,54,55,48,50,55,52,49,56,51,51,55,51,47,42,69,73,48,50,75,63,47,77,72,44,72,65,54,55,52,57,53,48,36,53,51,42,46,53,50,42,55,51,44,72,76,73,49,89,59,61,67,63,53,52,52,43,48,54,51,36,53,55,42,52,52,54,54,49,53,60,61,42,42,74,41,77,90,42,21,60,60,47,51,54,51,53,53,51,52,59,54,47,52,57,52,52,52,53,50,52,52,50,50,52,54,54,54,59,75,75,107

Foldseek 3Di:
DDDPVVLQFPVNVVVVPPQFPDWDDDPFKIWTHGPPDPDTQAMATRPDDPVLVVVLVVLLVDDLVVLLVCCLVPVLSQLHQGPPQGGVCSSCVVPVSNVVSSVVVVVPDDSHPRNDRDDPPPDPLPPDPDDDADDDDDPDPVCCVVCVCVRPVVPPPPPVDPDPSDRDDDDDDDDDDVVCVVCVPVVVVVVVPDPDCVVVVDPNNVSVVVVCCVPPVVVVLVVLLVLLVLLVVLLVVLVVLVVVLVVVVVVVVPDDDDDDDPPPDSPVVSNVVSLVSNLVSLVVVVVVLVVVCVVCPPVCVVDPVSVLSVVLSVLSVVLVVCVVPDPDVVVNVVSSVVNVVSSVVVNLVSLCPDPVSVVVSVVVVVVVVVVVVVVVVVVVVVVVVVVVVD

Mean predicted aligned error: 17.59 Å

Nearest PDB structures (foldseek):
  6pqo-assembly1_D  TM=6.798E-01  e=4.457E-03  Homo sapiens
  6pqq-assembly1_A  TM=6.545E-01  e=3.810E-03  Homo sapiens
  6pqp-assembly1_A  TM=6.502E-01  e=6.097E-03  Homo sapiens
  6v9v-assembly1_A  TM=6.993E-01  e=1.141E-02  Homo sapiens

Sequence (390 aa):
MFNEEQLIQPIYPAFHFGFANKILINSSQVEIFIKGEEKLVGYFQVDITDSDIKQYREITSWSNEKIIKELQDNVDKYLKLVAGFGTCFGVFQNNLAALETIVKQLSTRDRLNLPILIYTTFKSQHQDDGELIQGINLDHPKDVHQKYDELFLSKLKDDNETTDSVVSIEYHLINLPVTLGSNQQNLMIVLSETDRPDYFENKVIQSIIKFKWNQYTKSFYQNRFYTYLIFMASFIFDIFYSTYAFAQENDSDQKVDNQDTEIFQPNIWIKISTKAICSIVLCYFLTYEISQIRVQGKEYFSDGWNYFDFSHILAFAAFCILDFTTENQDNLILIKILVIILSFMKLFFFLRIYDGFSFLVQMMAGVFKDLKYFLFKLMNTMALTSWHIF

Organism: Stylonychia lemnae (NCBI:txid5949)

pLDDT: mean 77.4, std 13.56, range [33.97, 93.19]

Radius of gyration: 36.93 Å; Cα contacts (8 Å, |Δi|>4): 244; chains: 1; bounding box: 87×55×108 Å

Secondary structure (DSSP, 8-state):
---TTTTTSTHHHHTT-TTEEEEEE-SSEEEEEETT-SS--EEEE----HHHHHHHHHHTTS-HHHHHHHHHHHHHHHHS-BTTTBSHHHHTTT-HHHHHHHHHHHHTS-GGG-SS---TT---S-S-----------SSTTHHHHSHIIIIITTS----S-----PPPP-------HHHHH-HHHHHHHHHH---GGGGGSHHHHHHHHHHIIIIIHHHHHHHHHHHHHHHHHHHHHHHHHHHHHHHHHHHTT----S--------HHHHHHHHHHHHHHHHHHHHHHHHHHHHHTTGGGG-HHHHHHHHHHHHHHHHHHHHHH---HHHHHHHHHHHHHHHHHHHHHHHTTSHHHHHHHHHHHHHHHHHHHHHHHHHHHHHHHHHHH-